Protein AF-A0A8T7FJ01-F1 (afdb_monomer)

Secondary structure (DSSP, 8-state):
---HHHHHHHHHHH-B-TTTSSBPPHHHHHHHHHHHHS----HHHHHHHHTTSS---TT-HHHHHHHHHHHHHTTS--SHHHHHHHHHTTTPPPPPHHHHHHHS-S--------PPP--------HHHHHHHHHH---HHHHHHHHHHHHTSSSP-HHHHHHHHHHHHHHH--HHHHHHHHHHHHHHHHHHHHHHHHHTGGGS-HHHHHHHHHHHHHHHHHHHHHHHHHH-GGGSHHHHHTT-TT-HHHHHHHHHHHHHHHHHHHHHHHHHHHHHHHTT----HHHHHHHHHHHHHHHHHHHHHHHHHHHHHHSS--GGGGGGGGHHHHHHHHHHHHHHHTHHHHHSHHHHHHHHHHHHHHHHHHHHHHHHHTSPPP-

Foldseek 3Di:
DQCLLVLLVQLQQQFADPVPRHGHALQNLQVQLCVQPVDGDGSVNNNCRNVVVDADPLLPVVSLLSSLLRSCVRPSDPALVSSQVNQVSRVHHRDDPVSRCVSPPDDDPPPPPPDDDDPPPPPPDPVVVVVCPPQVQDPVNLVVQVVVLVVDDPPSVVSSVVVSVCVVVVPCDPVNVVLVVLVVVLLVLLLVQQLVVLQLLPDDLVCLLVNLVSQLVNLLPNLLSLLVSLQQLPDPVCVVVVNSPPPLLSVQLSLLLLVQLVVQLLVSSLVSLVCVLVVHDDDPVNSSCSSCRSSVRSSVRSPVRSVVLCVVPVDGDCVSPVVSVVSSCVRNVVSVVCSVCSVQCNDSVSVNVVSVVVVVVVVVVVVVVVVVPDPDDD

Sequence (378 aa):
MNEFGKLLRFYREQCRDPSTGKRLTQERLGDLLFDEIGVHYSGAAVSDWERNESRINADDWLLLLSLVKILKQYGGIKSPEDADRLLESGNYRALNPLEKADLFPGPFEADDSPAPPPVSRESPSNLQFLFKDISGVSRAEFKEILNQARSGPQPAWPRVAVTVIRKFTDRISAFDVLRAILWVWIWIVAYWLVAPSLQWALIKEADAVQTAILYAIGSLILPPLIGAMTGTGKKGFWREKGLSSSLVLHLYVHQGAYVGFHVGYFFMFLFTSVQNLLGAQTAIWSEFIKAAFPIAVGYAGALLIPYNLWLAYGQLRLKDGGIFFVFVLLGPLWAWFFLEFYPVFASPVLGALVILAAMTILAASEARKNRKAKPAPD

Radius of gyration: 26.87 Å; Cα contacts (8 Å, |Δi|>4): 390; chains: 1; bounding box: 74×68×62 Å

pLDDT: mean 89.26, std 13.04, range [38.81, 98.62]

Mean predicted aligned error: 11.93 Å

Nearest PDB structures (foldseek):
  8t3s-assembly1_R  TM=2.862E-01  e=8.013E+00  Homo sapiens
  6rz7-assembly1_A  TM=2.811E-01  e=8.357E+00  Homo sapiens

Solvent-accessible surface area (backbone atoms only — not comparable to full-atom values): 20527 Å² total; per-residue (Å²): 131,74,50,25,15,56,47,51,46,51,28,37,61,55,14,45,36,86,92,76,72,40,62,45,47,50,46,57,51,17,52,52,43,20,76,73,74,73,51,84,41,53,30,65,58,49,47,28,33,37,68,60,76,43,76,82,58,80,86,46,50,66,60,55,51,51,50,52,48,52,34,34,76,33,58,26,39,87,49,69,65,54,47,27,52,40,30,45,35,63,76,37,75,61,73,50,75,68,54,42,50,69,74,53,77,67,93,69,81,76,73,84,67,80,72,75,80,80,81,81,74,80,76,75,58,75,63,60,60,55,57,59,66,72,69,68,66,47,74,69,56,49,52,49,46,54,57,61,25,65,80,51,74,82,76,37,64,65,54,41,51,51,52,52,49,48,57,50,54,75,65,54,43,75,65,51,52,51,50,51,53,50,51,53,49,52,42,54,51,35,38,70,22,38,43,64,56,44,41,48,55,77,55,52,78,90,50,45,64,59,32,28,50,34,28,22,50,34,50,60,50,48,22,51,53,41,22,68,69,62,54,63,48,76,40,65,71,36,47,76,68,74,40,34,82,38,69,59,52,54,51,34,16,27,39,13,2,33,52,18,24,52,55,26,42,52,53,39,35,51,52,39,39,53,37,56,57,69,67,53,81,83,53,72,70,57,56,53,48,53,31,43,41,15,54,52,34,8,44,50,21,24,55,48,45,43,50,51,46,27,68,75,66,77,48,84,55,70,83,84,51,55,76,50,61,57,45,64,53,44,35,47,53,48,25,50,50,50,60,78,44,34,77,44,40,43,34,45,66,53,30,42,50,54,52,51,50,52,50,50,53,50,52,52,52,50,55,52,51,58,58,70,70,51,74,78,86,128

Structure (mmCIF, N/CA/C/O backbone):
data_AF-A0A8T7FJ01-F1
#
_entry.id   AF-A0A8T7FJ01-F1
#
loop_
_atom_site.group_PDB
_atom_site.id
_atom_site.type_symbol
_atom_site.label_atom_id
_atom_site.label_alt_id
_atom_site.label_comp_id
_atom_site.label_asym_id
_atom_site.label_entity_id
_atom_site.label_seq_id
_atom_site.pdbx_PDB_ins_code
_atom_site.Cartn_x
_atom_site.Cartn_y
_atom_site.Cartn_z
_atom_site.occupancy
_atom_site.B_iso_or_equiv
_atom_site.auth_seq_id
_atom_site.auth_comp_id
_atom_site.auth_asym_id
_atom_site.auth_atom_id
_atom_site.pdbx_PDB_model_num
ATOM 1 N N . MET A 1 1 ? -30.628 -22.142 5.455 1.00 52.28 1 MET A N 1
ATOM 2 C CA . MET A 1 1 ? -30.709 -21.095 4.411 1.00 52.28 1 MET A CA 1
ATOM 3 C C . MET A 1 1 ? -30.524 -19.748 5.093 1.00 52.28 1 MET A C 1
ATOM 5 O O . MET A 1 1 ? -31.112 -19.568 6.149 1.00 52.28 1 MET A O 1
ATOM 9 N N . ASN A 1 2 ? -29.691 -18.850 4.554 1.00 73.19 2 ASN A N 1
ATOM 10 C CA . ASN A 1 2 ? -29.527 -17.504 5.121 1.00 73.19 2 ASN A CA 1
ATOM 11 C C . ASN A 1 2 ? -30.805 -16.691 4.864 1.00 73.19 2 ASN A C 1
ATOM 13 O O . ASN A 1 2 ? -31.180 -16.464 3.713 1.00 73.19 2 ASN A O 1
ATOM 17 N N . GLU A 1 3 ? -31.469 -16.255 5.932 1.00 95.25 3 GLU A N 1
ATOM 18 C CA . GLU A 1 3 ? -32.679 -15.424 5.859 1.00 95.25 3 GLU A CA 1
ATOM 19 C C . GLU A 1 3 ? -32.347 -13.925 5.713 1.00 95.25 3 GLU A C 1
ATOM 21 O O . GLU A 1 3 ? -33.255 -13.114 5.534 1.00 95.25 3 GLU A O 1
ATOM 26 N N . PHE A 1 4 ? -31.054 -13.566 5.701 1.00 97.50 4 PHE A N 1
ATOM 27 C CA . PHE A 1 4 ? -30.563 -12.191 5.561 1.00 97.50 4 PHE A CA 1
ATOM 28 C C . PHE A 1 4 ? -31.188 -11.432 4.397 1.00 97.50 4 PHE A C 1
ATOM 30 O O . PHE A 1 4 ? -31.806 -10.395 4.618 1.00 97.50 4 PHE A O 1
ATOM 37 N N . GLY A 1 5 ? -31.091 -11.954 3.169 1.00 97.81 5 GLY A N 1
ATOM 38 C CA . GLY A 1 5 ? -31.618 -11.255 1.998 1.00 97.81 5 GLY A CA 1
ATOM 39 C C . GLY A 1 5 ? -33.125 -10.980 2.079 1.00 97.81 5 GLY A C 1
ATOM 40 O O . GLY A 1 5 ? -33.592 -9.898 1.715 1.00 97.81 5 GLY A O 1
ATOM 41 N N . LYS A 1 6 ? -33.891 -11.915 2.657 1.00 97.94 6 LYS A N 1
ATOM 42 C CA . LYS A 1 6 ? -35.339 -11.762 2.863 1.00 97.94 6 LYS A CA 1
ATOM 43 C C . LYS A 1 6 ? -35.653 -10.712 3.927 1.00 97.94 6 LYS A C 1
ATOM 45 O O . LYS A 1 6 ? -36.547 -9.896 3.707 1.00 97.94 6 LYS A O 1
ATOM 50 N N . LEU A 1 7 ? -34.932 -10.712 5.051 1.00 98.19 7 LEU A N 1
ATOM 51 C CA . LEU A 1 7 ? -35.103 -9.713 6.111 1.00 98.19 7 LEU A CA 1
ATOM 52 C C . LEU A 1 7 ? -34.669 -8.319 5.652 1.00 98.19 7 LEU A C 1
ATOM 54 O O . LEU A 1 7 ? -35.383 -7.352 5.907 1.00 98.19 7 LEU A O 1
ATOM 58 N N . LEU A 1 8 ? -33.564 -8.214 4.912 1.00 98.38 8 LEU A N 1
ATOM 59 C CA . LEU A 1 8 ? -33.114 -6.961 4.311 1.00 98.38 8 LEU A CA 1
ATOM 60 C C . LEU A 1 8 ? -34.196 -6.379 3.395 1.00 98.38 8 LEU A C 1
ATOM 62 O O . LEU A 1 8 ? -34.599 -5.226 3.563 1.00 98.38 8 LEU A O 1
ATOM 66 N N . ARG A 1 9 ? -34.726 -7.200 2.481 1.00 98.44 9 ARG A N 1
ATOM 67 C CA . ARG A 1 9 ? -35.823 -6.800 1.596 1.00 98.44 9 ARG A CA 1
ATOM 68 C C . ARG A 1 9 ? -37.061 -6.379 2.381 1.00 98.44 9 ARG A C 1
ATOM 70 O O . ARG A 1 9 ? -37.658 -5.349 2.073 1.00 98.44 9 ARG A O 1
ATOM 77 N N . PHE A 1 10 ? -37.439 -7.161 3.391 1.00 98.31 10 PHE A N 1
ATOM 78 C CA . PHE A 1 10 ? -38.579 -6.866 4.251 1.00 98.31 10 PHE A CA 1
ATOM 79 C C . PHE A 1 10 ? -38.432 -5.489 4.909 1.00 98.31 10 PHE A C 1
ATOM 81 O O . PHE A 1 10 ? -39.305 -4.642 4.724 1.00 98.31 10 PHE A O 1
ATOM 88 N N . TYR A 1 11 ? -37.318 -5.222 5.598 1.00 98.62 11 TYR A N 1
ATOM 89 C CA . TYR A 1 11 ? -37.096 -3.934 6.258 1.00 98.62 11 TYR A CA 1
ATOM 90 C C . TYR A 1 11 ? -36.989 -2.774 5.258 1.00 98.62 11 TYR A C 1
ATOM 92 O O . TYR A 1 11 ? -37.555 -1.708 5.510 1.00 98.62 11 TYR A O 1
ATOM 100 N N . ARG A 1 12 ? -36.358 -2.969 4.089 1.00 98.56 12 ARG A N 1
ATOM 101 C CA . ARG A 1 12 ? -36.324 -1.945 3.030 1.00 98.56 12 ARG A CA 1
ATOM 102 C C . ARG A 1 12 ? -37.728 -1.596 2.535 1.00 98.56 12 ARG A C 1
ATOM 104 O O . ARG A 1 12 ? -38.042 -0.423 2.354 1.00 98.56 12 ARG A O 1
ATOM 111 N N . GLU A 1 13 ? -38.596 -2.580 2.315 1.00 98.25 13 GLU A N 1
ATOM 112 C CA . GLU A 1 13 ? -39.962 -2.330 1.833 1.00 98.25 13 GLU A CA 1
ATOM 113 C C . GLU A 1 13 ? -40.856 -1.626 2.872 1.00 98.25 13 GLU A C 1
ATOM 115 O O . GLU A 1 13 ? -41.835 -0.970 2.491 1.00 98.25 13 GLU A O 1
ATOM 120 N N . GLN A 1 14 ? -40.508 -1.714 4.161 1.00 98.12 14 GLN A N 1
ATOM 121 C CA . GLN A 1 14 ? -41.131 -0.928 5.233 1.00 98.12 14 GLN A CA 1
ATOM 122 C C . GLN A 1 14 ? -40.650 0.530 5.258 1.00 98.12 14 GLN A C 1
ATOM 124 O O . GLN A 1 14 ? -41.363 1.398 5.763 1.00 98.12 14 GLN A O 1
ATOM 129 N N . CYS A 1 15 ? -39.489 0.827 4.670 1.00 98.31 15 CYS A N 1
ATOM 130 C CA . CYS A 1 15 ? -38.950 2.179 4.640 1.00 98.31 15 CYS A CA 1
ATOM 131 C C . CYS A 1 15 ? -39.782 3.112 3.744 1.00 98.31 15 CYS A C 1
ATOM 133 O O . CYS A 1 15 ? -40.317 2.708 2.701 1.00 98.31 15 CYS A O 1
ATOM 135 N N . ARG A 1 16 ? -39.861 4.390 4.124 1.00 97.56 16 ARG A N 1
ATOM 136 C CA . ARG A 1 16 ? -40.477 5.463 3.326 1.00 97.56 16 ARG A CA 1
ATOM 137 C C . ARG A 1 16 ? -39.445 6.541 3.034 1.00 97.56 16 ARG A C 1
ATOM 139 O O . ARG A 1 16 ? -38.916 7.148 3.957 1.00 97.56 16 ARG A O 1
ATOM 146 N N . ASP A 1 17 ? -39.169 6.781 1.756 1.00 96.06 17 ASP A N 1
ATOM 147 C CA . ASP A 1 17 ? -38.275 7.862 1.345 1.00 96.06 17 ASP A CA 1
ATOM 148 C C . ASP A 1 17 ? -38.998 9.213 1.530 1.00 96.06 17 ASP A C 1
ATOM 150 O O . ASP A 1 17 ? -40.033 9.424 0.893 1.00 96.06 17 ASP A O 1
ATOM 154 N N . PRO A 1 18 ? -38.493 10.137 2.371 1.00 90.44 18 PRO A N 1
ATOM 155 C CA . PRO A 1 18 ? -39.136 11.420 2.623 1.00 90.44 18 PRO A CA 1
ATOM 156 C C . PRO A 1 18 ? -39.136 12.335 1.392 1.00 90.44 18 PRO A C 1
ATOM 158 O O . PRO A 1 18 ? -39.990 13.210 1.300 1.00 90.44 18 PRO A O 1
ATOM 161 N N . SER A 1 19 ? -38.220 12.137 0.436 1.00 92.44 19 SER A N 1
ATOM 162 C CA . SER A 1 19 ? -38.153 12.953 -0.782 1.00 92.44 19 SER A CA 1
ATOM 163 C C . SER A 1 19 ? -39.244 12.596 -1.794 1.00 92.44 19 SER A C 1
ATOM 165 O O . SER A 1 19 ? -39.747 13.471 -2.494 1.00 92.44 19 SER A O 1
ATOM 167 N N . THR A 1 20 ? -39.641 11.322 -1.859 1.00 95.12 20 THR A N 1
ATOM 168 C CA . THR A 1 20 ? -40.619 10.832 -2.847 1.00 95.12 20 THR A CA 1
ATOM 169 C C . THR A 1 20 ? -41.942 10.377 -2.231 1.00 95.12 20 THR A C 1
ATOM 171 O O . THR A 1 20 ? -42.911 10.168 -2.959 1.00 95.12 20 THR A O 1
ATOM 174 N N . GLY A 1 21 ? -41.989 10.155 -0.915 1.00 95.12 21 GLY A N 1
ATOM 175 C CA . GLY A 1 21 ? -43.108 9.532 -0.199 1.00 95.12 21 GLY A CA 1
ATOM 176 C C . GLY A 1 21 ? -43.316 8.042 -0.513 1.00 95.12 21 GLY A C 1
ATOM 177 O O . GLY A 1 21 ? -44.230 7.416 0.029 1.00 95.12 21 GLY A O 1
ATOM 178 N N . LYS A 1 22 ? -42.497 7.452 -1.392 1.00 97.38 22 LYS A N 1
ATOM 179 C CA . LYS A 1 22 ? -42.622 6.061 -1.851 1.00 97.38 22 LYS A CA 1
ATOM 180 C C . LYS A 1 22 ? -41.804 5.108 -0.975 1.00 97.38 22 LYS A C 1
ATOM 182 O O . LYS A 1 22 ? -41.036 5.520 -0.107 1.00 97.38 22 LYS A O 1
ATOM 187 N N . ARG A 1 23 ? -41.989 3.802 -1.197 1.00 98.00 23 ARG A N 1
ATOM 188 C CA . ARG A 1 23 ? -41.119 2.765 -0.617 1.00 98.00 23 ARG A CA 1
ATOM 189 C C . ARG A 1 23 ? -39.686 2.949 -1.110 1.00 98.00 23 ARG A C 1
ATOM 191 O O . ARG A 1 23 ? -39.489 3.275 -2.280 1.00 98.00 23 ARG A O 1
ATOM 198 N N . LEU A 1 24 ? -38.714 2.698 -0.236 1.00 98.06 24 LEU A N 1
ATOM 199 C CA . LEU A 1 24 ? -37.297 2.791 -0.585 1.00 98.06 24 LEU A CA 1
ATOM 200 C C . LEU A 1 24 ? -36.950 1.747 -1.659 1.00 98.06 24 LEU A C 1
ATOM 202 O O . LEU A 1 24 ? -37.177 0.556 -1.451 1.00 98.06 24 LEU A O 1
ATOM 206 N N . THR A 1 25 ? -36.435 2.170 -2.815 1.00 98.44 25 THR A N 1
ATOM 207 C CA . THR A 1 25 ? -35.994 1.254 -3.884 1.00 98.44 25 THR A CA 1
ATOM 208 C C . THR A 1 25 ? -34.591 0.711 -3.593 1.00 98.44 25 THR A C 1
ATOM 210 O O . THR A 1 25 ? -33.879 1.239 -2.741 1.00 98.44 25 THR A O 1
ATOM 213 N N . GLN A 1 26 ? -34.181 -0.357 -4.284 1.00 98.56 26 GLN A N 1
ATOM 214 C CA . GLN A 1 26 ? -32.824 -0.910 -4.161 1.00 98.56 26 GLN A CA 1
ATOM 215 C C . GLN A 1 26 ? -31.757 0.100 -4.611 1.00 98.56 26 GLN A C 1
ATOM 217 O O . GLN A 1 26 ? -30.761 0.287 -3.922 1.00 98.56 26 GLN A O 1
ATOM 222 N N . GLU A 1 27 ? -31.998 0.787 -5.733 1.00 98.06 27 GLU A N 1
ATOM 223 C CA . GLU A 1 27 ? -31.140 1.864 -6.247 1.00 98.06 27 GLU A CA 1
ATOM 224 C C . GLU A 1 27 ? -30.992 2.989 -5.220 1.00 98.06 27 GLU A C 1
ATOM 226 O O . GLU A 1 27 ? -29.880 3.348 -4.848 1.00 98.06 27 GLU A O 1
ATOM 231 N N . ARG A 1 28 ? -32.113 3.447 -4.652 1.00 98.06 28 ARG A N 1
ATOM 232 C CA . ARG A 1 28 ? -32.097 4.515 -3.656 1.00 98.06 28 ARG A CA 1
ATOM 233 C C . ARG A 1 28 ? -31.377 4.116 -2.368 1.00 98.06 28 ARG A C 1
ATOM 235 O O . ARG A 1 28 ? -30.714 4.952 -1.768 1.00 98.06 28 ARG A O 1
ATOM 242 N N . LEU A 1 29 ? -31.490 2.859 -1.935 1.00 98.31 29 LEU A N 1
ATOM 243 C CA . LEU A 1 29 ? -30.712 2.351 -0.801 1.00 98.31 29 LEU A CA 1
ATOM 244 C C . LEU A 1 29 ? -29.203 2.371 -1.103 1.00 98.31 29 LEU A C 1
ATOM 246 O O . LEU A 1 29 ? -28.420 2.746 -0.234 1.00 98.31 29 LEU A O 1
ATOM 250 N N . GLY A 1 30 ? -28.808 2.021 -2.330 1.00 97.88 30 GLY A N 1
ATOM 251 C CA . GLY A 1 30 ? -27.426 2.124 -2.804 1.00 97.88 30 GLY A CA 1
ATOM 252 C C . GLY A 1 30 ? -26.877 3.555 -2.767 1.00 97.88 30 GLY A C 1
ATOM 253 O O . GLY A 1 30 ? -25.769 3.775 -2.275 1.00 97.88 30 GLY A O 1
ATOM 254 N N . ASP A 1 31 ? -27.680 4.534 -3.190 1.00 96.75 31 ASP A N 1
ATOM 255 C CA . ASP A 1 31 ? -27.322 5.958 -3.115 1.00 96.75 31 ASP A CA 1
ATOM 256 C C . ASP A 1 31 ? -27.168 6.444 -1.668 1.00 96.75 31 ASP A C 1
ATOM 258 O O . ASP A 1 31 ? -26.207 7.133 -1.341 1.00 96.75 31 ASP A O 1
ATOM 262 N N . LEU A 1 32 ? -28.077 6.049 -0.769 1.00 97.50 32 LEU A N 1
ATOM 263 C CA . LEU A 1 32 ? -27.991 6.428 0.646 1.00 97.50 32 LEU A CA 1
ATOM 264 C C . LEU A 1 32 ? -26.758 5.830 1.333 1.00 97.50 32 LEU A C 1
ATOM 266 O O . LEU A 1 32 ? -26.165 6.467 2.202 1.00 97.50 32 LEU A O 1
ATOM 270 N N . LEU A 1 33 ? -26.350 4.622 0.937 1.00 97.38 33 LEU A N 1
ATOM 271 C CA . LEU A 1 33 ? -25.091 4.034 1.391 1.00 97.38 33 LEU A CA 1
ATOM 272 C C . LEU A 1 33 ? -23.889 4.836 0.880 1.00 97.38 33 LEU A C 1
ATOM 274 O O . LEU A 1 33 ? -22.955 5.079 1.644 1.00 97.38 33 LEU A O 1
ATOM 278 N N . PHE A 1 34 ? -23.919 5.301 -0.371 1.00 94.62 34 PHE A N 1
ATOM 279 C CA . PHE A 1 34 ? -22.874 6.181 -0.896 1.00 94.62 34 PHE A CA 1
ATOM 280 C C . PHE A 1 34 ? -22.768 7.484 -0.098 1.00 94.62 34 PHE A C 1
ATOM 282 O O . PHE A 1 34 ? -21.662 7.860 0.292 1.00 94.62 34 PHE A O 1
ATOM 289 N N . ASP A 1 35 ? -23.896 8.127 0.203 1.00 94.12 35 ASP A N 1
ATOM 290 C CA . ASP A 1 35 ? -23.927 9.365 0.989 1.00 94.12 35 ASP A CA 1
ATOM 291 C C . ASP A 1 35 ? -23.373 9.166 2.415 1.00 94.12 35 ASP A C 1
ATOM 293 O O . ASP A 1 35 ? -22.733 10.064 2.968 1.00 94.12 35 ASP A O 1
ATOM 297 N N . GLU A 1 36 ? -23.581 7.986 3.009 1.00 94.62 36 GLU A N 1
ATOM 298 C CA . GLU A 1 36 ? -23.160 7.679 4.381 1.00 94.62 36 GLU A CA 1
ATOM 299 C C . GLU A 1 36 ? -21.675 7.281 4.489 1.00 94.62 36 GLU A C 1
ATOM 301 O O . GLU A 1 36 ? -20.982 7.755 5.392 1.00 94.62 36 GLU A O 1
ATOM 306 N N . ILE A 1 37 ? -21.161 6.424 3.593 1.00 94.00 37 ILE A N 1
ATOM 307 C CA . ILE A 1 37 ? -19.800 5.849 3.712 1.00 94.00 37 ILE A CA 1
ATOM 308 C C . ILE A 1 37 ? -18.853 6.185 2.555 1.00 94.00 37 ILE A C 1
ATOM 310 O O . ILE A 1 37 ? -17.674 5.833 2.608 1.00 94.00 37 ILE A O 1
ATOM 314 N N . GLY A 1 38 ? -19.326 6.882 1.521 1.00 90.81 38 GLY A N 1
ATOM 315 C CA . GLY A 1 38 ? -18.523 7.289 0.363 1.00 90.81 38 GLY A CA 1
ATOM 316 C C . GLY A 1 38 ? -18.200 6.160 -0.621 1.00 90.81 38 GLY A C 1
ATOM 317 O O . GLY A 1 38 ? -17.327 6.329 -1.473 1.00 90.81 38 GLY A O 1
ATOM 318 N N . VAL A 1 39 ? -18.876 5.010 -0.512 1.00 86.38 39 VAL A N 1
ATOM 319 C CA . VAL A 1 39 ? -18.701 3.851 -1.403 1.00 86.38 39 VAL A CA 1
ATOM 320 C C . VAL A 1 39 ? -20.000 3.597 -2.155 1.00 86.38 39 VAL A C 1
ATOM 322 O O . VAL A 1 39 ? -21.051 3.429 -1.542 1.00 86.38 39 VAL A O 1
ATOM 325 N N . HIS A 1 40 ? -19.936 3.612 -3.488 1.00 91.25 40 HIS A N 1
ATOM 326 C CA . HIS A 1 40 ? -21.124 3.493 -4.326 1.00 91.25 40 HIS A CA 1
ATOM 327 C C . HIS A 1 40 ? -21.507 2.026 -4.510 1.00 91.25 40 HIS A C 1
ATOM 329 O O . HIS A 1 40 ? -20.705 1.228 -5.000 1.00 91.25 40 HIS A O 1
ATOM 335 N N . TYR A 1 41 ? -22.747 1.692 -4.156 1.00 94.62 41 TYR A N 1
ATOM 336 C CA . TYR A 1 41 ? -23.335 0.378 -4.382 1.00 94.62 41 TYR A CA 1
ATOM 337 C C . TYR A 1 41 ? -24.492 0.514 -5.359 1.00 94.62 41 TYR A C 1
ATOM 339 O O . TYR A 1 41 ? -25.419 1.285 -5.133 1.00 94.62 41 TYR A O 1
ATOM 347 N N . SER A 1 42 ? -24.444 -0.243 -6.453 1.00 96.50 42 SER A N 1
ATOM 348 C CA . SER A 1 42 ? -25.528 -0.238 -7.430 1.00 96.50 42 SER A CA 1
ATOM 349 C C . SER A 1 42 ? -26.776 -0.925 -6.868 1.00 96.50 42 SER A C 1
ATOM 351 O O . SER A 1 42 ? -26.689 -1.818 -6.020 1.00 96.50 42 SER A O 1
ATOM 353 N N . GLY A 1 43 ? -27.953 -0.589 -7.407 1.00 96.88 43 GLY A N 1
ATOM 354 C CA . GLY A 1 43 ? -29.189 -1.314 -7.086 1.00 96.88 43 GLY A CA 1
ATOM 355 C C . GLY A 1 43 ? -29.098 -2.820 -7.380 1.00 96.88 43 GLY A C 1
ATOM 356 O O . GLY A 1 43 ? -29.718 -3.617 -6.681 1.00 96.88 43 GLY A O 1
ATOM 357 N N . ALA A 1 44 ? -28.267 -3.224 -8.350 1.00 96.69 44 ALA A N 1
ATOM 358 C CA . ALA A 1 44 ? -27.980 -4.630 -8.631 1.00 96.69 44 ALA A CA 1
ATOM 359 C C . ALA A 1 44 ? -27.241 -5.315 -7.470 1.00 96.69 44 ALA A C 1
ATOM 361 O O . ALA A 1 44 ? -27.646 -6.398 -7.065 1.00 96.69 44 ALA A O 1
ATOM 362 N N . ALA A 1 45 ? -26.236 -4.665 -6.869 1.00 96.62 45 ALA A N 1
ATOM 363 C CA . ALA A 1 45 ? -25.540 -5.211 -5.702 1.00 96.62 45 ALA A CA 1
ATOM 364 C C . ALA A 1 45 ? -26.500 -5.418 -4.517 1.00 96.62 45 ALA A C 1
ATOM 366 O O . ALA A 1 45 ? -26.503 -6.481 -3.899 1.00 96.62 45 ALA A O 1
ATOM 367 N N . VAL A 1 46 ? -27.380 -4.443 -4.260 1.00 98.12 46 VAL A N 1
ATOM 368 C CA . VAL A 1 46 ? -28.434 -4.560 -3.238 1.00 98.12 46 VAL A CA 1
ATOM 369 C C . VAL A 1 46 ? -29.398 -5.705 -3.567 1.00 98.12 46 VAL A C 1
ATOM 371 O O . VAL A 1 46 ? -29.751 -6.488 -2.688 1.00 98.12 46 VAL A O 1
ATOM 374 N N . SER A 1 47 ? -29.798 -5.845 -4.833 1.00 97.75 47 SER A N 1
ATOM 375 C CA . SER A 1 47 ? -30.636 -6.958 -5.294 1.00 97.75 47 SER A CA 1
ATOM 376 C C . SER A 1 47 ? -29.964 -8.317 -5.089 1.00 97.75 47 SER A C 1
ATOM 378 O O . SER A 1 47 ? -30.623 -9.280 -4.700 1.00 97.75 47 SER A O 1
ATOM 380 N N . ASP A 1 48 ? -28.655 -8.417 -5.308 1.00 97.06 48 ASP A N 1
ATOM 381 C CA . ASP A 1 48 ? -27.900 -9.649 -5.079 1.00 97.06 48 ASP A CA 1
ATOM 382 C C . ASP A 1 48 ? -27.843 -10.001 -3.589 1.00 97.06 48 ASP A C 1
ATOM 384 O O . ASP A 1 48 ? -27.989 -11.173 -3.240 1.00 97.06 48 ASP A O 1
ATOM 388 N N . TRP A 1 49 ? -27.714 -9.007 -2.702 1.00 98.00 49 TRP A N 1
ATOM 389 C CA . TRP A 1 49 ? -27.820 -9.217 -1.254 1.00 98.00 49 TRP A CA 1
ATOM 390 C C . TRP A 1 49 ? -29.217 -9.705 -0.859 1.00 98.00 49 TRP A C 1
ATOM 392 O O . TRP A 1 49 ? -29.343 -10.683 -0.124 1.00 98.00 49 TRP A O 1
ATOM 402 N N . GLU A 1 50 ? -30.275 -9.081 -1.386 1.00 98.19 50 GLU A N 1
ATOM 403 C CA . GLU A 1 50 ? -31.668 -9.467 -1.112 1.00 98.19 50 GLU A CA 1
ATOM 404 C C . GLU A 1 50 ? -32.012 -10.878 -1.610 1.00 98.19 50 GLU A C 1
ATOM 406 O O . GLU A 1 50 ? -32.821 -11.581 -1.000 1.00 98.19 50 GLU A O 1
ATOM 411 N N . ARG A 1 51 ? -31.380 -11.317 -2.703 1.00 97.25 51 ARG A N 1
ATOM 412 C CA . ARG A 1 51 ? -31.531 -12.668 -3.269 1.00 97.25 51 ARG A CA 1
ATOM 413 C C . ARG A 1 51 ? -30.575 -13.695 -2.659 1.00 97.25 51 ARG A C 1
ATOM 415 O O . ARG A 1 51 ? -30.670 -14.873 -2.994 1.00 97.25 51 ARG A O 1
ATOM 422 N N . ASN A 1 52 ? -29.688 -13.276 -1.752 1.00 96.00 52 ASN A N 1
ATOM 423 C CA . ASN A 1 52 ? -28.568 -14.068 -1.235 1.00 96.00 52 ASN A CA 1
ATOM 424 C C . ASN A 1 52 ? -27.614 -14.598 -2.336 1.00 96.00 52 ASN A C 1
ATOM 426 O O . ASN A 1 52 ? -26.944 -15.610 -2.129 1.00 96.00 52 ASN A O 1
ATOM 430 N N . GLU A 1 53 ? -27.541 -13.933 -3.495 1.00 95.19 53 GLU A N 1
ATOM 431 C CA . GLU A 1 53 ? -26.586 -14.243 -4.574 1.00 95.19 53 GLU A CA 1
ATOM 432 C C . GLU A 1 53 ? -25.177 -13.730 -4.239 1.00 95.19 53 GLU A C 1
ATOM 434 O O . GLU A 1 53 ? -24.176 -14.332 -4.632 1.00 95.19 53 GLU A O 1
ATOM 439 N N . SER A 1 54 ? -25.089 -12.654 -3.453 1.00 94.69 54 SER A N 1
ATOM 440 C CA . SER A 1 54 ? -23.842 -12.169 -2.864 1.00 94.69 54 SER A CA 1
ATOM 441 C C . SER A 1 54 ? -24.016 -11.879 -1.370 1.00 94.69 54 SER A C 1
ATOM 443 O O . SER A 1 54 ? -25.130 -11.731 -0.866 1.00 94.69 54 SER A O 1
ATOM 445 N N . ARG A 1 55 ? -22.901 -11.854 -0.632 1.00 95.12 55 ARG A N 1
ATOM 446 C CA . ARG A 1 55 ? -22.874 -11.561 0.807 1.00 95.12 55 ARG A CA 1
ATOM 447 C C . ARG A 1 55 ? -22.011 -10.337 1.061 1.00 95.12 55 ARG A C 1
ATOM 449 O O . ARG A 1 55 ? -20.948 -10.202 0.456 1.00 95.12 55 ARG A O 1
ATOM 456 N N . ILE A 1 56 ? -22.443 -9.495 1.993 1.00 95.56 56 ILE A N 1
ATOM 457 C CA . ILE A 1 56 ? -21.591 -8.444 2.547 1.00 95.56 56 ILE A CA 1
ATOM 458 C C . ILE A 1 56 ? -20.461 -9.131 3.323 1.00 95.56 56 ILE A C 1
ATOM 460 O O . ILE A 1 56 ? -20.715 -10.087 4.065 1.00 95.56 56 ILE A O 1
ATOM 464 N N . ASN A 1 57 ? -19.217 -8.696 3.120 1.00 91.69 57 ASN A N 1
ATOM 465 C CA . ASN A 1 57 ? -18.080 -9.239 3.859 1.00 91.69 57 ASN A CA 1
ATOM 466 C C . ASN A 1 57 ? -18.269 -8.942 5.358 1.00 91.69 57 ASN A C 1
ATOM 468 O O . ASN A 1 57 ? -18.550 -7.804 5.718 1.00 91.69 57 ASN A O 1
ATOM 472 N N . ALA A 1 58 ? -18.111 -9.947 6.224 1.00 90.94 58 ALA A N 1
ATOM 473 C CA . ALA A 1 58 ? -18.253 -9.782 7.673 1.00 90.94 58 ALA A CA 1
ATOM 474 C C . ALA A 1 58 ? -17.250 -8.770 8.262 1.00 90.94 58 ALA A C 1
ATOM 476 O O . ALA A 1 58 ? -17.527 -8.173 9.300 1.00 90.94 58 ALA A O 1
ATOM 477 N N . ASP A 1 59 ? -16.122 -8.551 7.579 1.00 84.38 59 ASP A N 1
ATOM 478 C CA . ASP A 1 59 ? -15.125 -7.546 7.955 1.00 84.38 59 ASP A CA 1
ATOM 479 C C . ASP A 1 59 ? -15.542 -6.112 7.574 1.00 84.38 59 ASP A C 1
ATOM 481 O O . ASP A 1 59 ? -14.992 -5.150 8.112 1.00 84.38 59 ASP A O 1
ATOM 485 N N . ASP A 1 60 ? -16.527 -5.940 6.682 1.00 93.69 60 ASP A N 1
ATOM 486 C CA . ASP A 1 60 ? -17.078 -4.630 6.312 1.00 93.69 60 ASP A CA 1
ATOM 487 C C . ASP A 1 60 ? -18.189 -4.211 7.284 1.00 93.69 60 ASP A C 1
ATOM 489 O O . ASP A 1 60 ? -19.356 -3.998 6.944 1.00 93.69 60 ASP A O 1
ATOM 493 N N . TRP A 1 61 ? -17.810 -4.134 8.559 1.00 95.12 61 TRP A N 1
ATOM 494 C CA . TRP A 1 61 ? -18.724 -3.784 9.640 1.00 95.12 61 TRP A CA 1
ATOM 495 C C . TRP A 1 61 ? -19.297 -2.369 9.489 1.00 95.12 61 TRP A C 1
ATOM 497 O O . TRP A 1 61 ? -20.429 -2.110 9.895 1.00 95.12 61 TRP A O 1
ATOM 507 N N . LEU A 1 62 ? -18.540 -1.463 8.861 1.00 93.31 62 LEU A N 1
ATOM 508 C CA . LEU A 1 62 ? -18.998 -0.109 8.572 1.00 93.31 62 LEU A CA 1
ATOM 509 C C . LEU A 1 62 ? -20.198 -0.128 7.616 1.00 93.31 62 LEU A C 1
ATOM 511 O O . LEU A 1 62 ? -21.198 0.522 7.905 1.00 93.31 62 LEU A O 1
ATOM 515 N N . LEU A 1 63 ? -20.143 -0.919 6.537 1.00 96.94 63 LEU A N 1
ATOM 516 C CA . LEU A 1 63 ? -21.281 -1.106 5.635 1.00 96.94 63 LEU A CA 1
ATOM 517 C C . LEU A 1 63 ? -22.503 -1.685 6.366 1.00 96.94 63 LEU A C 1
ATOM 519 O O . LEU A 1 63 ? -23.615 -1.193 6.174 1.00 96.94 63 LEU A O 1
ATOM 523 N N . LEU A 1 64 ? -22.314 -2.688 7.230 1.00 98.06 64 LEU A N 1
ATOM 524 C CA . LEU A 1 64 ? -23.407 -3.299 8.000 1.00 98.06 64 LEU A CA 1
ATOM 525 C C . LEU A 1 64 ? -24.060 -2.306 8.978 1.00 98.06 64 LEU A C 1
ATOM 527 O O . LEU A 1 64 ? -25.288 -2.215 9.023 1.00 98.06 64 LEU A O 1
ATOM 531 N N . LEU A 1 65 ? -23.266 -1.520 9.712 1.00 97.69 65 LEU A N 1
ATOM 532 C CA . LEU A 1 65 ? -23.782 -0.473 10.602 1.00 97.69 65 LEU A CA 1
ATOM 533 C C . LEU A 1 65 ? -24.528 0.616 9.829 1.00 97.69 65 LEU A C 1
ATOM 535 O O . LEU A 1 65 ? -25.624 1.010 10.228 1.00 97.69 65 LEU A O 1
ATOM 539 N N . SER A 1 66 ? -23.970 1.085 8.711 1.00 97.81 66 SER A N 1
ATOM 540 C CA . SER A 1 66 ? -24.611 2.089 7.859 1.00 97.81 66 SER A CA 1
ATOM 541 C C . SER A 1 66 ? -25.919 1.581 7.261 1.00 97.81 66 SER A C 1
ATOM 543 O O . SER A 1 66 ? -26.899 2.323 7.213 1.00 97.81 66 SER A O 1
ATOM 545 N N . LEU A 1 67 ? -25.982 0.300 6.889 1.00 98.44 67 LEU A N 1
ATOM 546 C CA . LEU A 1 67 ? -27.209 -0.343 6.431 1.00 98.44 67 LEU A CA 1
ATOM 547 C C . LEU A 1 67 ? -28.290 -0.328 7.521 1.00 98.44 67 LEU A C 1
ATOM 549 O O . LEU A 1 67 ? -29.407 0.122 7.265 1.00 98.44 67 LEU A O 1
ATOM 553 N N . VAL A 1 68 ? -27.958 -0.752 8.746 1.00 98.44 68 VAL A N 1
ATOM 554 C CA . VAL A 1 68 ? -28.886 -0.715 9.891 1.00 98.44 68 VAL A CA 1
ATOM 555 C C . VAL A 1 68 ? -29.334 0.719 10.186 1.00 98.44 68 VAL A C 1
ATOM 557 O O . VAL A 1 68 ? -30.528 0.966 10.360 1.00 98.44 68 VAL A O 1
ATOM 560 N N . LYS A 1 69 ? -28.402 1.679 10.186 1.00 97.94 69 LYS A N 1
ATOM 561 C CA . LYS A 1 69 ? -28.680 3.102 10.415 1.00 97.94 69 LYS A CA 1
ATOM 562 C C . LYS A 1 69 ? -29.685 3.658 9.409 1.00 97.94 69 LYS A C 1
ATOM 564 O O . LYS A 1 69 ? -30.657 4.292 9.818 1.00 97.94 69 LYS A O 1
ATOM 569 N N . ILE A 1 70 ? -29.485 3.397 8.115 1.00 98.31 70 ILE A N 1
ATOM 570 C CA . ILE A 1 70 ? -30.390 3.845 7.049 1.00 98.31 70 ILE A CA 1
ATOM 571 C C . ILE A 1 70 ? -31.758 3.178 7.206 1.00 98.31 70 ILE A C 1
ATOM 573 O O . ILE A 1 70 ? -32.779 3.863 7.227 1.00 98.31 70 ILE A O 1
ATOM 577 N N . LEU A 1 71 ? -31.809 1.856 7.392 1.00 98.38 71 LEU A N 1
ATOM 578 C CA . LEU A 1 71 ? -33.080 1.152 7.577 1.00 98.38 71 LEU A CA 1
ATOM 579 C C . LEU A 1 71 ? -33.850 1.671 8.798 1.00 98.38 71 LEU A C 1
ATOM 581 O O . LEU A 1 71 ? -35.069 1.812 8.736 1.00 98.38 71 LEU A O 1
ATOM 585 N N . LYS A 1 72 ? -33.163 2.020 9.888 1.00 97.81 72 LYS A N 1
ATOM 586 C CA . LYS A 1 72 ? -33.777 2.643 11.065 1.00 97.81 72 LYS A CA 1
ATOM 587 C C . LYS A 1 72 ? -34.271 4.062 10.779 1.00 97.81 72 LYS A C 1
ATOM 589 O O . LYS A 1 72 ? -35.422 4.384 11.067 1.00 97.81 72 LYS A O 1
ATOM 594 N N . GLN A 1 73 ? -33.430 4.911 10.190 1.00 97.44 73 GLN A N 1
ATOM 595 C CA . GLN A 1 73 ? -33.757 6.310 9.889 1.00 97.44 73 GLN A CA 1
ATOM 596 C C . GLN A 1 73 ? -35.005 6.444 9.005 1.00 97.44 73 GLN A C 1
ATOM 598 O O . GLN A 1 73 ? -35.781 7.381 9.181 1.00 97.44 73 GLN A O 1
ATOM 603 N N . TYR A 1 74 ? -35.214 5.501 8.086 1.00 97.62 74 TYR A N 1
ATOM 604 C CA . TYR A 1 74 ? -36.341 5.514 7.154 1.00 97.62 74 TYR A CA 1
ATOM 605 C C . TYR A 1 74 ? -37.529 4.649 7.620 1.00 97.62 74 TYR A C 1
ATOM 607 O O . TYR A 1 74 ? -38.489 4.471 6.868 1.00 97.62 74 TYR A O 1
ATOM 615 N N . GLY A 1 75 ? -37.494 4.149 8.863 1.00 97.00 75 GLY A N 1
ATOM 616 C CA . GLY A 1 75 ? -38.616 3.485 9.537 1.00 97.00 75 GLY A CA 1
ATOM 617 C C . GLY A 1 75 ? -38.769 1.983 9.274 1.00 97.00 75 GLY A C 1
ATOM 618 O O . GLY A 1 75 ? -39.794 1.411 9.642 1.00 97.00 75 GLY A O 1
ATOM 619 N N . GLY A 1 76 ? -37.781 1.344 8.645 1.00 97.81 76 GLY A N 1
ATOM 620 C CA . GLY A 1 76 ? -37.752 -0.099 8.411 1.00 97.81 76 GLY A CA 1
ATOM 621 C C . GLY A 1 76 ? -37.453 -0.910 9.669 1.00 97.81 76 GLY A C 1
ATOM 622 O O . GLY A 1 76 ? -38.196 -1.835 9.980 1.00 97.81 76 GLY A O 1
ATOM 623 N N . ILE A 1 77 ? -36.403 -0.539 10.404 1.00 98.25 77 ILE A N 1
ATOM 624 C CA . ILE A 1 77 ? -36.001 -1.160 11.678 1.00 98.25 77 ILE A CA 1
ATOM 625 C C . ILE A 1 77 ? -36.463 -0.264 12.826 1.00 98.25 77 ILE A C 1
ATOM 627 O O . ILE A 1 77 ? -36.153 0.929 12.836 1.00 98.25 77 ILE A O 1
ATOM 631 N N . LYS A 1 78 ? -37.201 -0.818 13.795 1.00 97.25 78 LYS A N 1
ATOM 632 C CA . LYS A 1 78 ? -37.793 -0.023 14.886 1.00 97.25 78 LYS A CA 1
ATOM 633 C C . LYS A 1 78 ? -37.093 -0.215 16.220 1.00 97.25 78 LYS A C 1
ATOM 635 O O . LYS A 1 78 ? -37.108 0.708 17.031 1.00 97.25 78 LYS A O 1
ATOM 640 N N . SER A 1 79 ? -36.477 -1.373 16.433 1.00 97.12 79 SER A N 1
ATOM 641 C CA . SER A 1 79 ? -35.818 -1.708 17.691 1.00 97.12 79 SER A CA 1
ATOM 642 C C . SER A 1 79 ? -34.425 -2.322 17.479 1.00 97.12 79 SER A C 1
ATOM 644 O O . SER A 1 79 ? -34.096 -2.737 16.363 1.00 97.12 79 SER A O 1
ATOM 646 N N . PRO A 1 80 ? -33.581 -2.380 18.525 1.00 96.94 80 PRO A N 1
ATOM 647 C CA . PRO A 1 80 ? -32.295 -3.072 18.456 1.00 96.94 80 PRO A CA 1
ATOM 648 C C . PRO A 1 80 ? -32.431 -4.561 18.136 1.00 96.94 80 PRO A C 1
ATOM 650 O O . PRO A 1 80 ? -31.583 -5.112 17.446 1.00 96.94 80 PRO A O 1
ATOM 653 N N . GLU A 1 81 ? -33.503 -5.208 18.593 1.00 97.38 81 GLU A N 1
ATOM 654 C CA . GLU A 1 81 ? -33.751 -6.635 18.361 1.00 97.38 81 GLU A CA 1
ATOM 655 C C . GLU A 1 81 ? -34.020 -6.911 16.878 1.00 97.38 81 GLU A C 1
ATOM 657 O O . GLU A 1 81 ? -33.555 -7.915 16.341 1.00 97.38 81 GLU A O 1
ATOM 662 N N . ASP A 1 82 ? -34.713 -5.999 16.185 1.00 97.94 82 ASP A N 1
ATOM 663 C CA . ASP A 1 82 ? -34.902 -6.074 14.733 1.00 97.94 82 ASP A CA 1
ATOM 664 C C . ASP A 1 82 ? -33.556 -6.011 13.989 1.00 97.94 82 ASP A C 1
ATOM 666 O O . ASP A 1 82 ? -33.362 -6.725 12.997 1.00 97.94 82 ASP A O 1
ATOM 670 N N . ALA A 1 83 ? -32.633 -5.167 14.470 1.00 98.00 83 ALA A N 1
ATOM 671 C CA . ALA A 1 83 ? -31.292 -5.014 13.912 1.00 98.00 83 ALA A CA 1
ATOM 672 C C . ALA A 1 83 ? -30.412 -6.240 14.181 1.00 98.00 83 ALA A C 1
ATOM 674 O O . ALA A 1 83 ? -29.792 -6.753 13.249 1.00 98.00 83 ALA A O 1
ATOM 675 N N . ASP A 1 84 ? -30.401 -6.746 15.414 1.00 97.94 84 ASP A N 1
ATOM 676 C CA . ASP A 1 84 ? -29.669 -7.962 15.775 1.00 97.94 84 ASP A CA 1
ATOM 677 C C . ASP A 1 84 ? -30.189 -9.153 14.969 1.00 97.94 84 ASP A C 1
ATOM 679 O O . ASP A 1 84 ? -29.408 -9.854 14.329 1.00 97.94 84 ASP A O 1
ATOM 683 N N . ARG A 1 85 ? -31.514 -9.306 14.860 1.00 97.88 85 ARG A N 1
ATOM 684 C CA . ARG A 1 85 ? -32.144 -10.346 14.039 1.00 97.88 85 ARG A CA 1
ATOM 685 C C . ARG A 1 85 ? -31.737 -10.255 12.568 1.00 97.88 85 ARG A C 1
ATOM 687 O O . ARG A 1 85 ? -31.507 -11.288 11.935 1.00 97.88 85 ARG A O 1
ATOM 694 N N . LEU A 1 86 ? -31.664 -9.044 12.003 1.00 98.00 86 LEU A N 1
ATOM 695 C CA . LEU A 1 86 ? -31.170 -8.851 10.639 1.00 98.00 86 LEU A CA 1
ATOM 696 C C . LEU A 1 86 ? -29.727 -9.351 10.521 1.00 98.00 86 LEU A C 1
ATOM 698 O O . LEU A 1 86 ? -29.438 -10.167 9.650 1.00 98.00 86 LEU A O 1
ATOM 702 N N . LEU A 1 87 ? -28.834 -8.894 11.397 1.00 97.62 87 LEU A N 1
ATOM 703 C CA . LEU A 1 87 ? -27.406 -9.205 11.341 1.00 97.62 87 LEU A CA 1
ATOM 704 C C . LEU A 1 87 ? -27.129 -10.699 11.565 1.00 97.62 87 LEU A C 1
ATOM 706 O O . LEU A 1 87 ? -26.450 -11.340 10.758 1.00 97.62 87 LEU A O 1
ATOM 710 N N . GLU A 1 88 ? -27.722 -11.289 12.596 1.00 96.69 88 GLU A N 1
ATOM 711 C CA . GLU A 1 88 ? -27.544 -12.700 12.941 1.00 96.69 88 GLU A CA 1
ATOM 712 C C . GLU A 1 88 ? -28.046 -13.632 11.833 1.00 96.69 88 GLU A C 1
ATOM 714 O O . GLU A 1 88 ? -27.419 -14.651 11.548 1.00 96.69 88 GLU A O 1
ATOM 719 N N . SER A 1 89 ? -29.109 -13.255 11.110 1.00 96.56 89 SER A N 1
ATOM 720 C CA . SER A 1 89 ? -29.606 -14.037 9.966 1.00 96.56 89 SER A CA 1
ATOM 721 C C . SER A 1 89 ? -28.627 -14.126 8.782 1.00 96.56 89 SER A C 1
ATOM 723 O O . SER A 1 89 ? -28.796 -14.970 7.892 1.00 96.56 89 SER A O 1
ATOM 725 N N . GLY A 1 90 ? -27.615 -13.253 8.759 1.00 95.88 90 GLY A N 1
ATOM 726 C CA . GLY A 1 90 ? -26.492 -13.269 7.822 1.00 95.88 90 GLY A CA 1
ATOM 727 C C . GLY A 1 90 ? -25.234 -13.951 8.363 1.00 95.88 90 GLY A C 1
ATOM 728 O O . GLY A 1 90 ? -24.250 -14.046 7.630 1.00 95.88 90 GLY A O 1
ATOM 729 N N . ASN A 1 91 ? -25.273 -14.467 9.597 1.00 95.38 91 ASN A N 1
ATOM 730 C CA . ASN A 1 91 ? -24.114 -14.869 10.404 1.00 95.38 91 ASN A CA 1
ATOM 731 C C . ASN A 1 91 ? -23.156 -13.703 10.715 1.00 95.38 91 ASN A C 1
ATOM 733 O O . ASN A 1 91 ? -21.945 -13.901 10.824 1.00 95.38 91 ASN A O 1
ATOM 737 N N . TYR A 1 92 ? -23.687 -12.485 10.840 1.00 95.69 92 TYR A N 1
ATOM 738 C CA . TYR A 1 92 ? -22.945 -11.343 11.369 1.00 95.69 92 TYR A CA 1
ATOM 739 C C . TYR A 1 92 ? -23.102 -11.276 12.892 1.00 95.69 92 TYR A C 1
ATOM 741 O O . TYR A 1 92 ? -24.026 -11.861 13.457 1.00 95.69 92 TYR A O 1
ATOM 749 N N . ARG A 1 93 ? -22.193 -10.568 13.573 1.00 95.19 93 ARG A N 1
ATOM 750 C CA . ARG A 1 93 ? -22.333 -10.339 15.018 1.00 95.19 93 ARG A CA 1
ATOM 751 C C . ARG A 1 93 ? -23.504 -9.394 15.304 1.00 95.19 93 ARG A C 1
ATOM 753 O O . ARG A 1 93 ? -23.746 -8.479 14.520 1.00 95.19 93 ARG A O 1
ATOM 760 N N . ALA A 1 94 ? -24.160 -9.578 16.446 1.00 97.12 94 ALA A N 1
ATOM 761 C CA . ALA A 1 94 ? -25.110 -8.610 16.988 1.00 97.12 94 ALA A CA 1
ATOM 762 C C . ALA A 1 94 ? -24.435 -7.257 17.298 1.00 97.12 94 ALA A C 1
ATOM 764 O O . ALA A 1 94 ? -23.201 -7.160 17.430 1.00 97.12 94 ALA A O 1
ATOM 765 N N . LEU A 1 95 ? -25.251 -6.209 17.426 1.00 96.25 95 LEU A N 1
ATOM 766 C CA . LEU A 1 95 ? -24.798 -4.888 17.845 1.00 96.25 95 LEU A CA 1
ATOM 767 C C . LEU A 1 95 ? -24.303 -4.941 19.294 1.00 96.25 95 LEU A C 1
ATOM 769 O O . LEU A 1 95 ? -24.952 -5.502 20.179 1.00 96.25 95 LEU A O 1
ATOM 773 N N . ASN A 1 96 ? -23.157 -4.320 19.558 1.00 94.12 96 ASN A N 1
ATOM 774 C CA . ASN A 1 96 ? -22.675 -4.154 20.925 1.00 94.12 96 ASN A CA 1
ATOM 775 C C . ASN A 1 96 ? -23.443 -3.015 21.643 1.00 94.12 96 ASN A C 1
ATOM 777 O O . ASN A 1 96 ? -24.122 -2.219 20.989 1.00 94.12 96 ASN A O 1
ATOM 781 N N . PRO A 1 97 ? -23.343 -2.890 22.980 1.00 93.25 97 PRO A N 1
ATOM 782 C CA . PRO A 1 97 ? -24.092 -1.873 23.726 1.00 93.25 97 PRO A CA 1
ATOM 783 C C . PRO A 1 97 ? -23.829 -0.426 23.280 1.00 93.25 97 PRO A C 1
ATOM 785 O O . PRO A 1 97 ? -24.748 0.388 23.284 1.00 93.25 97 PRO A O 1
ATOM 788 N N . LEU A 1 98 ? -22.601 -0.103 22.857 1.00 89.75 98 LEU A N 1
ATOM 789 C CA . LEU A 1 98 ? -22.249 1.236 22.370 1.00 89.75 98 LEU A CA 1
ATOM 790 C C . LEU A 1 98 ? -22.907 1.529 21.016 1.00 89.75 98 LEU A C 1
ATOM 792 O O . LEU A 1 98 ? -23.443 2.613 20.814 1.00 89.75 98 LEU A O 1
ATOM 796 N N . GLU A 1 99 ? -22.914 0.551 20.112 1.00 95.12 99 GLU A N 1
ATOM 797 C CA . GLU A 1 99 ? -23.574 0.639 18.806 1.00 95.12 99 GLU A CA 1
ATOM 798 C C . GLU A 1 99 ? -25.093 0.743 18.959 1.00 95.12 99 GLU A C 1
ATOM 800 O O . GLU A 1 99 ? -25.725 1.535 18.264 1.00 95.12 99 GLU A O 1
ATOM 805 N N . LYS A 1 100 ? -25.683 -0.004 19.903 1.00 96.44 100 LYS A N 1
ATOM 806 C CA . LYS A 1 100 ? -27.107 0.117 20.246 1.00 96.44 100 LYS A CA 1
ATOM 807 C C . LYS A 1 100 ? -27.436 1.505 20.790 1.00 96.44 100 LYS A C 1
ATOM 809 O O . LYS A 1 100 ? -28.424 2.090 20.359 1.00 96.44 100 LYS A O 1
ATOM 814 N N . ALA A 1 101 ? -26.605 2.044 21.682 1.00 92.19 101 ALA A N 1
ATOM 815 C CA . ALA A 1 101 ? -26.799 3.378 22.245 1.00 92.19 101 ALA A CA 1
ATOM 816 C C . ALA A 1 101 ? -26.690 4.490 21.185 1.00 92.19 101 ALA A C 1
ATOM 818 O O . ALA A 1 101 ? -27.477 5.435 21.211 1.00 92.19 101 ALA A O 1
ATOM 819 N N . ASP A 1 102 ? -25.754 4.365 20.239 1.00 93.38 102 ASP A N 1
ATOM 820 C CA . ASP A 1 102 ? -25.580 5.323 19.139 1.00 93.38 102 ASP A CA 1
ATOM 821 C C . ASP A 1 102 ? -26.729 5.239 18.120 1.00 93.38 102 ASP A C 1
ATOM 823 O O . ASP A 1 102 ? -27.321 6.250 17.732 1.00 93.38 102 ASP A O 1
ATOM 827 N N . LEU A 1 103 ? -27.106 4.019 17.718 1.00 95.31 103 LEU A N 1
ATOM 828 C CA . LEU A 1 103 ? -28.146 3.809 16.715 1.00 95.31 103 LEU A CA 1
ATOM 829 C C . LEU A 1 103 ? -29.553 4.011 17.267 1.00 95.31 103 LEU A C 1
ATOM 831 O O . LEU A 1 103 ? -30.406 4.475 16.520 1.00 95.31 103 LEU A O 1
ATOM 835 N N . PHE A 1 104 ? -29.830 3.713 18.533 1.00 95.19 104 PHE A N 1
ATOM 836 C CA . PHE A 1 104 ? -31.170 3.766 19.125 1.00 95.19 104 PHE A CA 1
ATOM 837 C C . PHE A 1 104 ? -31.189 4.642 20.388 1.00 95.19 104 PHE A C 1
ATOM 839 O O . PHE A 1 104 ? -31.415 4.141 21.479 1.00 95.19 104 PHE A O 1
ATOM 846 N N . PRO A 1 105 ? -30.986 5.967 20.289 1.00 87.88 105 PRO A N 1
ATOM 847 C CA . PRO A 1 105 ? -31.001 6.826 21.469 1.00 87.88 105 PRO A CA 1
ATOM 848 C C . PRO A 1 105 ? -32.382 6.793 22.148 1.00 87.88 105 PRO A C 1
ATOM 850 O O . PRO A 1 105 ? -33.383 7.215 21.568 1.00 87.88 105 PRO A O 1
ATOM 853 N N . GLY A 1 106 ? -32.424 6.278 23.376 1.00 81.75 106 GLY A N 1
ATOM 854 C CA . GLY A 1 106 ? -33.617 6.130 24.207 1.00 81.75 106 GLY A CA 1
ATOM 855 C C . GLY A 1 106 ? -33.262 5.519 25.570 1.00 81.75 106 GLY A C 1
ATOM 856 O O . GLY A 1 106 ? -32.161 4.984 25.717 1.00 81.75 106 GLY A O 1
ATOM 857 N N . PRO A 1 107 ? -34.141 5.625 26.585 1.00 62.62 107 PRO A N 1
ATOM 858 C CA . PRO A 1 107 ? -33.916 5.025 27.895 1.00 62.62 107 PRO A CA 1
ATOM 859 C C . PRO A 1 107 ? -34.028 3.502 27.775 1.00 62.62 107 PRO A C 1
ATOM 861 O O . PRO A 1 107 ? -35.097 2.927 27.949 1.00 62.62 107 PRO A O 1
ATOM 864 N N . PHE A 1 108 ? -32.922 2.849 27.432 1.00 60.56 108 PHE A N 1
ATOM 865 C CA . PHE A 1 108 ? -32.776 1.427 27.684 1.00 60.56 108 PHE A CA 1
ATOM 866 C C . PHE A 1 108 ? -32.538 1.265 29.179 1.00 60.56 108 PHE A C 1
ATOM 868 O O . PHE A 1 108 ? -31.525 1.735 29.700 1.00 60.56 108 PHE A O 1
ATOM 875 N N . GLU A 1 109 ? -33.476 0.628 29.873 1.00 54.56 109 GLU A N 1
ATOM 876 C CA . GLU A 1 109 ? -33.163 0.011 31.156 1.00 54.56 109 GLU A CA 1
ATOM 877 C C . GLU A 1 109 ? -32.067 -1.015 30.867 1.00 54.56 109 GLU A C 1
ATOM 879 O O . GLU A 1 109 ? -32.283 -1.987 30.142 1.00 54.56 109 GLU A O 1
ATOM 884 N N . ALA A 1 110 ? -30.848 -0.707 31.306 1.00 54.88 110 ALA A N 1
ATOM 885 C CA . ALA A 1 110 ? -29.711 -1.587 31.136 1.00 54.88 110 ALA A CA 1
ATOM 886 C C . ALA A 1 110 ? -30.020 -2.883 31.890 1.00 54.88 110 ALA A C 1
ATOM 888 O O . ALA A 1 110 ? -30.074 -2.896 33.115 1.00 54.88 110 ALA A O 1
ATOM 889 N N . ASP A 1 111 ? -30.279 -3.952 31.145 1.00 55.53 111 ASP A N 1
ATOM 890 C CA . ASP A 1 111 ? -30.337 -5.293 31.700 1.00 55.53 111 ASP A CA 1
ATOM 891 C C . ASP A 1 111 ? -28.928 -5.620 32.222 1.00 55.53 111 ASP A C 1
ATOM 893 O O . ASP A 1 111 ? -27.984 -5.745 31.438 1.00 55.53 111 ASP A O 1
ATOM 897 N N . ASP A 1 112 ? -28.777 -5.694 33.549 1.00 55.66 112 ASP A N 1
ATOM 898 C CA . ASP A 1 112 ? -27.528 -5.911 34.305 1.00 55.66 112 ASP A CA 1
ATOM 899 C C . ASP A 1 112 ? -26.889 -7.299 34.062 1.00 55.66 112 ASP A C 1
ATOM 901 O O . ASP A 1 112 ? -26.039 -7.772 34.824 1.00 55.66 112 ASP A O 1
ATOM 905 N N . SER A 1 113 ? -27.271 -7.978 32.982 1.00 57.81 113 SER A N 1
ATOM 906 C CA . SER A 1 113 ? -26.645 -9.217 32.552 1.00 57.81 113 SER A CA 1
ATOM 907 C C . SER A 1 113 ? -25.163 -8.965 32.232 1.00 57.81 113 SER A C 1
ATOM 909 O O . SER A 1 113 ? -24.843 -8.144 31.366 1.00 57.81 113 SER A O 1
ATOM 911 N N . PRO A 1 114 ? -24.224 -9.659 32.907 1.00 50.16 114 PRO A N 1
ATOM 912 C CA . PRO A 1 114 ? -22.799 -9.441 32.717 1.00 50.16 114 PRO A CA 1
ATOM 913 C C . PRO A 1 114 ? -22.418 -9.772 31.275 1.00 50.16 114 PRO A C 1
ATOM 915 O O . PRO A 1 114 ? -22.425 -10.931 30.854 1.00 50.16 114 PRO A O 1
ATOM 918 N N . ALA A 1 115 ? -22.105 -8.725 30.511 1.00 51.09 115 ALA A N 1
ATOM 919 C CA . ALA A 1 115 ? -21.717 -8.844 29.119 1.00 51.09 115 ALA A CA 1
ATOM 920 C C . ALA A 1 115 ? -20.491 -9.770 28.988 1.00 51.09 115 ALA A C 1
ATOM 922 O O . ALA A 1 115 ? -19.530 -9.626 29.754 1.00 51.09 115 ALA A O 1
ATOM 923 N N . PRO A 1 116 ? -20.477 -10.705 28.020 1.00 55.62 116 PRO A N 1
ATOM 924 C CA . PRO A 1 116 ? -19.269 -11.451 27.707 1.00 55.62 116 PRO A CA 1
ATOM 925 C C . PRO A 1 116 ? -18.142 -10.462 27.368 1.00 55.62 116 PRO A C 1
ATOM 927 O O . PRO A 1 116 ? -18.399 -9.434 26.731 1.00 55.62 116 PRO A O 1
ATOM 930 N N . PRO A 1 117 ? -16.897 -10.733 27.800 1.00 44.75 117 PRO A N 1
ATOM 931 C CA . PRO A 1 117 ? -15.791 -9.807 27.616 1.00 44.75 117 PRO A CA 1
ATOM 932 C C . PRO A 1 117 ? -15.652 -9.458 26.127 1.00 44.75 117 PRO A C 1
ATOM 934 O O . PRO A 1 117 ? -15.624 -10.367 25.290 1.00 44.75 117 PRO A O 1
ATOM 937 N N . PRO A 1 118 ? -15.587 -8.162 25.775 1.00 42.16 118 PRO A N 1
ATOM 938 C CA . PRO A 1 118 ? -15.560 -7.731 24.390 1.00 42.16 118 PRO A CA 1
ATOM 939 C C . PRO A 1 118 ? -14.313 -8.296 23.714 1.00 42.16 118 PRO A C 1
ATOM 941 O O . PRO A 1 118 ? -13.184 -7.916 24.025 1.00 42.16 118 PRO A O 1
ATOM 944 N N . VAL A 1 119 ? -14.512 -9.203 22.757 1.00 45.00 119 VAL A N 1
ATOM 945 C CA . VAL A 1 119 ? -13.467 -9.582 21.807 1.00 45.00 119 VAL A CA 1
ATOM 946 C C . VAL A 1 119 ? -13.337 -8.412 20.836 1.00 45.00 119 VAL A C 1
ATOM 948 O O . VAL A 1 119 ? -13.976 -8.369 19.787 1.00 45.00 119 VAL A O 1
ATOM 951 N N . SER A 1 120 ? -12.556 -7.410 21.232 1.00 39.53 120 SER A N 1
ATOM 952 C CA . SER A 1 120 ? -12.251 -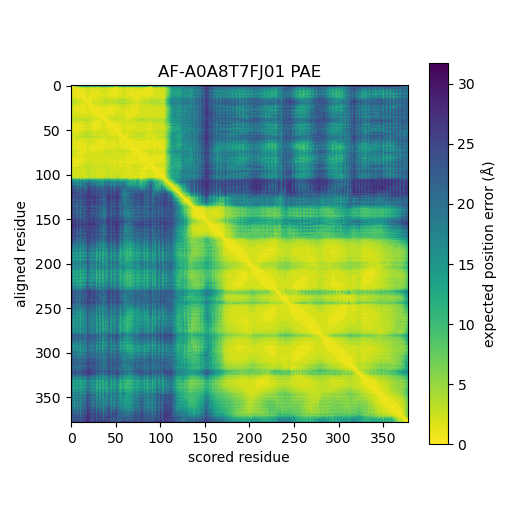6.215 20.452 1.00 39.53 120 SER A CA 1
ATOM 953 C C . SER A 1 120 ? -11.435 -6.584 19.209 1.00 39.53 120 SER A C 1
ATOM 955 O O . SER A 1 120 ? -10.208 -6.537 19.181 1.00 39.53 120 SER A O 1
ATOM 957 N N . ARG A 1 121 ? -12.138 -6.968 18.142 1.00 42.41 121 ARG A N 1
ATOM 958 C CA . ARG A 1 121 ? -11.629 -6.940 16.768 1.00 42.41 121 ARG A CA 1
ATOM 959 C C . ARG A 1 121 ? -12.138 -5.672 16.097 1.00 42.41 121 ARG A C 1
ATOM 961 O O . ARG A 1 121 ? -12.931 -5.720 15.164 1.00 42.41 121 ARG A O 1
ATOM 968 N N . GLU A 1 122 ? -11.696 -4.523 16.598 1.00 38.81 122 GLU A N 1
ATOM 969 C CA . GLU A 1 122 ? -11.686 -3.323 15.768 1.00 38.81 122 GLU A CA 1
ATOM 970 C C . GLU A 1 122 ? -10.669 -3.588 14.659 1.00 38.81 122 GLU A C 1
ATOM 972 O O . GLU A 1 122 ? -9.467 -3.654 14.914 1.00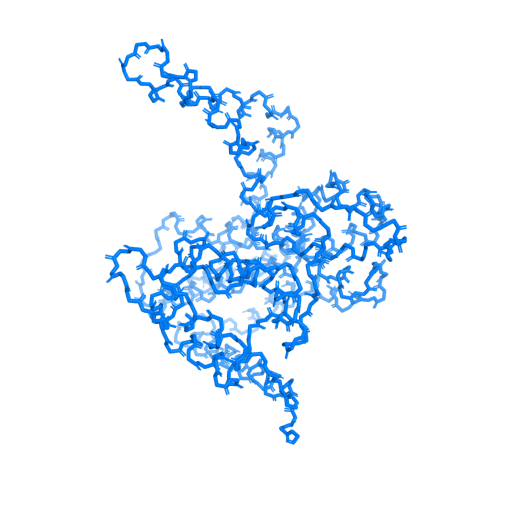 38.81 122 GLU A O 1
ATOM 977 N N . SER A 1 123 ? -11.154 -3.842 13.446 1.00 39.25 123 SER A N 1
ATOM 978 C CA . SER A 1 123 ? -10.316 -3.870 12.255 1.00 39.25 123 SER A CA 1
ATOM 979 C C . SER A 1 123 ? -10.265 -2.435 11.729 1.00 39.25 123 SER A C 1
ATOM 981 O O . SER A 1 123 ? -11.229 -1.984 11.103 1.00 39.25 123 SER A O 1
ATOM 983 N N . PRO A 1 124 ? -9.223 -1.643 12.047 1.00 43.03 124 PRO A N 1
ATOM 984 C CA . PRO A 1 124 ? -9.110 -0.307 11.496 1.00 43.03 124 PRO A CA 1
ATOM 985 C C . PRO A 1 124 ? -8.971 -0.443 9.982 1.00 43.03 124 PRO A C 1
ATOM 987 O O . PRO A 1 124 ? -8.090 -1.149 9.494 1.00 43.03 124 PRO A O 1
ATOM 990 N N . SER A 1 125 ? -9.825 0.242 9.221 1.00 43.88 125 SER A N 1
ATOM 991 C CA . SER A 1 125 ? -9.617 0.344 7.777 1.00 43.88 125 SER A CA 1
ATOM 992 C C . SER A 1 125 ? -8.186 0.847 7.520 1.00 43.88 125 SER A C 1
ATOM 994 O O . SER A 1 125 ? -7.780 1.903 8.014 1.00 43.88 125 SER A O 1
ATOM 996 N N . ASN A 1 126 ? -7.396 0.070 6.774 1.00 46.12 126 ASN A N 1
ATOM 997 C CA . ASN A 1 126 ? -5.958 0.306 6.580 1.00 46.12 126 ASN A CA 1
ATOM 998 C C . ASN A 1 126 ? -5.635 1.717 6.039 1.00 46.12 126 ASN A C 1
ATOM 1000 O O . ASN A 1 126 ? -4.538 2.234 6.245 1.00 46.12 126 ASN A O 1
ATOM 1004 N N . LEU A 1 127 ? -6.603 2.370 5.386 1.00 43.59 127 LEU A N 1
ATOM 1005 C CA . LEU A 1 127 ? -6.482 3.736 4.874 1.00 43.59 127 LEU A CA 1
ATOM 1006 C C . LEU A 1 127 ? -6.700 4.819 5.942 1.00 43.59 127 LEU A C 1
ATOM 1008 O O . LEU A 1 127 ? -6.018 5.842 5.902 1.00 43.59 127 LEU A O 1
ATOM 1012 N N . GLN A 1 128 ? -7.584 4.615 6.926 1.00 51.66 128 GLN A N 1
ATOM 1013 C CA . GLN A 1 128 ? -7.770 5.593 8.009 1.00 51.66 128 GLN A CA 1
ATOM 1014 C C . GLN A 1 128 ? -6.529 5.701 8.900 1.00 51.66 128 GLN A C 1
ATOM 1016 O O . GLN A 1 128 ? -6.220 6.793 9.379 1.00 51.66 128 GLN A O 1
ATOM 1021 N N . PHE A 1 129 ? -5.788 4.602 9.068 1.00 51.41 129 PHE A N 1
ATOM 1022 C CA . PHE A 1 129 ? -4.498 4.609 9.757 1.00 51.41 129 PHE A CA 1
ATOM 1023 C C . PHE A 1 129 ? -3.490 5.541 9.062 1.00 51.41 129 PHE A C 1
ATOM 1025 O O . PHE A 1 129 ? -2.845 6.353 9.718 1.00 51.41 129 PHE A O 1
ATOM 1032 N N . LEU A 1 130 ? -3.411 5.490 7.726 1.00 45.31 130 LEU A N 1
ATOM 1033 C CA . LEU A 1 130 ? -2.481 6.316 6.951 1.00 45.31 130 LEU A CA 1
ATOM 1034 C C . LEU A 1 130 ? -2.842 7.809 6.998 1.00 45.31 130 LEU A C 1
ATOM 1036 O O . LEU A 1 130 ? -1.961 8.640 7.190 1.00 45.31 130 LEU A O 1
ATOM 1040 N N . PHE A 1 131 ? -4.123 8.174 6.879 1.00 45.22 131 PHE A N 1
ATOM 1041 C CA . PHE A 1 131 ? -4.522 9.589 6.864 1.00 45.22 131 PHE A CA 1
ATOM 1042 C C . PHE A 1 131 ? -4.499 10.265 8.241 1.00 45.22 131 PHE A C 1
ATOM 1044 O O . PHE A 1 131 ? -4.210 11.460 8.316 1.00 45.22 131 PHE A O 1
ATOM 1051 N N . LYS A 1 132 ? -4.768 9.532 9.330 1.00 54.50 132 LYS A N 1
ATOM 1052 C CA . LYS A 1 132 ? -4.720 10.092 10.692 1.00 54.50 132 LYS A CA 1
ATOM 1053 C C . LYS A 1 132 ? -3.290 10.465 11.109 1.00 54.50 132 LYS A C 1
ATOM 1055 O O . LYS A 1 132 ? -3.110 11.446 11.828 1.00 54.50 132 LYS A O 1
ATOM 1060 N N . ASP A 1 133 ? -2.295 9.736 10.603 1.00 54.97 133 ASP A N 1
ATOM 1061 C CA . ASP A 1 133 ? -0.879 9.977 10.895 1.00 54.97 133 ASP A CA 1
ATOM 1062 C C . ASP A 1 133 ? -0.265 11.112 10.049 1.00 54.97 133 ASP A C 1
ATOM 1064 O O . ASP A 1 133 ? 0.638 11.795 10.528 1.00 54.97 133 ASP A O 1
ATOM 1068 N N . ILE A 1 134 ? -0.744 11.363 8.820 1.00 51.78 134 ILE A N 1
ATOM 1069 C CA . ILE A 1 134 ? -0.094 12.318 7.896 1.00 51.78 134 ILE A CA 1
ATOM 1070 C C . ILE A 1 134 ? -0.374 13.785 8.253 1.00 51.78 134 ILE A C 1
ATOM 1072 O O . ILE A 1 134 ? 0.543 14.604 8.214 1.00 51.78 134 ILE A O 1
ATOM 1076 N N . SER A 1 135 ? -1.614 14.154 8.593 1.00 57.69 135 SER A N 1
ATOM 1077 C CA . SER A 1 135 ? -1.935 15.559 8.897 1.00 57.69 135 SER A CA 1
ATOM 1078 C C . SER A 1 135 ? -1.762 15.910 10.371 1.00 57.69 135 SER A C 1
ATOM 1080 O O . SER A 1 135 ? -1.677 17.092 10.699 1.00 57.69 135 SER A O 1
ATOM 1082 N N . GLY A 1 136 ? -1.778 14.924 11.275 1.00 66.31 136 GLY A N 1
ATOM 1083 C CA . GLY A 1 136 ? -1.748 15.105 12.731 1.00 66.31 136 GLY A CA 1
ATOM 1084 C C . GLY A 1 136 ? -2.951 15.864 13.322 1.00 66.31 136 GLY A C 1
ATOM 1085 O O . GLY A 1 136 ? -3.250 15.724 14.506 1.00 66.31 136 GLY A O 1
ATOM 1086 N N . VAL A 1 137 ? -3.665 16.664 12.534 1.00 74.25 137 VAL A N 1
ATOM 1087 C CA . VAL A 1 137 ? -4.819 17.456 12.956 1.00 74.25 137 VAL A CA 1
ATOM 1088 C C . VAL A 1 137 ? -6.068 16.581 12.905 1.00 74.25 137 VAL A C 1
ATOM 1090 O O . VAL A 1 137 ? -6.461 16.099 11.840 1.00 74.25 137 VAL A O 1
ATOM 1093 N N . SER A 1 138 ? -6.707 16.379 14.059 1.00 82.56 138 SER A N 1
ATOM 1094 C CA . SER A 1 138 ? -7.986 15.661 14.119 1.00 82.56 138 SER A CA 1
ATOM 1095 C C . SER A 1 138 ? -9.102 16.461 13.435 1.00 82.56 138 SER A C 1
ATOM 1097 O O . SER A 1 138 ? -9.045 17.688 13.361 1.00 82.56 138 SER A O 1
ATOM 1099 N N . ARG A 1 139 ? -10.173 15.797 12.974 1.00 77.50 139 ARG A N 1
ATOM 1100 C CA . ARG A 1 139 ? -11.336 16.501 12.391 1.00 77.50 139 ARG A CA 1
ATOM 1101 C C . ARG A 1 139 ? -11.931 17.541 13.347 1.00 77.50 139 ARG A C 1
ATOM 1103 O O . ARG A 1 139 ? -12.339 18.609 12.898 1.00 77.50 139 ARG A O 1
ATOM 1110 N N . ALA A 1 140 ? -11.977 17.236 14.645 1.00 84.38 140 ALA A N 1
ATOM 1111 C CA . ALA A 1 140 ? -12.462 18.159 15.669 1.00 84.38 140 ALA A CA 1
ATOM 1112 C C . ALA A 1 140 ? -11.548 19.389 15.792 1.00 84.38 140 ALA A C 1
ATOM 1114 O O . ALA A 1 140 ? -12.021 20.520 15.774 1.00 84.38 140 ALA A O 1
ATOM 1115 N N . GLU A 1 141 ? -10.234 19.169 15.815 1.00 85.12 141 GLU A N 1
ATOM 1116 C CA . GLU A 1 141 ? -9.235 20.237 15.883 1.00 85.12 141 GLU A CA 1
ATOM 1117 C C . GLU A 1 141 ? -9.242 21.116 14.623 1.00 85.12 141 GLU A C 1
ATOM 1119 O O . GLU A 1 141 ? -9.122 22.333 14.721 1.00 85.12 141 GLU A O 1
ATOM 1124 N N . PHE A 1 142 ? -9.449 20.533 13.438 1.00 86.00 142 PHE A N 1
ATOM 1125 C CA . PHE A 1 142 ? -9.579 21.298 12.197 1.00 86.00 142 PHE A CA 1
ATOM 1126 C C . PHE A 1 142 ? -10.848 22.160 12.176 1.00 86.00 142 PHE A C 1
ATOM 1128 O O . PHE A 1 142 ? -10.796 23.320 11.767 1.00 86.00 142 PHE A O 1
ATOM 1135 N N . LYS A 1 143 ? -11.981 21.625 12.661 1.00 88.06 143 LYS A N 1
ATOM 1136 C CA . LYS A 1 143 ? -13.217 22.407 12.838 1.00 88.06 143 LYS A CA 1
ATOM 1137 C C . LYS A 1 143 ? -13.001 23.585 13.788 1.00 88.06 143 LYS A C 1
ATOM 1139 O O . LYS A 1 143 ? -13.459 24.683 13.491 1.00 88.06 143 LYS A O 1
ATOM 1144 N N . GLU A 1 144 ? -12.260 23.380 14.872 1.00 94.06 144 GLU A N 1
ATOM 1145 C CA . GLU A 1 144 ? -11.926 24.449 15.814 1.00 94.06 144 GLU A CA 1
ATOM 1146 C C . GLU A 1 144 ? -11.052 25.538 15.170 1.00 94.06 144 GLU A C 1
ATOM 1148 O O . GLU A 1 144 ? -11.353 26.725 15.287 1.00 94.06 144 GLU A O 1
ATOM 1153 N N . ILE A 1 145 ? -10.034 25.153 14.389 1.00 90.00 145 ILE A N 1
ATOM 1154 C CA . ILE A 1 145 ? -9.199 26.103 13.630 1.00 90.00 145 ILE A CA 1
ATOM 1155 C C . ILE A 1 145 ? -10.049 26.913 12.638 1.00 90.00 145 ILE A C 1
ATOM 1157 O O . 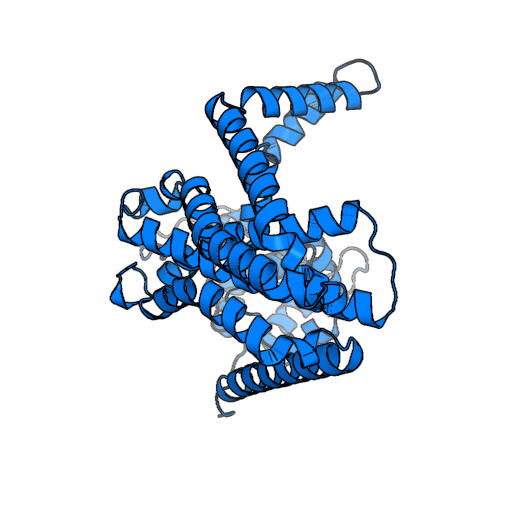ILE A 1 145 ? -9.861 28.123 12.506 1.00 90.00 145 ILE A O 1
ATOM 1161 N N . LEU A 1 146 ? -11.002 26.272 11.953 1.00 90.69 146 LEU A N 1
ATOM 1162 C CA . LEU A 1 146 ? -11.924 26.956 11.043 1.00 90.69 146 LEU A CA 1
ATOM 1163 C C . LEU A 1 146 ? -12.833 27.947 11.778 1.00 90.69 146 LEU A C 1
ATOM 1165 O O . LEU A 1 146 ? -13.039 29.057 11.284 1.00 90.69 146 LEU A O 1
ATOM 1169 N N . ASN A 1 147 ? -13.351 27.575 12.949 1.00 93.75 147 ASN A N 1
ATOM 1170 C CA . ASN A 1 147 ? -14.197 28.447 13.764 1.00 93.75 147 ASN A CA 1
ATOM 1171 C C . ASN A 1 147 ? -13.422 29.673 14.262 1.00 93.75 147 ASN A C 1
ATOM 1173 O O . ASN A 1 147 ? -13.892 30.799 14.099 1.00 93.75 147 ASN A O 1
ATOM 1177 N N . GLN A 1 148 ? -12.199 29.480 14.764 1.00 93.56 148 GLN A N 1
ATOM 1178 C CA . GLN A 1 148 ? -11.317 30.578 15.173 1.00 93.56 148 GLN A CA 1
ATOM 1179 C C . GLN A 1 148 ? -10.918 31.476 13.997 1.00 93.56 148 GLN A C 1
ATOM 1181 O O . GLN A 1 148 ? -10.798 32.688 14.142 1.00 93.56 148 GLN A O 1
ATOM 1186 N N . ALA A 1 149 ? -10.739 30.920 12.797 1.00 90.88 149 ALA A N 1
ATOM 1187 C CA . ALA A 1 149 ? -10.395 31.724 11.631 1.00 90.88 149 ALA A CA 1
ATOM 1188 C C . ALA A 1 149 ? -11.561 32.598 11.133 1.00 90.88 149 ALA A C 1
ATOM 1190 O O . ALA A 1 149 ? -11.302 33.632 10.509 1.00 90.88 149 ALA A O 1
ATOM 1191 N N . ARG A 1 150 ? -12.819 32.219 11.409 1.00 90.75 150 ARG A N 1
ATOM 1192 C CA . ARG A 1 150 ? -14.025 32.974 11.017 1.00 90.75 150 ARG A CA 1
ATOM 1193 C C . ARG A 1 150 ? -14.252 34.248 11.830 1.00 90.75 150 ARG A C 1
ATOM 1195 O O . ARG A 1 150 ? -14.927 35.137 11.325 1.00 90.75 150 ARG A O 1
ATOM 1202 N N . SER A 1 151 ? -13.691 34.364 13.034 1.00 91.31 151 SER A N 1
ATOM 1203 C CA . SER A 1 151 ? -13.844 35.562 13.874 1.00 91.31 151 SER A CA 1
ATOM 1204 C C . SER A 1 151 ? -12.912 36.723 13.493 1.00 91.31 151 SER A C 1
ATOM 1206 O O . SER A 1 151 ? -13.059 37.817 14.028 1.00 91.31 151 SER A O 1
ATOM 1208 N N . GLY A 1 152 ? -11.966 36.518 12.567 1.00 89.56 152 GLY A N 1
ATOM 1209 C CA . GLY A 1 152 ? -11.040 37.560 12.105 1.00 89.56 152 GLY A CA 1
ATOM 1210 C C . GLY A 1 152 ? -11.392 38.179 10.737 1.00 89.56 152 GLY A C 1
ATOM 1211 O O . GLY A 1 152 ? -12.292 37.702 10.045 1.00 89.56 152 GLY A O 1
ATOM 1212 N N . PRO A 1 153 ? -10.627 39.189 10.275 1.00 89.12 153 PRO A N 1
ATOM 1213 C CA . PRO A 1 153 ? -10.847 39.863 8.989 1.00 89.12 153 PRO A CA 1
ATOM 1214 C C . PRO A 1 153 ? -10.752 38.906 7.793 1.00 89.12 153 PRO A C 1
ATOM 1216 O O . PRO A 1 153 ? -9.908 38.011 7.781 1.00 89.12 153 PRO A O 1
ATOM 1219 N N . GLN A 1 154 ? -11.609 39.066 6.788 1.00 89.81 154 GLN A N 1
ATOM 1220 C CA . GLN A 1 154 ? -11.558 38.241 5.576 1.00 89.81 154 GLN A CA 1
ATOM 1221 C C . GLN A 1 154 ? -10.353 38.630 4.695 1.00 89.81 154 GLN A C 1
ATOM 1223 O O . GLN A 1 154 ? -10.017 39.813 4.640 1.00 89.81 154 GLN A O 1
ATOM 1228 N N . PRO A 1 155 ? -9.713 37.672 3.992 1.00 89.69 155 PRO A N 1
ATOM 1229 C CA . PRO A 1 155 ? -10.063 36.252 3.901 1.00 89.69 155 PRO A CA 1
ATOM 1230 C C . PRO A 1 155 ? -9.550 35.407 5.085 1.00 89.69 155 PRO A C 1
ATOM 1232 O O . PRO A 1 155 ? -8.456 35.624 5.595 1.00 89.69 155 PRO A O 1
ATOM 1235 N N . ALA A 1 156 ? -10.319 34.396 5.505 1.00 84.75 156 ALA A N 1
ATOM 1236 C CA . ALA A 1 156 ? -9.954 33.518 6.628 1.00 84.75 156 ALA A CA 1
ATOM 1237 C C . ALA A 1 156 ? -8.854 32.479 6.307 1.00 84.75 156 ALA A C 1
ATOM 1239 O O . ALA A 1 156 ? -8.168 32.004 7.216 1.00 84.75 156 ALA A O 1
ATOM 1240 N N . TRP A 1 157 ? -8.662 32.126 5.031 1.00 84.06 157 TRP A N 1
ATOM 1241 C CA . TRP A 1 157 ? -7.772 31.031 4.621 1.00 84.06 157 TRP A CA 1
ATOM 1242 C C . TRP A 1 157 ? -6.283 31.219 4.986 1.00 84.06 157 TRP A C 1
ATOM 1244 O O . TRP A 1 157 ? -5.678 30.218 5.375 1.00 84.06 157 TRP A O 1
ATOM 1254 N N . PRO A 1 158 ? -5.672 32.428 4.971 1.00 91.38 158 PRO A N 1
ATOM 1255 C CA . PRO A 1 158 ? -4.267 32.582 5.350 1.00 91.38 158 PRO A CA 1
ATOM 1256 C C . PRO A 1 158 ? -4.037 32.248 6.825 1.00 91.38 158 PRO A C 1
ATOM 1258 O O . PRO A 1 158 ? -3.042 31.619 7.167 1.00 91.38 158 PRO A O 1
ATOM 1261 N N . ARG A 1 159 ? -4.986 32.599 7.707 1.00 90.56 159 ARG A N 1
ATOM 1262 C CA . ARG A 1 159 ? -4.914 32.252 9.134 1.00 90.56 159 ARG A CA 1
ATOM 1263 C C . ARG A 1 159 ? -5.039 30.752 9.356 1.00 90.56 159 ARG A C 1
ATOM 1265 O O . ARG A 1 159 ? -4.290 30.203 10.152 1.00 90.56 159 ARG A O 1
ATOM 1272 N N . VAL A 1 160 ? -5.950 30.088 8.639 1.00 84.94 160 VAL A N 1
ATOM 1273 C CA . VAL A 1 160 ? -6.065 28.622 8.689 1.00 84.94 160 VAL A CA 1
ATOM 1274 C C . VAL A 1 160 ? -4.745 27.988 8.257 1.00 84.94 160 VAL A C 1
ATOM 1276 O O . VAL A 1 160 ? -4.221 27.147 8.979 1.00 84.94 160 VAL A O 1
ATOM 1279 N N . ALA A 1 161 ? -4.172 28.436 7.135 1.00 80.12 161 ALA A N 1
ATOM 1280 C CA . ALA A 1 161 ? -2.905 27.921 6.629 1.00 80.12 161 ALA A CA 1
ATOM 1281 C C . ALA A 1 161 ? -1.762 28.126 7.632 1.00 80.12 161 ALA A C 1
ATOM 1283 O O . ALA A 1 161 ? -1.076 27.168 7.968 1.00 80.12 161 ALA A O 1
ATOM 1284 N N . VAL A 1 162 ? -1.595 29.336 8.177 1.00 89.69 162 VAL A N 1
ATOM 1285 C CA . VAL A 1 162 ? -0.545 29.633 9.164 1.00 89.69 162 VAL A CA 1
ATOM 1286 C C . VAL A 1 162 ? -0.739 28.838 10.453 1.00 89.69 162 VAL A C 1
ATOM 1288 O O . VAL A 1 162 ? 0.236 28.304 10.966 1.00 89.69 162 VAL A O 1
ATOM 1291 N N . THR A 1 163 ? -1.962 28.705 10.972 1.00 89.50 163 THR A N 1
ATOM 1292 C CA . THR A 1 163 ? -2.224 27.919 12.190 1.00 89.50 163 THR A CA 1
ATOM 1293 C C . THR A 1 163 ? -1.980 26.430 11.965 1.00 89.50 163 THR A C 1
ATOM 1295 O O . THR A 1 163 ? -1.412 25.774 12.835 1.00 89.50 163 THR A O 1
ATOM 1298 N N . VAL A 1 164 ? -2.365 25.893 10.803 1.00 82.12 164 VAL A N 1
ATOM 1299 C CA . VAL A 1 164 ? -2.090 24.497 10.431 1.00 82.12 164 VAL A CA 1
ATOM 1300 C C . VAL A 1 164 ? -0.590 24.273 10.264 1.00 82.12 164 VAL A C 1
ATOM 1302 O O . VAL A 1 164 ? -0.069 23.333 10.855 1.00 82.12 164 VAL A O 1
ATOM 1305 N N . ILE A 1 165 ? 0.114 25.153 9.540 1.00 83.44 165 ILE A N 1
ATOM 1306 C CA . ILE A 1 165 ? 1.572 25.082 9.373 1.00 83.44 165 ILE A CA 1
ATOM 1307 C C . ILE A 1 165 ? 2.247 25.186 10.734 1.00 83.44 165 ILE A C 1
ATOM 1309 O O . ILE A 1 165 ? 3.028 24.315 11.068 1.00 83.44 165 ILE A O 1
ATOM 1313 N N . ARG A 1 166 ? 1.910 26.181 11.557 1.00 87.94 166 ARG A N 1
ATOM 1314 C CA . ARG A 1 166 ? 2.495 26.353 12.889 1.00 87.94 166 ARG A CA 1
ATOM 1315 C C . ARG A 1 166 ? 2.263 25.130 13.766 1.00 87.94 166 ARG A C 1
ATOM 1317 O O . ARG A 1 166 ? 3.218 24.628 14.330 1.00 87.94 166 ARG A O 1
ATOM 1324 N N . LYS A 1 167 ? 1.038 24.600 13.837 1.00 85.69 167 LYS A N 1
ATOM 1325 C CA . LYS A 1 167 ? 0.763 23.370 14.598 1.00 85.69 167 LYS A CA 1
ATOM 1326 C C . LYS A 1 167 ? 1.514 22.163 14.056 1.00 85.69 167 LYS A C 1
ATOM 1328 O O . LYS A 1 167 ? 1.905 21.302 14.836 1.00 85.69 167 LYS A O 1
ATOM 1333 N N . PHE A 1 168 ? 1.682 22.081 12.742 1.00 81.31 168 PHE A N 1
ATOM 1334 C CA . PHE A 1 168 ? 2.492 21.046 12.125 1.00 81.31 168 PHE A CA 1
ATOM 1335 C C . PHE A 1 168 ? 3.960 21.213 12.539 1.00 81.31 168 PHE A C 1
ATOM 1337 O O . PHE A 1 168 ? 4.518 20.286 13.110 1.00 81.31 168 PHE A O 1
ATOM 1344 N N . THR A 1 169 ? 4.546 22.402 12.374 1.00 84.50 169 THR A N 1
ATOM 1345 C CA . THR A 1 169 ? 5.942 22.711 12.718 1.00 84.50 169 THR A CA 1
ATOM 1346 C C . THR A 1 169 ? 6.232 22.583 14.213 1.00 84.50 169 THR A C 1
ATOM 1348 O O . THR A 1 169 ? 7.264 22.033 14.573 1.00 84.50 169 THR A O 1
ATOM 1351 N N . ASP A 1 170 ? 5.311 23.001 15.085 1.00 86.44 170 ASP A N 1
ATOM 1352 C CA . ASP A 1 170 ? 5.425 22.879 16.547 1.00 86.44 170 ASP A CA 1
ATOM 1353 C C . ASP A 1 170 ? 5.456 21.404 16.996 1.00 86.44 170 ASP A C 1
ATOM 1355 O O . ASP A 1 170 ? 5.964 21.086 18.070 1.00 86.44 170 ASP A O 1
ATOM 1359 N N . ARG A 1 171 ? 4.925 20.486 16.174 1.00 83.81 171 ARG A N 1
ATOM 1360 C CA . ARG A 1 171 ? 4.997 19.035 16.404 1.00 83.81 171 ARG A CA 1
ATOM 1361 C C . ARG A 1 171 ? 6.248 18.392 15.812 1.00 83.81 171 ARG A C 1
ATOM 1363 O O . ARG A 1 171 ? 6.546 17.257 16.174 1.00 83.81 171 ARG A O 1
ATOM 1370 N N . ILE A 1 172 ? 6.967 19.078 14.922 1.00 86.56 172 ILE A N 1
ATOM 1371 C CA . ILE A 1 172 ? 8.215 18.566 14.356 1.00 86.56 172 ILE A CA 1
ATOM 1372 C C . ILE A 1 172 ? 9.299 18.710 15.421 1.00 86.56 172 ILE A C 1
ATOM 1374 O O . ILE A 1 172 ? 9.812 19.797 15.681 1.00 86.56 172 ILE A O 1
ATOM 1378 N N . SER A 1 173 ? 9.682 17.595 16.035 1.00 89.38 173 SER A N 1
ATOM 1379 C CA . SER A 1 173 ? 10.832 17.586 16.932 1.00 89.38 173 SER A CA 1
ATOM 1380 C C . SER A 1 173 ? 12.142 17.693 16.139 1.00 89.38 173 SER A C 1
ATOM 1382 O O . SER A 1 173 ? 12.213 17.320 14.966 1.00 89.38 173 SER A O 1
ATOM 1384 N N . ALA A 1 174 ? 13.234 18.122 16.784 1.00 88.94 174 ALA A N 1
ATOM 1385 C CA . ALA A 1 174 ? 14.569 18.084 16.170 1.00 88.94 174 ALA A CA 1
ATOM 1386 C C . ALA A 1 174 ? 14.945 16.668 15.682 1.00 88.94 174 ALA A C 1
ATOM 1388 O O . ALA A 1 174 ? 15.632 16.506 14.674 1.00 88.94 174 ALA A O 1
ATOM 1389 N N . PHE A 1 175 ? 14.440 15.638 16.369 1.00 88.19 175 PHE A N 1
ATOM 1390 C CA . PHE A 1 175 ? 14.594 14.248 15.958 1.00 88.19 175 PHE A CA 1
ATOM 1391 C C . PHE A 1 175 ? 13.848 13.944 14.650 1.00 88.19 175 PHE A C 1
ATOM 1393 O O . PHE A 1 175 ? 14.373 13.209 13.818 1.00 88.19 175 PHE A O 1
ATOM 1400 N N . ASP A 1 176 ? 12.665 14.523 14.429 1.00 87.12 176 ASP A N 1
ATOM 1401 C CA . ASP A 1 176 ? 11.910 14.353 13.182 1.00 87.12 176 ASP A CA 1
ATOM 1402 C C . ASP A 1 176 ? 12.590 15.060 12.005 1.00 87.12 176 ASP A C 1
ATOM 1404 O O . ASP A 1 176 ? 12.651 14.491 10.915 1.00 87.12 176 ASP A O 1
ATOM 1408 N N . VAL A 1 177 ? 13.184 16.240 12.227 1.00 90.81 177 VAL A N 1
ATOM 1409 C CA . VAL A 1 177 ? 14.012 16.921 11.211 1.00 90.81 177 VAL A CA 1
ATOM 1410 C C . VAL A 1 177 ? 15.222 16.068 10.842 1.00 90.81 177 VAL A C 1
ATOM 1412 O O . VAL A 1 177 ? 15.460 15.814 9.662 1.00 90.81 177 VAL A O 1
ATOM 1415 N N . LEU A 1 178 ? 15.965 15.574 11.839 1.00 93.62 178 LEU A N 1
ATOM 1416 C CA . LEU A 1 178 ? 17.102 14.684 11.602 1.00 93.62 178 LEU A CA 1
ATOM 1417 C C . LEU A 1 178 ? 16.663 13.429 10.838 1.00 93.62 178 LEU A C 1
ATOM 1419 O O . LEU A 1 178 ? 17.322 13.015 9.886 1.00 93.62 178 LEU A O 1
ATOM 1423 N N . ARG A 1 179 ? 15.516 12.852 11.209 1.00 91.69 179 ARG A N 1
ATOM 1424 C CA . ARG A 1 179 ? 14.940 11.694 10.526 1.00 91.69 179 ARG A CA 1
ATOM 1425 C C . ARG A 1 179 ? 14.590 12.008 9.069 1.00 91.69 179 ARG A C 1
ATOM 1427 O O . ARG A 1 179 ? 14.856 11.182 8.202 1.00 91.69 179 ARG A O 1
ATOM 1434 N N . ALA A 1 180 ? 14.027 13.181 8.784 1.00 91.75 180 ALA A N 1
ATOM 1435 C CA . ALA A 1 180 ? 13.735 13.625 7.423 1.00 91.75 180 ALA A CA 1
ATOM 1436 C C . ALA A 1 180 ? 15.017 13.802 6.593 1.00 91.75 180 ALA A C 1
ATOM 1438 O O . ALA A 1 180 ? 15.084 13.325 5.462 1.00 91.75 180 ALA A O 1
ATOM 1439 N N . ILE A 1 181 ? 16.064 14.399 7.171 1.00 95.56 181 ILE A N 1
ATOM 1440 C CA . ILE A 1 181 ? 17.382 14.527 6.528 1.00 95.56 181 ILE A CA 1
ATOM 1441 C C . ILE A 1 181 ? 17.961 13.144 6.203 1.00 95.56 181 ILE A C 1
ATOM 1443 O O . ILE A 1 181 ? 18.449 12.918 5.097 1.00 95.56 181 ILE A O 1
ATOM 1447 N N . LEU A 1 182 ? 17.870 12.191 7.132 1.00 96.38 182 LEU A N 1
ATOM 1448 C CA . LEU A 1 182 ? 18.311 10.815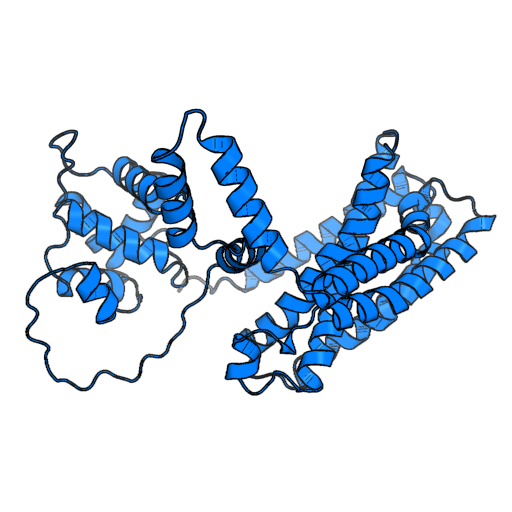 6.899 1.00 96.38 182 LEU A CA 1
ATOM 1449 C C . LEU A 1 182 ? 17.518 10.133 5.773 1.00 96.38 182 LEU A C 1
ATOM 1451 O O . LEU A 1 182 ? 18.110 9.412 4.976 1.00 96.38 182 LEU A O 1
ATOM 1455 N N . TRP A 1 183 ? 16.212 10.387 5.648 1.00 96.19 183 TRP A N 1
ATOM 1456 C CA . TRP A 1 183 ? 15.425 9.893 4.512 1.00 96.19 183 TRP A CA 1
ATOM 1457 C C . TRP A 1 183 ? 15.886 10.476 3.174 1.00 96.19 183 TRP A C 1
ATOM 1459 O O . TRP A 1 183 ? 15.973 9.735 2.195 1.00 96.19 183 TRP A O 1
ATOM 1469 N N . VAL A 1 184 ? 16.235 11.765 3.134 1.00 96.00 184 VAL A N 1
ATOM 1470 C CA . VAL A 1 184 ? 16.828 12.388 1.940 1.00 96.00 184 VAL A CA 1
ATOM 1471 C C . VAL A 1 184 ? 18.150 11.706 1.583 1.00 96.00 184 VAL A C 1
ATOM 1473 O O . VAL A 1 184 ? 18.366 11.374 0.421 1.00 96.00 184 VAL A O 1
ATOM 1476 N N . TRP A 1 185 ? 19.002 11.408 2.566 1.00 97.81 185 TRP A N 1
ATOM 1477 C CA . TRP A 1 185 ? 20.244 10.666 2.330 1.00 97.81 185 TRP A CA 1
ATOM 1478 C C . TRP A 1 185 ? 20.010 9.243 1.823 1.00 97.81 185 TRP A C 1
ATOM 1480 O O . TRP A 1 185 ? 20.660 8.836 0.863 1.00 97.81 185 TRP A O 1
ATOM 1490 N N . ILE A 1 186 ? 19.065 8.501 2.409 1.00 97.38 186 ILE A N 1
ATOM 1491 C CA . ILE A 1 186 ? 18.683 7.164 1.924 1.00 97.38 186 ILE A CA 1
ATOM 1492 C C . ILE A 1 186 ? 18.234 7.242 0.464 1.00 97.38 186 ILE A C 1
ATOM 1494 O O . ILE A 1 186 ? 18.612 6.392 -0.338 1.00 97.38 186 ILE A O 1
ATOM 1498 N N . TRP A 1 187 ? 17.476 8.276 0.102 1.00 97.06 187 TRP A N 1
ATOM 1499 C CA . TRP A 1 187 ? 17.048 8.494 -1.273 1.00 97.06 187 TRP A CA 1
ATOM 1500 C C . TRP A 1 187 ? 18.204 8.829 -2.223 1.00 97.06 187 TRP A C 1
ATOM 1502 O O . TRP A 1 187 ? 18.280 8.228 -3.291 1.00 97.06 187 TRP A O 1
ATOM 1512 N N . ILE A 1 188 ? 19.141 9.702 -1.835 1.00 97.06 188 ILE A N 1
ATOM 1513 C CA . ILE A 1 188 ? 20.345 10.001 -2.636 1.00 97.06 188 ILE A CA 1
ATOM 1514 C C . ILE A 1 188 ? 21.163 8.723 -2.869 1.00 97.06 188 ILE A C 1
ATOM 1516 O O . ILE A 1 188 ? 21.571 8.436 -3.994 1.00 97.06 188 ILE A O 1
ATOM 1520 N N . VAL A 1 189 ? 21.367 7.927 -1.816 1.00 97.56 189 VAL A N 1
ATOM 1521 C CA . VAL A 1 189 ? 22.091 6.652 -1.896 1.00 97.56 189 VAL A CA 1
ATOM 1522 C C . VAL A 1 189 ? 21.350 5.659 -2.792 1.00 97.56 189 VAL A C 1
ATOM 1524 O O . VAL A 1 189 ? 21.976 4.998 -3.615 1.00 97.56 189 VAL A O 1
ATOM 1527 N N . ALA A 1 190 ? 20.022 5.577 -2.691 1.00 96.94 190 ALA A N 1
ATOM 1528 C CA . ALA A 1 190 ? 19.214 4.725 -3.557 1.00 96.94 190 ALA A CA 1
ATOM 1529 C C . ALA A 1 190 ? 19.283 5.153 -5.021 1.00 96.94 190 ALA A C 1
ATOM 1531 O O . ALA A 1 190 ? 19.452 4.307 -5.894 1.00 96.94 190 ALA A O 1
ATOM 1532 N N . TYR A 1 191 ? 19.202 6.454 -5.293 1.00 96.62 191 TYR A N 1
ATOM 1533 C CA . TYR A 1 191 ? 19.361 6.987 -6.638 1.00 96.62 191 TYR A CA 1
ATOM 1534 C C . TYR A 1 191 ? 20.718 6.580 -7.225 1.00 96.62 191 TYR A C 1
ATOM 1536 O O . TYR A 1 191 ? 20.773 6.053 -8.330 1.00 96.62 191 TYR A O 1
ATOM 1544 N N . TRP A 1 192 ? 21.803 6.725 -6.461 1.00 97.44 192 TRP A N 1
ATOM 1545 C CA . TRP A 1 192 ? 23.143 6.366 -6.927 1.00 97.44 192 TRP A CA 1
ATOM 1546 C C . TRP A 1 192 ? 23.351 4.852 -7.112 1.00 97.44 192 TRP A C 1
ATOM 1548 O O . TRP A 1 192 ? 23.925 4.432 -8.114 1.00 97.44 192 TRP A O 1
ATOM 1558 N N . LEU A 1 193 ? 22.872 4.023 -6.177 1.00 97.38 193 LEU A N 1
ATOM 1559 C CA . LEU A 1 193 ? 23.104 2.572 -6.195 1.00 97.38 193 LEU A CA 1
ATOM 1560 C C . LEU A 1 193 ? 22.140 1.800 -7.105 1.00 97.38 193 LEU A C 1
ATOM 1562 O O . LEU A 1 193 ? 22.506 0.763 -7.650 1.00 97.38 193 LEU A O 1
ATOM 1566 N N . VAL A 1 194 ? 20.896 2.263 -7.243 1.00 96.56 194 VAL A N 1
ATOM 1567 C CA . VAL A 1 194 ? 19.803 1.473 -7.833 1.00 96.56 194 VAL A CA 1
ATOM 1568 C C . VAL A 1 194 ? 19.381 2.007 -9.194 1.00 96.56 194 VAL A C 1
ATOM 1570 O O . VAL A 1 194 ? 19.114 1.201 -10.086 1.00 96.56 194 VAL A O 1
ATOM 1573 N N . ALA A 1 195 ? 19.332 3.331 -9.386 1.00 95.25 195 ALA A N 1
ATOM 1574 C CA . ALA A 1 195 ? 18.806 3.919 -10.621 1.00 95.25 195 ALA A CA 1
ATOM 1575 C C . ALA A 1 195 ? 19.535 3.453 -11.896 1.00 95.25 195 ALA A C 1
ATOM 1577 O O . ALA A 1 195 ? 18.830 3.148 -12.860 1.00 95.25 195 ALA A O 1
ATOM 1578 N N . PRO A 1 196 ? 20.878 3.280 -11.920 1.00 95.56 196 PRO A N 1
ATOM 15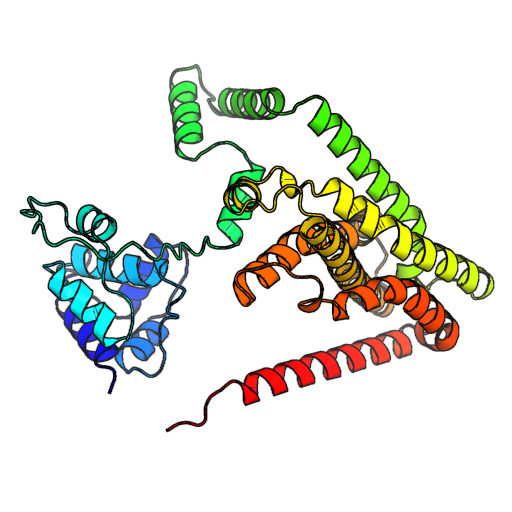79 C CA . PRO A 1 196 ? 21.557 2.738 -13.098 1.00 95.56 196 PRO A CA 1
ATOM 1580 C C . PRO A 1 196 ? 20.966 1.394 -13.537 1.00 95.56 196 PRO A C 1
ATOM 1582 O O . PRO A 1 196 ? 20.635 1.208 -14.702 1.00 95.56 196 PRO A O 1
ATOM 1585 N N . SER A 1 197 ? 20.694 0.495 -12.586 1.00 95.50 197 SER A N 1
ATOM 1586 C CA . SER A 1 197 ? 20.117 -0.824 -12.872 1.00 95.50 197 SER A CA 1
ATOM 1587 C C . SER A 1 197 ? 18.661 -0.791 -13.342 1.00 95.50 197 SER A C 1
ATOM 1589 O O . SER A 1 197 ? 18.144 -1.801 -13.795 1.00 95.50 197 SER A O 1
ATOM 1591 N N . LEU A 1 198 ? 17.958 0.340 -13.255 1.00 94.69 198 LEU A N 1
ATOM 1592 C CA . LEU A 1 198 ? 16.626 0.456 -13.855 1.00 94.69 198 LEU A CA 1
ATOM 1593 C C . LEU A 1 198 ? 16.708 0.720 -15.364 1.00 94.69 198 LEU A C 1
ATOM 1595 O O . LEU A 1 198 ? 15.729 0.503 -16.071 1.00 94.69 198 LEU A O 1
ATOM 1599 N N . GLN A 1 199 ? 17.875 1.128 -15.868 1.00 93.00 199 GLN A N 1
ATOM 1600 C CA . GLN A 1 199 ? 18.104 1.516 -17.258 1.00 93.00 199 GLN A CA 1
ATOM 1601 C C . GLN A 1 199 ? 18.889 0.455 -18.050 1.00 93.00 199 GLN A C 1
ATOM 1603 O O . GLN A 1 199 ? 19.645 0.797 -18.953 1.00 93.00 199 GLN A O 1
ATOM 1608 N N . TRP A 1 200 ? 18.700 -0.838 -17.750 1.00 88.81 200 TRP A N 1
ATOM 1609 C CA . TRP A 1 200 ? 19.457 -1.948 -18.362 1.00 88.81 200 TRP A CA 1
ATOM 1610 C C . TRP A 1 200 ? 19.540 -1.909 -19.896 1.00 88.81 200 TRP A C 1
ATOM 1612 O O . TRP A 1 200 ? 20.608 -2.157 -20.444 1.00 88.81 200 TRP A O 1
ATOM 1622 N N . ALA A 1 201 ? 18.460 -1.527 -20.584 1.00 90.25 201 ALA A N 1
ATOM 1623 C CA . ALA A 1 201 ? 18.436 -1.412 -22.047 1.00 90.25 201 ALA A CA 1
ATOM 1624 C C . ALA A 1 201 ? 19.324 -0.284 -22.620 1.00 90.25 201 ALA A C 1
ATOM 1626 O O . ALA A 1 201 ? 19.581 -0.261 -23.819 1.00 90.25 201 ALA A O 1
ATOM 1627 N N . LEU A 1 202 ? 19.775 0.660 -21.787 1.00 91.88 202 LEU A N 1
ATOM 1628 C CA . LEU A 1 202 ? 20.632 1.786 -22.177 1.00 91.88 202 LEU A CA 1
ATOM 1629 C C . LEU A 1 202 ? 22.077 1.633 -21.678 1.00 91.88 202 LEU A C 1
ATOM 1631 O O . LEU A 1 202 ? 22.954 2.404 -22.070 1.00 91.88 202 LEU A O 1
ATOM 1635 N N . ILE A 1 203 ? 22.330 0.656 -20.805 1.00 94.12 203 ILE A N 1
ATOM 1636 C CA . ILE A 1 203 ? 23.650 0.396 -20.236 1.00 94.12 203 ILE A CA 1
ATOM 1637 C C . ILE A 1 203 ? 24.527 -0.270 -21.287 1.00 94.12 203 ILE A C 1
ATOM 1639 O O . ILE A 1 203 ? 24.087 -1.196 -21.962 1.00 94.12 203 ILE A O 1
ATOM 1643 N N . LYS A 1 204 ? 25.780 0.175 -21.406 1.00 95.88 204 LYS A N 1
ATOM 1644 C CA . LYS A 1 204 ? 26.789 -0.491 -22.235 1.00 95.88 204 LYS A CA 1
ATOM 1645 C C . LYS A 1 204 ? 27.279 -1.754 -21.536 1.00 95.88 204 LYS A C 1
ATOM 1647 O O . LYS A 1 204 ? 27.407 -1.772 -20.317 1.00 95.88 204 LYS A O 1
ATOM 1652 N N . GLU A 1 205 ? 27.647 -2.769 -22.308 1.00 94.38 205 GLU A N 1
ATOM 1653 C CA . GLU A 1 205 ? 28.130 -4.050 -21.775 1.00 94.38 205 GLU A CA 1
ATOM 1654 C C . GLU A 1 205 ? 29.308 -3.881 -20.798 1.00 94.38 205 GLU A C 1
ATOM 1656 O O . GLU A 1 205 ? 29.340 -4.515 -19.746 1.00 94.38 205 GLU A O 1
ATOM 1661 N N . ALA A 1 206 ? 30.218 -2.942 -21.081 1.00 96.12 206 ALA A N 1
ATOM 1662 C CA . ALA A 1 206 ? 31.347 -2.618 -20.206 1.00 96.12 206 ALA A CA 1
ATOM 1663 C C . A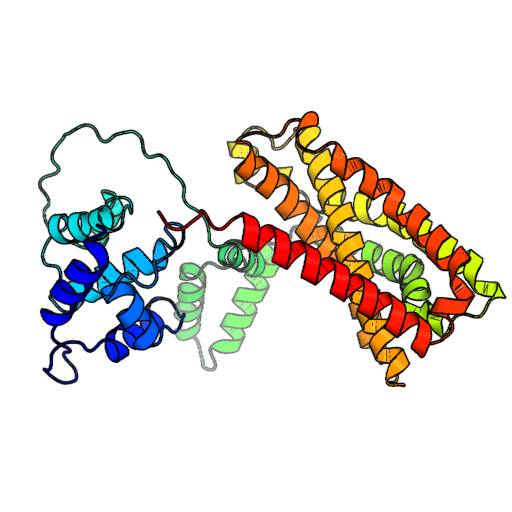LA A 1 206 ? 30.927 -2.131 -18.801 1.00 96.12 206 ALA A C 1
ATOM 1665 O O . ALA A 1 206 ? 31.649 -2.359 -17.832 1.00 96.12 206 ALA A O 1
ATOM 1666 N N . ASP A 1 207 ? 29.752 -1.508 -18.682 1.00 97.06 207 ASP A N 1
ATOM 1667 C CA . ASP A 1 207 ? 29.233 -0.929 -17.438 1.00 97.06 207 ASP A CA 1
ATOM 1668 C C . ASP A 1 207 ? 28.236 -1.869 -16.725 1.00 97.06 207 ASP A C 1
ATOM 1670 O O . ASP A 1 207 ? 27.791 -1.589 -15.605 1.00 97.06 207 ASP A O 1
ATOM 1674 N N . ALA A 1 208 ? 27.882 -3.003 -17.348 1.00 96.31 208 ALA A N 1
ATOM 1675 C CA . ALA A 1 208 ? 26.900 -3.956 -16.831 1.00 96.31 208 ALA A CA 1
ATOM 1676 C C . ALA A 1 208 ? 27.330 -4.534 -15.475 1.00 96.31 208 ALA A C 1
ATOM 1678 O O . ALA A 1 208 ? 26.559 -4.514 -14.513 1.00 96.31 208 ALA A O 1
ATOM 1679 N N . VAL A 1 209 ? 28.585 -4.986 -15.371 1.00 97.44 209 VAL A N 1
ATOM 1680 C CA . VAL A 1 209 ? 29.150 -5.564 -14.139 1.00 97.44 209 VAL A CA 1
ATOM 1681 C C . VAL A 1 209 ? 29.127 -4.552 -12.997 1.00 97.44 209 VAL A C 1
ATOM 1683 O O . VAL A 1 209 ? 28.649 -4.865 -11.906 1.00 97.44 209 VAL A O 1
ATOM 1686 N N . GLN A 1 210 ? 29.579 -3.321 -13.247 1.00 97.56 210 GLN A N 1
ATOM 1687 C CA . GLN A 1 210 ? 29.558 -2.261 -12.240 1.00 97.56 210 GLN A CA 1
ATOM 1688 C C . GLN A 1 210 ? 28.126 -1.953 -11.792 1.00 97.56 210 GLN A C 1
ATOM 1690 O O . GLN A 1 210 ? 27.867 -1.862 -10.593 1.00 97.56 210 GLN A O 1
ATOM 1695 N N . THR A 1 211 ? 27.188 -1.843 -12.733 1.00 96.94 211 THR A N 1
ATOM 1696 C CA . THR A 1 211 ? 25.770 -1.611 -12.432 1.00 96.94 211 THR A CA 1
ATOM 1697 C C . THR A 1 211 ? 25.193 -2.715 -11.549 1.00 96.94 211 THR A C 1
ATOM 1699 O O . THR A 1 211 ? 24.521 -2.426 -10.558 1.00 96.94 211 THR A O 1
ATOM 1702 N N . ALA A 1 212 ? 25.461 -3.980 -11.875 1.00 97.50 212 ALA A N 1
ATOM 1703 C CA . ALA A 1 212 ? 24.991 -5.111 -11.086 1.00 97.50 212 ALA A CA 1
ATOM 1704 C C . ALA A 1 212 ? 25.588 -5.114 -9.672 1.00 97.50 212 ALA A C 1
ATOM 1706 O O . ALA A 1 212 ? 24.867 -5.356 -8.705 1.00 97.50 212 ALA A O 1
ATOM 1707 N N . ILE A 1 213 ? 26.876 -4.781 -9.531 1.00 97.94 213 ILE A N 1
ATOM 1708 C CA . ILE A 1 213 ? 27.531 -4.637 -8.224 1.00 97.94 213 ILE A CA 1
ATOM 1709 C C . ILE A 1 213 ? 26.874 -3.515 -7.410 1.00 97.94 213 ILE A C 1
ATOM 1711 O O . ILE A 1 213 ? 26.535 -3.732 -6.247 1.00 97.94 213 ILE A O 1
ATOM 1715 N N . LEU A 1 214 ? 26.650 -2.338 -8.006 1.00 97.88 214 LEU A N 1
ATOM 1716 C CA . LEU A 1 214 ? 25.988 -1.214 -7.332 1.00 97.88 214 LEU A CA 1
ATOM 1717 C C . LEU A 1 214 ? 24.576 -1.591 -6.873 1.00 97.88 214 LEU A C 1
ATOM 1719 O O . LEU A 1 214 ? 24.219 -1.328 -5.723 1.00 97.88 214 LEU A O 1
ATOM 1723 N N . TYR A 1 215 ? 23.811 -2.281 -7.721 1.00 97.88 215 TYR A N 1
ATOM 1724 C CA . TYR A 1 215 ? 22.489 -2.781 -7.360 1.00 97.88 215 TYR A CA 1
ATOM 1725 C C . TYR A 1 215 ? 22.547 -3.791 -6.209 1.00 97.88 215 TYR A C 1
ATOM 1727 O O . TYR A 1 215 ? 21.794 -3.656 -5.242 1.00 97.88 215 TYR A O 1
ATOM 1735 N N . ALA A 1 216 ? 23.460 -4.766 -6.263 1.00 98.12 216 ALA A N 1
ATOM 1736 C CA . ALA A 1 216 ? 23.643 -5.742 -5.193 1.00 98.12 216 ALA A CA 1
ATOM 1737 C C . ALA A 1 216 ? 23.969 -5.043 -3.862 1.00 98.12 216 ALA A C 1
ATOM 1739 O O . ALA A 1 216 ? 23.314 -5.304 -2.853 1.00 98.12 216 ALA A O 1
ATOM 1740 N N . ILE A 1 217 ? 24.895 -4.082 -3.868 1.00 98.25 217 ILE A N 1
ATOM 1741 C CA . ILE A 1 217 ? 25.236 -3.275 -2.689 1.00 98.25 217 ILE A CA 1
ATOM 1742 C C . ILE A 1 217 ? 24.012 -2.489 -2.193 1.00 98.25 217 ILE A C 1
ATOM 1744 O O . ILE A 1 217 ? 23.677 -2.549 -1.009 1.00 98.25 217 ILE A O 1
ATOM 1748 N N . GLY A 1 218 ? 23.300 -1.796 -3.085 1.00 97.69 218 GLY A N 1
ATOM 1749 C CA . GLY A 1 218 ? 22.097 -1.035 -2.743 1.00 97.69 218 GLY A CA 1
ATOM 1750 C C . GLY A 1 218 ? 21.012 -1.900 -2.115 1.00 97.69 218 GLY A C 1
ATOM 1751 O O . GLY A 1 218 ? 20.446 -1.533 -1.088 1.00 97.69 218 GLY A O 1
ATOM 1752 N N . SER A 1 219 ? 20.776 -3.084 -2.673 1.00 97.50 219 SER A N 1
ATOM 1753 C CA . SER A 1 219 ? 19.788 -4.035 -2.165 1.00 97.50 219 SER A CA 1
ATOM 1754 C C . SER A 1 219 ? 20.132 -4.616 -0.790 1.00 97.50 219 SER A C 1
ATOM 1756 O O . SER A 1 219 ? 19.224 -4.979 -0.051 1.00 97.50 219 SER A O 1
ATOM 1758 N N . LEU A 1 220 ? 21.416 -4.661 -0.419 1.00 97.38 220 LEU A N 1
ATOM 1759 C CA . LEU A 1 220 ? 21.870 -5.117 0.897 1.00 97.38 220 LEU A CA 1
ATOM 1760 C C . LEU A 1 220 ? 21.884 -3.990 1.938 1.00 97.38 220 LEU A C 1
ATOM 1762 O O . LEU A 1 220 ? 21.708 -4.252 3.124 1.00 97.38 220 LEU A O 1
ATOM 1766 N N . ILE A 1 221 ? 22.093 -2.738 1.519 1.00 97.69 221 ILE A N 1
ATOM 1767 C CA . ILE A 1 221 ? 22.237 -1.590 2.429 1.00 97.69 221 ILE A CA 1
ATOM 1768 C C . ILE A 1 221 ? 20.908 -0.860 2.659 1.00 97.69 221 ILE A C 1
ATOM 1770 O O . ILE A 1 221 ? 20.582 -0.512 3.796 1.00 97.69 221 ILE A O 1
ATOM 1774 N N . LEU A 1 222 ? 20.122 -0.615 1.608 1.00 98.12 222 LEU A N 1
ATOM 1775 C CA . LEU A 1 222 ? 18.933 0.238 1.691 1.00 98.12 222 LEU A CA 1
ATOM 1776 C C . LEU A 1 222 ? 17.821 -0.363 2.560 1.00 98.12 222 LEU A C 1
ATOM 1778 O O . LEU A 1 222 ? 17.309 0.365 3.413 1.00 98.12 222 LEU A O 1
ATOM 1782 N N . PRO A 1 223 ? 17.440 -1.651 2.439 1.00 98.00 223 PRO A N 1
ATOM 1783 C CA . PRO A 1 223 ? 16.367 -2.197 3.265 1.00 98.00 223 PRO A CA 1
ATOM 1784 C C . PRO A 1 223 ? 16.671 -2.193 4.772 1.00 98.00 223 PRO A C 1
ATOM 1786 O O . PRO A 1 223 ? 15.784 -1.821 5.547 1.00 98.00 223 PRO A O 1
ATOM 1789 N N . PRO A 1 224 ? 17.899 -2.504 5.240 1.00 97.44 224 PRO A N 1
ATOM 1790 C CA . PRO A 1 224 ? 18.268 -2.291 6.635 1.00 97.44 224 PRO A CA 1
ATOM 1791 C C . PRO A 1 224 ? 18.104 -0.844 7.099 1.00 97.44 224 PRO A C 1
ATOM 1793 O O . PRO A 1 224 ? 17.518 -0.623 8.160 1.00 97.44 224 PRO A O 1
ATOM 1796 N N . LEU A 1 225 ? 18.546 0.135 6.300 1.00 97.56 225 LEU A N 1
ATOM 1797 C CA . LEU A 1 225 ? 18.381 1.556 6.623 1.00 97.56 225 LEU A CA 1
ATOM 1798 C C . LEU A 1 225 ? 16.899 1.947 6.704 1.00 97.56 225 LEU A C 1
ATOM 1800 O O . LEU A 1 225 ? 16.485 2.575 7.676 1.00 97.56 225 LEU A O 1
ATOM 1804 N N . ILE A 1 226 ? 16.081 1.512 5.742 1.00 97.88 226 ILE A N 1
ATOM 1805 C CA . ILE A 1 226 ? 14.623 1.710 5.737 1.00 97.88 226 ILE A CA 1
ATOM 1806 C C . ILE A 1 226 ? 13.996 1.117 7.006 1.00 97.88 226 ILE A C 1
ATOM 1808 O O . ILE A 1 226 ? 13.224 1.789 7.695 1.00 97.88 226 ILE A O 1
ATOM 1812 N N . GLY A 1 227 ? 14.343 -0.126 7.352 1.00 96.62 227 GLY A N 1
ATOM 1813 C CA . GLY A 1 227 ? 13.826 -0.809 8.538 1.00 96.62 227 GLY A CA 1
ATOM 1814 C C . GLY A 1 227 ? 14.200 -0.089 9.837 1.00 96.62 227 GLY A C 1
ATOM 1815 O O . GLY A 1 227 ? 13.321 0.193 10.655 1.00 96.62 227 GLY A O 1
ATOM 1816 N N . ALA A 1 228 ? 15.467 0.314 9.983 1.00 95.94 228 ALA A N 1
ATOM 1817 C CA . ALA A 1 228 ? 15.942 1.090 11.131 1.00 95.94 228 ALA A CA 1
ATOM 1818 C C . ALA A 1 228 ? 15.198 2.431 11.253 1.00 95.94 228 ALA A C 1
ATOM 1820 O O . ALA A 1 228 ? 14.795 2.844 12.342 1.00 95.94 228 ALA A O 1
ATOM 1821 N N . MET A 1 229 ? 14.934 3.074 10.116 1.00 95.94 229 MET A N 1
ATOM 1822 C CA . MET A 1 229 ? 14.230 4.349 10.044 1.00 95.94 229 MET A CA 1
ATOM 1823 C C . MET A 1 229 ? 12.721 4.242 10.232 1.00 95.94 229 MET A C 1
ATOM 1825 O O . MET A 1 229 ? 12.075 5.275 10.406 1.00 95.94 229 MET A O 1
ATOM 1829 N N . THR A 1 230 ? 12.126 3.046 10.222 1.00 93.19 230 THR A N 1
ATOM 1830 C CA . THR A 1 230 ? 10.666 2.870 10.300 1.00 93.19 230 THR A CA 1
ATOM 1831 C C . THR A 1 230 ? 10.121 3.092 11.720 1.00 93.19 230 THR A C 1
ATOM 1833 O O . THR A 1 230 ? 9.011 3.605 11.882 1.00 93.19 230 THR A O 1
ATOM 1836 N N . GLY A 1 231 ? 10.925 2.847 12.762 1.00 87.56 231 GLY A N 1
ATOM 1837 C CA . GLY A 1 231 ? 10.617 3.254 14.142 1.00 87.56 231 GLY A CA 1
ATOM 1838 C C . GLY A 1 231 ? 9.365 2.603 14.749 1.00 87.56 231 GLY A C 1
ATOM 1839 O O . GLY A 1 231 ? 8.658 3.238 15.534 1.00 87.56 231 GLY A O 1
ATOM 1840 N N . THR A 1 232 ? 9.065 1.352 14.392 1.00 84.56 232 THR A N 1
ATOM 1841 C CA . THR A 1 232 ? 7.838 0.643 14.804 1.00 84.56 232 THR A CA 1
ATOM 1842 C C . THR A 1 232 ? 7.668 0.511 16.316 1.00 84.56 232 THR A C 1
ATOM 1844 O O . THR A 1 232 ? 6.537 0.578 16.792 1.00 84.56 232 THR A O 1
ATOM 1847 N N . GLY A 1 233 ? 8.754 0.433 17.091 1.00 82.38 233 GLY A N 1
ATOM 1848 C CA . GLY A 1 233 ? 8.697 0.353 18.556 1.00 82.38 233 GLY A CA 1
ATOM 1849 C C . GLY A 1 233 ? 8.035 1.558 19.245 1.00 82.38 233 GLY A C 1
ATOM 1850 O O . GLY A 1 233 ? 7.591 1.449 20.388 1.00 82.38 233 GLY A O 1
ATOM 1851 N N . LYS A 1 234 ? 7.915 2.709 18.565 1.00 80.38 234 LYS A N 1
ATOM 1852 C CA . LYS A 1 234 ? 7.233 3.896 19.109 1.00 80.38 234 LYS A CA 1
ATOM 1853 C C . LYS A 1 234 ? 5.709 3.864 18.933 1.00 80.38 234 LYS A C 1
ATOM 1855 O O . LYS A 1 234 ? 5.032 4.688 19.541 1.00 80.38 234 LYS A O 1
ATOM 1860 N N . LYS A 1 235 ? 5.158 2.941 18.134 1.00 85.31 235 LYS A N 1
ATOM 1861 C CA . LYS A 1 235 ? 3.709 2.867 17.887 1.00 85.31 235 LYS A CA 1
ATOM 1862 C C . LYS A 1 235 ? 2.979 2.254 19.088 1.00 85.31 235 LYS A C 1
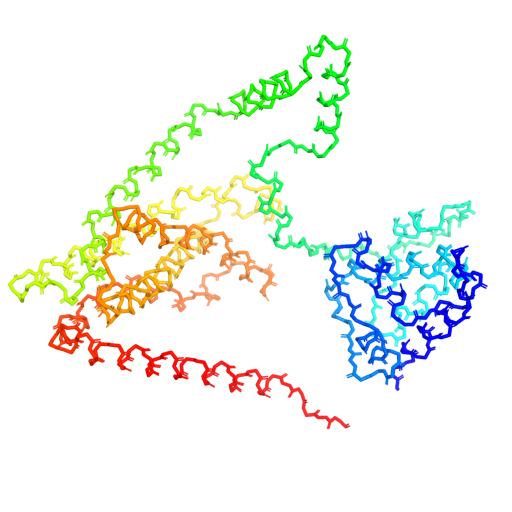ATOM 1864 O O . LYS A 1 235 ? 3.416 1.228 19.611 1.00 85.31 235 LYS A O 1
ATOM 1869 N N . GLY A 1 236 ? 1.854 2.862 19.484 1.00 87.00 236 GLY A N 1
ATOM 1870 C CA . GLY A 1 236 ? 1.045 2.442 20.641 1.00 87.00 236 GLY A CA 1
ATOM 1871 C C . GLY A 1 236 ? 0.668 0.962 20.595 1.00 87.00 236 GLY A C 1
ATOM 1872 O O . GLY A 1 236 ? 0.927 0.240 21.551 1.00 87.00 236 GLY A O 1
ATOM 1873 N N . PHE A 1 237 ? 0.241 0.487 19.422 1.00 88.81 237 PHE A N 1
ATOM 1874 C CA . PHE A 1 237 ? -0.101 -0.915 19.180 1.00 88.81 237 PHE A CA 1
ATOM 1875 C C . PHE A 1 237 ? 0.978 -1.911 19.650 1.00 88.81 237 PHE A C 1
ATOM 1877 O O . PHE A 1 237 ? 0.697 -2.823 20.423 1.00 88.81 237 PHE A O 1
ATOM 1884 N N . TRP A 1 238 ? 2.241 -1.740 19.236 1.00 93.12 238 TRP A N 1
ATOM 1885 C CA . TRP A 1 238 ? 3.314 -2.675 19.610 1.00 93.12 238 TRP A CA 1
ATOM 1886 C C . TRP A 1 238 ? 3.704 -2.568 21.085 1.00 93.12 238 TRP A C 1
ATOM 1888 O O . TRP A 1 238 ? 4.151 -3.552 21.675 1.00 93.12 238 TRP A O 1
ATOM 1898 N N . ARG A 1 239 ? 3.525 -1.387 21.687 1.00 93.06 239 ARG A N 1
ATOM 1899 C CA . ARG A 1 239 ? 3.750 -1.162 23.118 1.00 93.06 239 ARG A CA 1
ATOM 1900 C C . ARG A 1 239 ? 2.685 -1.860 23.961 1.00 93.06 239 ARG A C 1
ATOM 1902 O O . ARG A 1 239 ? 3.040 -2.548 24.909 1.00 93.06 239 ARG A O 1
ATOM 1909 N N . GLU A 1 240 ? 1.417 -1.752 23.575 1.00 92.31 240 GLU A N 1
ATOM 1910 C CA . GLU A 1 240 ? 0.291 -2.442 24.223 1.00 92.31 240 GLU A CA 1
ATOM 1911 C C . GLU A 1 240 ? 0.448 -3.964 24.183 1.00 92.31 240 GLU A C 1
ATOM 1913 O O . GLU A 1 240 ? 0.093 -4.655 25.133 1.00 92.31 240 GLU A O 1
ATOM 1918 N N . LYS A 1 241 ? 1.034 -4.501 23.107 1.00 92.38 241 LYS A N 1
ATOM 1919 C CA . LYS A 1 241 ? 1.337 -5.935 22.990 1.00 92.38 241 LYS A CA 1
ATOM 1920 C C . LYS A 1 241 ? 2.638 -6.362 23.679 1.00 92.38 241 LYS A C 1
ATOM 1922 O O . LYS A 1 241 ? 2.996 -7.530 23.585 1.00 92.38 241 LYS A O 1
ATOM 1927 N N . GLY A 1 242 ? 3.365 -5.452 24.335 1.00 94.88 242 GLY A N 1
ATOM 1928 C CA . GLY A 1 242 ? 4.648 -5.759 24.981 1.00 94.88 242 GLY A CA 1
ATOM 1929 C C . GLY A 1 242 ? 5.759 -6.162 24.002 1.00 94.88 242 GLY A C 1
ATOM 1930 O O . GLY A 1 242 ? 6.726 -6.809 24.390 1.00 94.88 242 GLY A O 1
ATOM 1931 N N . LEU A 1 243 ? 5.627 -5.801 22.720 1.00 93.19 243 LEU A N 1
ATOM 1932 C CA . LEU A 1 243 ? 6.542 -6.194 21.642 1.00 93.19 243 LEU A CA 1
ATOM 1933 C C . LEU A 1 243 ? 7.438 -5.047 21.158 1.00 93.19 243 LEU A C 1
ATOM 1935 O O . LEU A 1 243 ? 8.290 -5.268 20.300 1.00 93.19 243 LEU A O 1
ATOM 1939 N N . SER A 1 244 ? 7.291 -3.837 21.705 1.00 89.75 244 SER A N 1
ATOM 1940 C CA . SER A 1 244 ? 7.978 -2.629 21.226 1.00 89.75 244 SER A CA 1
ATOM 1941 C C . SER A 1 244 ? 9.509 -2.713 21.211 1.00 89.75 244 SER A C 1
ATOM 1943 O O . SER A 1 244 ? 10.137 -2.030 20.409 1.00 89.75 244 SER A O 1
ATOM 1945 N N . SER A 1 245 ? 10.113 -3.532 22.077 1.00 87.69 245 SER A N 1
ATOM 1946 C CA . SER A 1 245 ? 11.567 -3.747 22.165 1.00 87.69 245 SER A CA 1
ATOM 1947 C C . SER A 1 245 ? 12.002 -5.150 21.730 1.00 87.69 245 SER A C 1
ATOM 1949 O O . SER A 1 245 ? 13.170 -5.506 21.872 1.00 87.69 245 SER A O 1
ATOM 1951 N N . SER A 1 246 ? 11.090 -5.963 21.192 1.00 93.38 246 SER A N 1
ATOM 1952 C CA . SER A 1 246 ? 11.417 -7.334 20.809 1.00 93.38 246 SER A CA 1
ATOM 1953 C C . SER A 1 246 ? 12.374 -7.354 19.616 1.00 93.38 246 SER A C 1
ATOM 1955 O O . SER A 1 246 ? 12.115 -6.724 18.587 1.00 93.38 246 SER A O 1
ATOM 1957 N N . LEU A 1 247 ? 13.463 -8.124 19.717 1.00 95.00 247 LEU A N 1
ATOM 1958 C CA . LEU A 1 247 ? 14.364 -8.398 18.590 1.00 95.00 247 LEU A CA 1
ATOM 1959 C C . LEU A 1 247 ? 13.590 -8.975 17.394 1.00 95.00 247 LEU A C 1
ATOM 1961 O O . LEU A 1 247 ? 13.870 -8.638 16.248 1.00 95.00 247 LEU A O 1
ATOM 1965 N N . VAL A 1 248 ? 12.573 -9.796 17.669 1.00 94.56 248 VAL A N 1
ATOM 1966 C CA . VAL A 1 248 ? 11.742 -10.435 16.643 1.00 94.56 248 VAL A CA 1
ATOM 1967 C C . VAL A 1 248 ? 10.963 -9.392 15.839 1.00 94.56 248 VAL A C 1
ATOM 1969 O O . VAL A 1 248 ? 10.915 -9.485 14.615 1.00 94.56 248 VAL A O 1
ATOM 1972 N N . LEU A 1 249 ? 10.410 -8.365 16.496 1.00 95.25 249 LEU A N 1
ATOM 1973 C CA . LEU A 1 249 ? 9.726 -7.274 15.798 1.00 95.25 249 LEU A CA 1
ATOM 1974 C C . LEU A 1 249 ? 10.698 -6.529 14.876 1.00 95.25 249 LEU A C 1
ATOM 1976 O O . LEU A 1 249 ? 10.381 -6.319 13.710 1.00 95.25 249 LEU A O 1
ATOM 1980 N N . HIS A 1 250 ? 11.889 -6.177 15.366 1.00 94.94 250 HIS A N 1
ATOM 1981 C CA . HIS A 1 250 ? 12.899 -5.486 14.559 1.00 94.94 250 HIS A CA 1
ATOM 1982 C C . HIS A 1 250 ? 13.329 -6.315 13.343 1.00 94.94 250 HIS A C 1
ATOM 1984 O O . HIS A 1 250 ? 13.385 -5.788 12.233 1.00 94.94 250 HIS A O 1
ATOM 1990 N N . LEU A 1 251 ? 13.556 -7.619 13.520 1.00 94.75 251 LEU A N 1
ATOM 1991 C CA . LEU A 1 251 ? 13.869 -8.524 12.413 1.00 94.75 251 LEU A CA 1
ATOM 1992 C C . LEU A 1 251 ? 12.755 -8.533 11.359 1.00 94.75 251 LEU A C 1
ATOM 1994 O O . LEU A 1 251 ? 13.051 -8.385 10.175 1.00 94.75 251 LEU A O 1
ATOM 1998 N N . TYR A 1 252 ? 11.486 -8.620 11.767 1.00 95.38 252 TYR A N 1
ATOM 1999 C CA . TYR A 1 252 ? 10.362 -8.580 10.825 1.00 95.38 252 TYR A CA 1
ATOM 2000 C C . TYR A 1 252 ? 10.178 -7.231 10.136 1.00 95.38 252 TYR A C 1
ATOM 2002 O O . TYR A 1 252 ? 9.750 -7.190 8.987 1.00 95.38 252 TYR A O 1
ATOM 2010 N N . VAL A 1 253 ? 10.526 -6.130 10.796 1.00 95.94 253 VAL A N 1
ATOM 2011 C CA . VAL A 1 253 ? 10.528 -4.794 10.183 1.00 95.94 253 VAL A CA 1
ATOM 2012 C C . VAL A 1 253 ? 11.589 -4.719 9.087 1.00 95.94 253 VAL A C 1
ATOM 2014 O O . VAL A 1 253 ? 11.298 -4.260 7.985 1.00 95.94 253 VAL A O 1
ATOM 2017 N N . HIS A 1 254 ? 12.798 -5.226 9.343 1.00 96.12 254 HIS A N 1
ATOM 2018 C CA . HIS A 1 254 ? 13.848 -5.294 8.325 1.00 96.12 254 HIS A CA 1
ATOM 2019 C C . HIS A 1 254 ? 13.469 -6.228 7.176 1.00 96.12 254 HIS A C 1
ATOM 2021 O O . HIS A 1 254 ? 13.589 -5.843 6.018 1.00 96.12 254 HIS A O 1
ATOM 2027 N N . GLN A 1 255 ? 12.953 -7.422 7.467 1.00 94.75 255 GLN A N 1
ATOM 2028 C CA . GLN A 1 255 ? 12.448 -8.335 6.438 1.00 94.75 255 GLN A CA 1
ATOM 2029 C C . GLN A 1 255 ? 11.329 -7.697 5.617 1.00 94.75 255 GLN A C 1
ATOM 2031 O O . GLN A 1 255 ? 11.319 -7.804 4.392 1.00 94.75 255 GLN A O 1
ATOM 2036 N N . GLY A 1 256 ? 10.423 -6.984 6.284 1.00 95.88 256 GLY A N 1
ATOM 2037 C CA . GLY A 1 256 ? 9.366 -6.240 5.628 1.00 95.88 256 GLY A CA 1
ATOM 2038 C C . GLY A 1 256 ? 9.912 -5.187 4.669 1.00 95.88 256 GLY A C 1
ATOM 2039 O O . GLY A 1 256 ? 9.431 -5.073 3.540 1.00 95.88 256 GLY A O 1
ATOM 2040 N N . ALA A 1 257 ? 10.971 -4.485 5.082 1.00 97.19 257 ALA A N 1
ATOM 2041 C CA . ALA A 1 257 ? 11.693 -3.551 4.231 1.00 97.19 257 ALA A CA 1
ATOM 2042 C C . ALA A 1 257 ? 12.327 -4.235 3.014 1.00 97.19 257 ALA A C 1
ATOM 2044 O O . ALA A 1 257 ? 12.197 -3.713 1.912 1.00 97.19 257 ALA A O 1
ATOM 2045 N N . TYR A 1 258 ? 12.960 -5.403 3.183 1.00 97.31 258 TYR A N 1
ATOM 2046 C CA . TYR A 1 258 ? 13.545 -6.171 2.073 1.00 97.31 258 TYR A CA 1
ATOM 2047 C C . TYR A 1 258 ? 12.485 -6.584 1.051 1.00 97.31 258 TYR A C 1
ATOM 2049 O O . TYR A 1 258 ? 12.630 -6.306 -0.139 1.00 97.31 258 TYR A O 1
ATOM 2057 N N . VAL A 1 259 ? 11.397 -7.206 1.513 1.00 95.81 259 VAL A N 1
ATOM 2058 C CA . VAL A 1 259 ? 10.297 -7.642 0.641 1.00 95.81 259 VAL A CA 1
ATOM 2059 C C . VAL A 1 259 ? 9.715 -6.448 -0.111 1.00 95.81 259 VAL A C 1
ATOM 2061 O O . VAL A 1 259 ? 9.620 -6.481 -1.337 1.00 95.81 259 VAL A O 1
ATOM 2064 N N . GLY A 1 260 ? 9.373 -5.373 0.606 1.00 96.12 260 GLY A N 1
ATOM 2065 C CA . GLY A 1 260 ? 8.802 -4.175 -0.001 1.00 96.12 260 GLY A CA 1
ATOM 2066 C C . GLY A 1 260 ? 9.752 -3.504 -0.997 1.00 96.12 260 GLY A C 1
ATOM 2067 O O . GLY A 1 260 ? 9.332 -3.134 -2.091 1.00 96.12 260 GLY A O 1
ATOM 2068 N N . PHE A 1 261 ? 11.041 -3.406 -0.667 1.00 97.75 261 PHE A N 1
ATOM 2069 C CA . PHE A 1 261 ? 12.045 -2.810 -1.545 1.00 97.75 261 PHE A CA 1
ATOM 2070 C C . PHE A 1 261 ? 12.180 -3.583 -2.857 1.00 97.75 261 PHE A C 1
ATOM 2072 O O . PHE A 1 261 ? 12.123 -2.979 -3.926 1.00 97.75 261 PHE A O 1
ATOM 2079 N N . HIS A 1 262 ? 12.292 -4.914 -2.800 1.00 96.38 262 HIS A N 1
ATOM 2080 C CA . HIS A 1 262 ? 12.384 -5.731 -4.008 1.00 96.38 262 HIS A CA 1
ATOM 2081 C C . HIS A 1 262 ? 11.110 -5.655 -4.849 1.00 96.38 262 HIS A C 1
ATOM 2083 O O . HIS A 1 262 ? 11.203 -5.461 -6.058 1.00 96.38 262 HIS A O 1
ATOM 2089 N N . VAL A 1 263 ? 9.927 -5.732 -4.233 1.00 94.69 263 VAL A N 1
ATOM 2090 C CA . VAL A 1 263 ? 8.649 -5.571 -4.950 1.00 94.69 263 VAL A CA 1
ATOM 2091 C C . VAL A 1 263 ? 8.584 -4.212 -5.650 1.00 94.69 263 VAL A C 1
ATOM 2093 O O . VAL A 1 263 ? 8.263 -4.144 -6.837 1.00 94.69 263 VAL A O 1
ATOM 2096 N N . GLY A 1 264 ? 8.935 -3.133 -4.946 1.00 96.12 264 GLY A N 1
ATOM 2097 C CA . GLY A 1 264 ? 8.959 -1.794 -5.526 1.00 96.12 264 GLY A CA 1
ATOM 2098 C C . GLY A 1 264 ? 9.991 -1.650 -6.649 1.00 96.12 264 GLY A C 1
ATOM 2099 O O . GLY A 1 264 ? 9.688 -1.051 -7.680 1.00 96.12 264 GLY A O 1
ATOM 2100 N N . TYR A 1 265 ? 11.176 -2.249 -6.495 1.00 96.62 265 TYR A N 1
ATOM 2101 C CA . TYR A 1 265 ? 12.200 -2.296 -7.539 1.00 96.62 265 TYR A CA 1
ATOM 2102 C C . TYR A 1 265 ? 11.698 -3.005 -8.798 1.00 96.62 265 TYR A C 1
ATOM 2104 O O . TYR A 1 265 ? 11.786 -2.434 -9.880 1.00 96.62 265 TYR A O 1
ATOM 2112 N N . PHE A 1 266 ? 11.111 -4.199 -8.674 1.00 93.44 266 PHE A N 1
ATOM 2113 C CA . PHE A 1 266 ? 10.584 -4.939 -9.827 1.00 93.44 266 PHE A CA 1
ATOM 2114 C C . PHE A 1 266 ? 9.498 -4.179 -10.566 1.00 93.44 266 PHE A C 1
ATOM 2116 O O . PHE A 1 266 ? 9.478 -4.167 -11.797 1.00 93.44 266 PHE A O 1
ATOM 2123 N N . PHE A 1 267 ? 8.618 -3.515 -9.823 1.00 93.88 267 PHE A N 1
ATOM 2124 C CA . PHE A 1 267 ? 7.578 -2.694 -10.417 1.00 93.88 267 PHE A CA 1
ATOM 2125 C C . PHE A 1 267 ? 8.173 -1.529 -11.231 1.00 93.88 267 PHE A C 1
ATOM 2127 O O . PHE A 1 267 ? 7.754 -1.292 -12.364 1.00 93.88 267 PHE A O 1
ATOM 2134 N N . MET A 1 268 ? 9.205 -0.851 -10.715 1.00 95.88 268 MET A N 1
ATOM 2135 C CA . MET A 1 268 ? 9.903 0.221 -11.444 1.00 95.88 268 MET A CA 1
ATOM 2136 C C . MET A 1 268 ? 10.774 -0.278 -12.599 1.00 95.88 268 MET A C 1
ATOM 2138 O O . MET A 1 268 ? 10.885 0.404 -13.620 1.00 95.88 268 MET A O 1
ATOM 2142 N N . PHE A 1 269 ? 11.362 -1.465 -12.475 1.00 93.75 269 PHE A N 1
ATOM 2143 C CA . PHE A 1 269 ? 12.105 -2.110 -13.551 1.00 93.75 269 PHE A CA 1
ATOM 2144 C C . PHE A 1 269 ? 11.181 -2.448 -14.730 1.00 93.75 269 PHE A C 1
ATOM 2146 O O . PHE A 1 269 ? 11.478 -2.095 -15.873 1.00 93.75 269 PHE A O 1
ATOM 2153 N N . LEU A 1 270 ? 10.009 -3.033 -14.456 1.00 91.06 270 LEU A N 1
ATOM 2154 C CA . LEU A 1 270 ? 8.956 -3.250 -15.452 1.00 91.06 270 LEU A CA 1
ATOM 2155 C C . LEU A 1 270 ? 8.512 -1.932 -16.091 1.00 91.06 270 LEU A C 1
ATOM 2157 O O . LEU A 1 270 ? 8.477 -1.829 -17.316 1.00 91.06 270 LEU A O 1
ATOM 2161 N N . PHE A 1 271 ? 8.192 -0.926 -15.273 1.00 92.88 271 PHE A N 1
ATOM 2162 C CA . PHE A 1 271 ? 7.765 0.381 -15.768 1.00 92.88 271 PHE A CA 1
ATOM 2163 C C . PHE A 1 271 ? 8.807 0.984 -16.721 1.00 92.88 271 PHE A C 1
ATOM 2165 O O . PHE A 1 271 ? 8.462 1.431 -17.814 1.00 92.88 271 PHE A O 1
ATOM 2172 N N . THR A 1 272 ? 10.089 0.924 -16.354 1.00 93.44 272 THR A N 1
ATOM 2173 C CA . THR A 1 272 ? 11.182 1.447 -17.185 1.00 93.44 272 THR A CA 1
ATOM 2174 C C . THR A 1 272 ? 11.389 0.619 -18.453 1.00 93.44 272 THR A C 1
ATOM 2176 O O . THR A 1 272 ? 11.643 1.177 -19.515 1.00 93.44 272 THR A O 1
ATOM 2179 N N . SER A 1 273 ? 11.202 -0.699 -18.388 1.00 90.62 273 SER A N 1
ATOM 2180 C CA . SER A 1 273 ? 11.272 -1.576 -19.563 1.00 90.62 273 SER A CA 1
ATOM 2181 C C . SER A 1 273 ? 10.174 -1.253 -20.580 1.00 90.62 273 SER A C 1
ATOM 2183 O O . SER A 1 273 ? 10.450 -1.147 -21.772 1.00 90.62 273 SER A O 1
ATOM 2185 N N . VAL A 1 274 ? 8.942 -1.021 -20.112 1.00 90.50 274 VAL A N 1
ATOM 2186 C CA . VAL A 1 274 ? 7.824 -0.573 -20.962 1.00 90.50 274 VAL A CA 1
ATOM 2187 C C . VAL A 1 274 ? 8.098 0.818 -21.533 1.00 90.50 274 VAL A C 1
ATOM 2189 O O . VAL A 1 274 ? 7.888 1.045 -22.721 1.00 90.50 274 VAL A O 1
ATOM 2192 N N . GLN A 1 275 ? 8.606 1.742 -20.717 1.00 92.62 275 GLN A N 1
ATOM 2193 C CA . GLN A 1 275 ? 8.979 3.081 -21.171 1.00 92.62 275 GLN A CA 1
ATOM 2194 C C . GLN A 1 275 ? 10.021 3.033 -22.301 1.00 92.62 275 GLN A C 1
ATOM 2196 O O . GLN A 1 275 ? 9.857 3.715 -23.314 1.00 92.62 275 GLN A O 1
ATOM 2201 N N . ASN A 1 276 ? 11.045 2.187 -22.154 1.00 90.88 276 ASN A N 1
ATOM 2202 C CA . ASN A 1 276 ? 12.089 1.983 -23.158 1.00 90.88 276 ASN A CA 1
ATOM 2203 C C . ASN A 1 276 ? 11.535 1.339 -24.434 1.00 90.88 276 ASN A C 1
ATOM 2205 O O . ASN A 1 276 ? 11.885 1.769 -25.530 1.00 90.88 276 ASN A O 1
ATOM 2209 N N . LEU A 1 277 ? 10.634 0.357 -24.309 1.00 90.75 277 LEU A N 1
ATOM 2210 C CA . LEU A 1 277 ? 9.965 -0.267 -25.455 1.00 90.75 277 LEU A CA 1
ATOM 2211 C C . LEU A 1 277 ? 9.172 0.756 -26.281 1.00 90.75 277 LEU A C 1
ATOM 2213 O O . LEU A 1 277 ? 9.155 0.681 -27.506 1.00 90.75 277 LEU A O 1
ATOM 2217 N N . LEU A 1 278 ? 8.535 1.720 -25.615 1.00 93.06 278 LEU A N 1
ATOM 2218 C CA . LEU A 1 278 ? 7.777 2.790 -26.264 1.00 93.06 278 LEU A CA 1
ATOM 2219 C C . LEU A 1 278 ? 8.665 3.920 -26.813 1.00 93.06 278 LEU A C 1
ATOM 2221 O O . LEU A 1 278 ? 8.139 4.864 -27.400 1.00 93.06 278 LEU A O 1
ATOM 2225 N N . GLY A 1 279 ? 9.987 3.867 -26.604 1.00 92.75 279 GLY A N 1
ATOM 2226 C CA . GLY A 1 279 ? 10.908 4.945 -26.976 1.00 92.75 279 GLY A CA 1
ATOM 2227 C C . GLY A 1 279 ? 10.615 6.268 -26.259 1.00 92.75 279 GLY A C 1
ATOM 2228 O O . GLY A 1 279 ? 10.963 7.338 -26.758 1.00 92.75 279 GLY A O 1
ATOM 2229 N N . ALA A 1 280 ? 9.933 6.220 -25.112 1.00 93.19 280 ALA A N 1
ATOM 2230 C CA . ALA A 1 280 ? 9.509 7.414 -24.400 1.00 93.19 280 ALA A CA 1
ATOM 2231 C C . ALA A 1 280 ? 10.695 8.033 -23.649 1.00 93.19 280 ALA A C 1
ATOM 2233 O O . ALA A 1 280 ? 11.318 7.387 -22.806 1.00 93.19 280 ALA A O 1
ATOM 2234 N N . GLN A 1 281 ? 10.983 9.308 -23.922 1.00 92.19 281 GLN A N 1
ATOM 2235 C CA . GLN A 1 281 ? 12.055 10.027 -23.235 1.00 92.19 281 GLN A CA 1
ATOM 2236 C C . GLN A 1 281 ? 11.802 10.075 -21.722 1.00 92.19 281 GLN A C 1
ATOM 2238 O O . GLN A 1 281 ? 10.696 10.359 -21.254 1.00 92.19 281 GLN A O 1
ATOM 2243 N N . THR A 1 282 ? 12.843 9.801 -20.941 1.00 89.88 282 THR A N 1
ATOM 2244 C CA . THR A 1 282 ? 12.806 9.865 -19.480 1.00 89.88 282 THR A CA 1
ATOM 2245 C C . THR A 1 282 ? 12.935 11.307 -19.017 1.00 89.88 282 THR A C 1
ATOM 2247 O O . THR A 1 282 ? 14.008 11.906 -19.085 1.00 89.88 282 THR A O 1
ATOM 2250 N N . ALA A 1 283 ? 11.845 11.877 -18.507 1.00 93.69 283 ALA A N 1
ATOM 2251 C CA . ALA A 1 283 ? 11.916 13.148 -17.802 1.00 93.69 283 ALA A CA 1
ATOM 2252 C C . ALA A 1 283 ? 12.681 12.973 -16.477 1.00 93.69 283 ALA A C 1
ATOM 2254 O O . ALA A 1 283 ? 12.490 11.974 -15.783 1.00 93.69 283 ALA A O 1
ATOM 2255 N N . ILE A 1 284 ? 13.486 13.962 -16.078 1.00 91.62 284 ILE A N 1
ATOM 2256 C CA . ILE A 1 284 ? 14.316 13.900 -14.855 1.00 91.62 284 ILE A CA 1
ATOM 2257 C C . ILE A 1 284 ? 13.474 13.565 -13.610 1.00 91.62 284 ILE A C 1
ATOM 2259 O O . ILE A 1 284 ? 13.863 12.737 -12.790 1.00 91.62 284 ILE A O 1
ATOM 2263 N N . TRP A 1 285 ? 12.275 14.145 -13.491 1.00 92.69 285 TRP A N 1
ATOM 2264 C CA . TRP A 1 285 ? 11.378 13.870 -12.363 1.00 92.69 285 TRP A CA 1
ATOM 2265 C C . TRP A 1 285 ? 10.910 12.408 -12.305 1.00 92.69 285 TRP A C 1
ATOM 2267 O O . TRP A 1 285 ? 10.664 11.890 -11.216 1.00 92.69 285 TRP A O 1
ATOM 2277 N N . SER A 1 286 ? 10.818 11.723 -13.450 1.00 93.00 286 SER A N 1
ATOM 2278 C CA . SER A 1 286 ? 10.431 10.310 -13.491 1.00 93.00 286 SER A CA 1
ATOM 2279 C C . SER A 1 286 ? 11.525 9.409 -12.911 1.00 93.00 286 SER A C 1
ATOM 2281 O O . SER A 1 286 ? 11.206 8.464 -12.196 1.00 93.00 286 SER A O 1
ATOM 2283 N N . GLU A 1 287 ? 12.804 9.750 -13.103 1.00 92.06 287 GLU A N 1
ATOM 2284 C CA . GLU A 1 287 ? 13.933 9.032 -12.492 1.00 92.06 287 GLU A CA 1
ATOM 2285 C C . GLU A 1 287 ? 13.944 9.184 -10.966 1.00 92.06 287 GLU A C 1
ATOM 2287 O O . GLU A 1 287 ? 14.193 8.223 -10.235 1.00 92.06 287 GLU A O 1
ATOM 2292 N N . PHE A 1 288 ? 13.572 10.363 -10.458 1.00 93.19 288 PHE A N 1
ATOM 2293 C CA . PHE A 1 288 ? 13.417 10.571 -9.018 1.00 93.19 288 PHE A CA 1
ATOM 2294 C C . PHE A 1 288 ? 12.313 9.701 -8.415 1.00 93.19 288 PHE A C 1
ATOM 2296 O O . PHE A 1 288 ? 12.513 9.119 -7.346 1.00 93.19 288 PHE A O 1
ATOM 2303 N N . ILE A 1 289 ? 11.176 9.567 -9.106 1.00 94.12 289 ILE A N 1
ATOM 2304 C CA . ILE A 1 289 ? 10.088 8.682 -8.674 1.00 94.12 289 ILE A CA 1
ATOM 2305 C C . ILE A 1 289 ? 10.536 7.224 -8.714 1.00 94.12 289 ILE A C 1
ATOM 2307 O O . ILE A 1 289 ? 10.303 6.499 -7.749 1.00 94.12 289 ILE A O 1
ATOM 2311 N N . LYS A 1 290 ? 11.225 6.804 -9.780 1.00 94.75 290 LYS A N 1
ATOM 2312 C CA . LYS A 1 290 ? 11.756 5.443 -9.913 1.00 94.75 290 LYS A CA 1
ATOM 2313 C C . LYS A 1 290 ? 12.693 5.060 -8.771 1.00 94.75 290 LYS A C 1
ATOM 2315 O O . LYS A 1 290 ? 12.596 3.949 -8.262 1.00 94.75 290 LYS A O 1
ATOM 2320 N N . ALA A 1 291 ? 13.553 5.976 -8.328 1.00 94.31 291 ALA A N 1
ATOM 2321 C CA . ALA A 1 291 ? 14.427 5.750 -7.178 1.00 94.31 291 ALA A CA 1
ATOM 2322 C C . ALA A 1 291 ? 13.678 5.802 -5.832 1.00 94.31 291 ALA A C 1
ATOM 2324 O O . ALA A 1 291 ? 13.992 5.042 -4.916 1.00 94.31 291 ALA A O 1
ATOM 2325 N N . ALA A 1 292 ? 12.671 6.672 -5.696 1.00 95.94 292 ALA A N 1
ATOM 2326 C CA . ALA A 1 292 ? 11.892 6.812 -4.465 1.00 95.94 292 ALA A CA 1
ATOM 2327 C C . ALA A 1 292 ? 10.903 5.659 -4.236 1.00 95.94 292 ALA A C 1
ATOM 2329 O O . ALA A 1 292 ? 10.634 5.288 -3.093 1.00 95.94 292 ALA A O 1
ATOM 2330 N N . PHE A 1 293 ? 10.358 5.076 -5.303 1.00 97.00 293 PHE A N 1
ATOM 2331 C CA . PHE A 1 293 ? 9.289 4.086 -5.211 1.00 97.00 293 PHE A CA 1
ATOM 2332 C C . PHE A 1 293 ? 9.702 2.803 -4.458 1.00 97.00 293 PHE A C 1
ATOM 2334 O O . PHE A 1 293 ? 8.984 2.427 -3.530 1.00 97.00 293 PHE A O 1
ATOM 2341 N N . PRO A 1 294 ? 10.865 2.165 -4.719 1.00 97.81 294 PRO A N 1
ATOM 2342 C CA . PRO A 1 294 ? 11.341 1.030 -3.923 1.00 97.81 294 PRO A CA 1
ATOM 2343 C C . PRO A 1 294 ? 11.497 1.361 -2.436 1.00 97.81 294 PRO A C 1
ATOM 2345 O O . PRO A 1 294 ? 11.192 0.533 -1.582 1.00 97.81 294 PRO A O 1
ATOM 2348 N N . ILE A 1 295 ? 11.914 2.587 -2.107 1.00 97.88 295 ILE A N 1
ATOM 2349 C CA . ILE A 1 295 ? 12.051 3.047 -0.719 1.00 97.88 295 ILE A CA 1
ATOM 2350 C C . ILE A 1 295 ? 10.675 3.150 -0.057 1.00 97.88 295 ILE A C 1
ATOM 2352 O O . ILE A 1 295 ? 10.491 2.659 1.055 1.00 97.88 295 ILE A O 1
ATOM 2356 N N . ALA A 1 296 ? 9.701 3.748 -0.749 1.00 96.31 296 ALA A N 1
ATOM 2357 C CA . ALA A 1 296 ? 8.339 3.907 -0.251 1.00 96.31 296 ALA A CA 1
ATOM 2358 C C . ALA A 1 296 ? 7.648 2.551 -0.028 1.00 96.31 296 ALA A C 1
ATOM 2360 O O . ALA A 1 296 ? 7.061 2.324 1.032 1.00 96.31 296 ALA A O 1
ATOM 2361 N N . VAL A 1 297 ? 7.764 1.623 -0.986 1.00 96.75 297 VAL A N 1
ATOM 2362 C CA . VAL A 1 297 ? 7.215 0.265 -0.846 1.00 96.75 297 VAL A CA 1
ATOM 2363 C C . VAL A 1 297 ? 7.973 -0.521 0.228 1.00 96.75 297 VAL A C 1
ATOM 2365 O O . VAL A 1 297 ? 7.347 -1.233 1.009 1.00 96.75 297 VAL A O 1
ATOM 2368 N N . GLY A 1 298 ? 9.293 -0.342 0.347 1.00 97.00 298 GLY A N 1
ATOM 2369 C CA . GLY A 1 298 ? 10.094 -0.877 1.451 1.00 97.00 298 GLY A CA 1
ATOM 2370 C C . GLY A 1 298 ? 9.599 -0.397 2.815 1.00 97.00 298 GLY A C 1
ATOM 2371 O O . GLY A 1 298 ? 9.344 -1.205 3.702 1.00 97.00 298 GLY A O 1
ATOM 2372 N N . TYR A 1 299 ? 9.377 0.906 2.978 1.00 96.69 299 TYR A N 1
ATOM 2373 C CA . TYR A 1 299 ? 8.826 1.476 4.208 1.00 96.69 299 TYR A CA 1
ATOM 2374 C C . TYR A 1 299 ? 7.429 0.919 4.527 1.00 96.69 299 TYR A C 1
ATOM 2376 O O . TYR A 1 299 ? 7.160 0.521 5.662 1.00 96.69 299 TYR A O 1
ATOM 2384 N N . ALA A 1 300 ? 6.550 0.821 3.525 1.00 93.75 300 ALA A N 1
ATOM 2385 C CA . ALA A 1 300 ? 5.232 0.214 3.693 1.00 93.75 300 ALA A CA 1
ATOM 2386 C C . ALA A 1 300 ? 5.334 -1.266 4.105 1.00 93.75 300 ALA A C 1
ATOM 2388 O O . ALA A 1 300 ? 4.659 -1.693 5.041 1.00 93.75 300 ALA A O 1
ATOM 2389 N N . GLY A 1 301 ? 6.222 -2.036 3.471 1.00 95.19 301 GLY A N 1
ATOM 2390 C CA . GLY A 1 301 ? 6.490 -3.430 3.821 1.00 95.19 301 GLY A CA 1
ATOM 2391 C C . GLY A 1 301 ? 7.000 -3.586 5.255 1.00 95.19 301 GLY A C 1
ATOM 2392 O O . GLY A 1 301 ? 6.517 -4.450 5.987 1.00 95.19 301 GLY A O 1
ATOM 2393 N N . ALA A 1 302 ? 7.899 -2.700 5.693 1.00 96.19 302 ALA A N 1
ATOM 2394 C CA . ALA A 1 302 ? 8.437 -2.662 7.053 1.00 96.19 302 ALA A CA 1
ATOM 2395 C C . ALA A 1 302 ? 7.356 -2.435 8.127 1.00 96.19 302 ALA A C 1
ATOM 2397 O O . ALA A 1 302 ? 7.508 -2.872 9.269 1.00 96.19 302 ALA A O 1
ATOM 2398 N N . LEU A 1 303 ? 6.254 -1.769 7.768 1.00 93.06 303 LEU A N 1
ATOM 2399 C CA . LEU A 1 303 ? 5.090 -1.577 8.633 1.00 93.06 303 LEU A CA 1
ATOM 2400 C C . LEU A 1 303 ? 4.098 -2.742 8.558 1.00 93.06 303 LEU A C 1
ATOM 2402 O O . LEU A 1 303 ? 3.640 -3.223 9.595 1.00 93.06 303 LEU A O 1
ATOM 2406 N N . LEU A 1 304 ? 3.747 -3.165 7.344 1.00 90.88 304 LEU A N 1
ATOM 2407 C CA . LEU A 1 304 ? 2.635 -4.082 7.096 1.00 90.88 304 LEU A CA 1
ATOM 2408 C C . LEU A 1 304 ? 2.987 -5.539 7.382 1.00 90.88 304 LEU A C 1
ATOM 2410 O O . LEU A 1 304 ? 2.156 -6.263 7.915 1.00 90.88 304 LEU A O 1
ATOM 2414 N N . ILE A 1 305 ? 4.200 -5.989 7.063 1.00 93.69 305 ILE A N 1
ATOM 2415 C CA . ILE A 1 305 ? 4.576 -7.402 7.213 1.00 93.69 305 ILE A CA 1
ATOM 2416 C C . ILE A 1 305 ? 4.571 -7.868 8.677 1.00 93.69 305 ILE A C 1
ATOM 2418 O O . ILE A 1 305 ? 3.881 -8.852 8.955 1.00 93.69 305 ILE A O 1
ATOM 2422 N N . PRO A 1 306 ? 5.233 -7.191 9.641 1.00 94.25 306 PRO A N 1
ATOM 2423 C CA . PRO A 1 306 ? 5.122 -7.588 11.045 1.00 94.25 306 PRO A CA 1
ATOM 2424 C C . PRO A 1 306 ? 3.674 -7.533 11.547 1.00 94.25 306 PRO A C 1
ATOM 2426 O O . PRO A 1 306 ? 3.253 -8.411 12.294 1.00 94.25 306 PRO A O 1
ATOM 2429 N N . TYR A 1 307 ? 2.896 -6.534 11.120 1.00 91.31 307 TYR A N 1
ATOM 2430 C CA . TYR A 1 307 ? 1.491 -6.403 11.507 1.00 91.31 307 TYR A CA 1
ATOM 2431 C C . TYR A 1 307 ? 0.638 -7.569 10.988 1.00 91.31 307 TYR A C 1
ATOM 2433 O O . TYR A 1 307 ? -0.066 -8.205 11.767 1.00 91.31 307 TYR A O 1
ATOM 2441 N N . ASN A 1 308 ? 0.767 -7.914 9.707 1.00 88.38 308 ASN A N 1
ATOM 2442 C CA . ASN A 1 308 ? 0.031 -9.008 9.079 1.00 88.38 308 ASN A CA 1
ATOM 2443 C C . ASN A 1 308 ? 0.421 -10.374 9.657 1.00 88.38 308 ASN A C 1
ATOM 2445 O O . ASN A 1 308 ? -0.450 -11.212 9.867 1.00 88.38 308 ASN A O 1
ATOM 2449 N N . LEU A 1 309 ? 1.705 -10.596 9.960 1.00 91.00 309 LEU A N 1
ATOM 2450 C CA . LEU A 1 309 ? 2.150 -11.818 10.638 1.00 91.00 309 LEU A CA 1
ATOM 2451 C C . LEU A 1 309 ? 1.557 -11.921 12.044 1.00 91.00 309 LEU A C 1
ATOM 2453 O O . LEU A 1 309 ? 1.067 -12.980 12.431 1.00 91.00 309 LEU A O 1
ATOM 2457 N N . TRP A 1 310 ? 1.540 -10.816 12.791 1.00 93.44 310 TRP A N 1
ATOM 2458 C CA . TRP A 1 310 ? 0.900 -10.794 14.100 1.00 93.44 310 TRP A CA 1
ATOM 2459 C C . TRP A 1 310 ? -0.608 -11.052 14.002 1.00 93.44 310 TRP A C 1
ATOM 2461 O O . TRP A 1 310 ? -1.129 -11.835 14.788 1.00 93.44 310 TRP A O 1
ATOM 2471 N N . LEU A 1 311 ? -1.306 -10.455 13.028 1.00 84.94 311 LEU A N 1
ATOM 2472 C CA . LEU A 1 311 ? -2.734 -10.705 12.801 1.00 84.94 311 LEU A CA 1
ATOM 2473 C C . LEU A 1 311 ? -3.015 -12.171 12.457 1.00 84.94 311 LEU A C 1
ATOM 2475 O O . LEU A 1 311 ? -3.973 -12.743 12.970 1.00 84.94 311 LEU A O 1
ATOM 2479 N N . ALA A 1 312 ? -2.179 -12.780 11.614 1.00 84.81 312 ALA A N 1
ATOM 2480 C CA . ALA A 1 312 ? -2.359 -14.157 11.171 1.00 84.81 312 ALA A CA 1
ATOM 2481 C C . ALA A 1 312 ? -2.122 -15.181 12.293 1.00 84.81 312 ALA A C 1
ATOM 2483 O O . ALA A 1 312 ? -2.848 -16.169 12.386 1.00 84.81 312 ALA A O 1
ATOM 2484 N N . TYR A 1 313 ? -1.116 -14.957 13.146 1.00 91.06 313 TYR A N 1
ATOM 2485 C CA . TYR A 1 313 ? -0.672 -15.949 14.135 1.00 91.06 313 TYR A CA 1
ATOM 2486 C C . TYR A 1 313 ? -0.988 -15.579 15.592 1.00 91.06 313 TYR A C 1
ATOM 2488 O O . TYR A 1 313 ? -0.753 -16.385 16.493 1.00 91.06 313 TYR A O 1
ATOM 2496 N N . GLY A 1 314 ? -1.473 -14.363 15.855 1.00 91.94 314 GLY A N 1
ATOM 2497 C CA . GLY A 1 314 ? -1.686 -13.808 17.199 1.00 91.94 314 GLY A CA 1
ATOM 2498 C C . GLY A 1 314 ? -0.397 -13.514 17.981 1.00 91.94 314 GLY A C 1
ATOM 2499 O O . GLY A 1 314 ? -0.448 -13.056 19.121 1.00 91.94 314 GLY A O 1
ATOM 2500 N N . GLN A 1 315 ? 0.769 -13.787 17.394 1.00 94.06 315 GLN A N 1
ATOM 2501 C CA . GLN A 1 315 ? 2.087 -13.648 18.008 1.00 94.06 315 GLN A CA 1
ATOM 2502 C C . GLN A 1 315 ? 3.161 -13.479 16.929 1.00 94.06 315 GLN A C 1
ATOM 2504 O O . GLN A 1 315 ? 2.939 -13.800 15.766 1.00 94.06 315 GLN A O 1
ATOM 2509 N N . LEU A 1 316 ? 4.345 -13.008 17.326 1.00 93.62 316 LEU A N 1
ATOM 2510 C CA . LEU A 1 316 ? 5.524 -12.963 16.463 1.00 93.62 316 LEU A CA 1
ATOM 2511 C C . LEU A 1 316 ? 6.580 -13.928 17.005 1.00 93.62 316 LEU A C 1
ATOM 2513 O O . LEU A 1 316 ? 7.208 -13.647 18.027 1.00 93.62 316 LEU A O 1
ATOM 2517 N N . ARG A 1 317 ? 6.794 -15.060 16.326 1.00 94.81 317 ARG A N 1
ATOM 2518 C CA . ARG A 1 317 ? 7.920 -15.970 16.591 1.00 94.81 317 ARG A CA 1
ATOM 2519 C C . ARG A 1 317 ? 8.761 -16.107 15.335 1.00 94.81 317 ARG A C 1
ATOM 2521 O O . ARG A 1 317 ? 8.213 -16.235 14.254 1.00 94.81 317 ARG A O 1
ATOM 2528 N N . LEU A 1 318 ? 10.083 -16.201 15.488 1.00 92.69 318 LEU A N 1
ATOM 2529 C CA . LEU A 1 318 ? 11.034 -16.296 14.369 1.00 92.69 318 LEU A CA 1
ATOM 2530 C C . LEU A 1 318 ? 10.677 -17.394 13.341 1.00 92.69 318 LEU A C 1
ATOM 2532 O O . LEU A 1 318 ? 10.847 -17.211 12.137 1.00 92.69 318 LEU A O 1
ATOM 2536 N N . LYS A 1 319 ? 10.157 -18.532 13.818 1.00 91.75 319 LYS A N 1
ATOM 2537 C CA . LYS A 1 319 ? 9.775 -19.677 12.978 1.00 91.75 319 LYS A CA 1
ATOM 2538 C C . LYS A 1 319 ? 8.630 -19.370 12.003 1.00 91.75 319 LYS A C 1
ATOM 2540 O O . LYS A 1 319 ? 8.562 -20.000 10.955 1.00 91.75 319 LYS A O 1
ATOM 2545 N N . ASP A 1 320 ? 7.780 -18.391 12.315 1.00 85.75 320 ASP A N 1
ATOM 2546 C CA . ASP A 1 320 ? 6.575 -18.076 11.538 1.00 85.75 320 ASP A CA 1
ATOM 2547 C C . ASP A 1 320 ? 6.902 -17.238 10.283 1.00 85.75 320 ASP A C 1
ATOM 2549 O O . ASP A 1 320 ? 6.039 -16.984 9.450 1.00 85.75 320 ASP A O 1
ATOM 2553 N N . GLY A 1 321 ? 8.165 -16.828 10.105 1.00 82.25 321 GLY A N 1
ATOM 2554 C CA . GLY A 1 321 ? 8.594 -16.062 8.932 1.00 82.25 321 GLY A CA 1
ATOM 2555 C C . GLY A 1 321 ? 10.042 -16.298 8.515 1.00 82.25 321 GLY A C 1
ATOM 2556 O O . GLY A 1 321 ? 10.665 -15.423 7.919 1.00 82.25 321 GLY A O 1
ATOM 2557 N N . GLY A 1 322 ? 10.576 -17.492 8.786 1.00 83.94 322 GLY A N 1
ATOM 2558 C CA . GLY A 1 322 ? 11.920 -17.882 8.351 1.00 83.94 322 GLY A CA 1
ATOM 2559 C C . GLY A 1 322 ? 12.134 -17.740 6.836 1.00 83.94 322 GLY A C 1
ATOM 2560 O O . GLY A 1 322 ? 13.217 -17.361 6.398 1.00 83.94 322 GLY A O 1
ATOM 2561 N N . ILE A 1 323 ? 11.081 -17.948 6.034 1.00 83.25 323 ILE A N 1
ATOM 2562 C CA . ILE A 1 323 ? 11.132 -17.814 4.570 1.00 83.25 323 ILE A CA 1
ATOM 2563 C C . ILE A 1 323 ? 11.530 -16.406 4.110 1.00 83.25 323 ILE A C 1
ATOM 2565 O O . ILE A 1 323 ? 12.149 -16.249 3.059 1.00 83.25 323 ILE A O 1
ATOM 2569 N N . PHE A 1 324 ? 11.246 -15.377 4.913 1.00 80.00 324 PHE A N 1
ATOM 2570 C CA . PHE A 1 324 ? 11.558 -14.003 4.542 1.00 80.00 324 PHE A CA 1
ATOM 2571 C C . PHE A 1 324 ? 13.059 -13.683 4.614 1.00 80.00 324 PHE A C 1
ATOM 2573 O O . PHE A 1 324 ? 13.493 -12.715 3.997 1.00 80.00 324 PHE A O 1
ATOM 2580 N N . PHE A 1 325 ? 13.885 -14.505 5.277 1.00 83.75 325 PHE A N 1
ATOM 2581 C CA . PHE A 1 325 ? 15.344 -14.316 5.276 1.00 83.75 325 PHE A CA 1
ATOM 2582 C C . PHE A 1 325 ? 15.978 -14.536 3.900 1.00 83.75 325 PHE A C 1
ATOM 2584 O O . PHE A 1 325 ? 17.008 -13.934 3.602 1.00 83.75 325 PHE A O 1
ATOM 2591 N N . VAL A 1 326 ? 15.338 -15.323 3.030 1.00 90.31 326 VAL A N 1
ATOM 2592 C CA . VAL A 1 326 ? 15.804 -15.528 1.650 1.00 90.31 326 VAL A CA 1
ATOM 2593 C C . VAL A 1 326 ? 15.803 -14.212 0.862 1.00 90.31 326 VAL A C 1
ATOM 2595 O O . VAL A 1 326 ? 16.628 -14.033 -0.030 1.00 90.31 326 VAL A O 1
ATOM 2598 N N . PHE A 1 327 ? 14.953 -13.244 1.231 1.00 90.19 327 PHE A N 1
ATOM 2599 C CA . PHE A 1 327 ? 14.884 -11.951 0.545 1.00 90.19 327 PHE A CA 1
ATOM 2600 C C . PHE A 1 327 ? 16.146 -11.098 0.705 1.00 90.19 327 PHE A C 1
ATOM 2602 O O . PHE A 1 327 ? 16.384 -10.244 -0.138 1.00 90.19 327 PHE A O 1
ATOM 2609 N N . VAL A 1 328 ? 16.991 -11.350 1.710 1.00 93.31 328 VAL A N 1
ATOM 2610 C CA . VAL A 1 328 ? 18.288 -10.659 1.835 1.00 93.31 328 VAL A CA 1
ATOM 2611 C C . VAL A 1 328 ? 19.225 -11.037 0.685 1.00 93.31 328 VAL A C 1
ATOM 2613 O O . VAL A 1 328 ? 19.963 -10.202 0.171 1.00 93.31 328 VAL A O 1
ATOM 2616 N N . LEU A 1 329 ? 19.171 -12.295 0.245 1.00 95.06 329 LEU A N 1
ATOM 2617 C CA . LEU A 1 329 ? 19.997 -12.805 -0.851 1.00 95.06 329 LEU A CA 1
ATOM 2618 C C . LEU A 1 329 ? 19.415 -12.473 -2.225 1.00 95.06 329 LEU A C 1
ATOM 2620 O O . LEU A 1 329 ? 20.101 -12.601 -3.238 1.00 95.06 329 LEU A O 1
ATOM 2624 N N . LEU A 1 330 ? 18.154 -12.047 -2.266 1.00 93.75 330 LEU A N 1
ATOM 2625 C CA . LEU A 1 330 ? 17.420 -11.851 -3.502 1.00 93.75 330 LEU A CA 1
ATOM 2626 C C . LEU A 1 330 ? 18.065 -10.765 -4.373 1.00 93.75 330 LEU A C 1
ATOM 2628 O O . LEU A 1 330 ? 18.168 -10.940 -5.578 1.00 93.75 330 LEU A O 1
ATOM 2632 N N . GLY A 1 331 ? 18.572 -9.689 -3.774 1.00 94.94 331 GLY A N 1
ATOM 2633 C CA . GLY A 1 331 ? 19.280 -8.631 -4.493 1.00 94.94 331 GLY A CA 1
ATOM 2634 C C . GLY A 1 331 ? 20.536 -9.095 -5.239 1.00 94.94 331 GLY A C 1
ATOM 2635 O O . GLY A 1 331 ? 20.578 -8.959 -6.461 1.00 94.94 331 GLY A O 1
ATOM 2636 N N . PRO A 1 332 ? 21.533 -9.696 -4.564 1.00 97.69 332 PRO A N 1
ATOM 2637 C CA . PRO A 1 332 ? 22.688 -10.298 -5.233 1.00 97.69 332 PRO A CA 1
ATOM 2638 C C . PRO A 1 332 ? 22.321 -11.365 -6.275 1.00 97.69 332 PRO A C 1
ATOM 2640 O O . PRO A 1 332 ? 22.919 -11.399 -7.349 1.00 97.69 332 PRO A O 1
ATOM 2643 N N . LEU A 1 333 ? 21.316 -12.204 -5.998 1.00 96.50 333 LEU A N 1
ATOM 2644 C CA . LEU A 1 333 ? 20.839 -13.203 -6.960 1.00 96.50 333 LEU A CA 1
ATOM 2645 C C . LEU A 1 333 ? 20.247 -12.549 -8.215 1.00 96.50 333 LEU A C 1
ATOM 2647 O O . LEU A 1 333 ? 20.516 -13.006 -9.322 1.00 96.50 333 LEU A O 1
ATOM 2651 N N . TRP A 1 334 ? 19.497 -11.457 -8.064 1.00 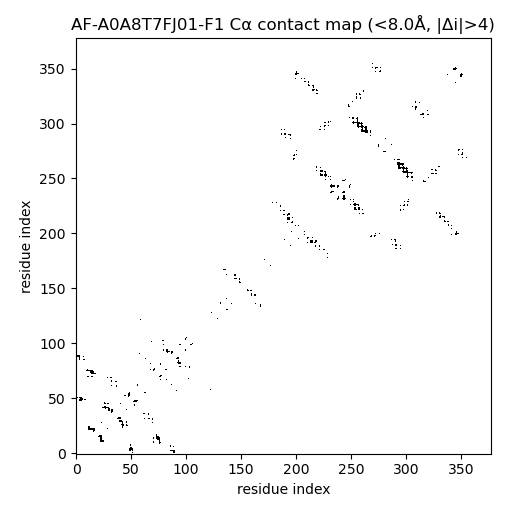95.12 334 TRP A N 1
ATOM 2652 C CA . TRP A 1 334 ? 18.993 -10.685 -9.198 1.00 95.12 334 TRP A CA 1
ATOM 2653 C C . TRP A 1 334 ? 20.093 -9.952 -9.948 1.00 95.12 334 TRP A C 1
ATOM 2655 O O . TRP A 1 334 ? 20.057 -9.925 -11.171 1.00 95.12 334 TRP A O 1
ATOM 2665 N N . ALA A 1 335 ? 21.082 -9.396 -9.248 1.00 96.81 335 ALA A N 1
ATOM 2666 C CA . ALA A 1 335 ? 22.247 -8.788 -9.880 1.00 96.81 335 ALA A CA 1
ATOM 2667 C C . ALA A 1 335 ? 22.955 -9.795 -10.796 1.00 96.81 335 ALA A C 1
ATOM 2669 O O . ALA A 1 335 ? 23.219 -9.498 -11.958 1.00 96.81 335 ALA A O 1
ATOM 2670 N N . TRP A 1 336 ? 23.198 -11.005 -10.285 1.00 97.69 336 TRP A N 1
ATOM 2671 C CA . TRP A 1 336 ? 23.777 -12.094 -11.064 1.00 97.69 336 TRP A CA 1
ATOM 2672 C C . TRP A 1 336 ? 22.880 -12.506 -12.238 1.00 97.69 336 TRP A C 1
ATOM 2674 O O . TRP A 1 336 ? 23.361 -12.6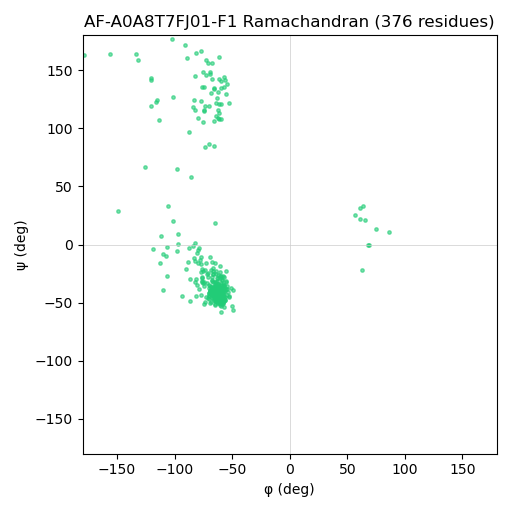10 -13.362 1.00 97.69 336 TRP A O 1
ATOM 2684 N N . PHE A 1 337 ? 21.572 -12.653 -12.010 1.00 95.19 337 PHE A N 1
ATOM 2685 C CA . PHE A 1 337 ? 20.607 -12.952 -13.069 1.00 95.19 337 PHE A CA 1
ATOM 2686 C C . PHE A 1 337 ? 20.611 -11.892 -14.182 1.00 95.19 337 PHE A C 1
ATOM 2688 O O . PHE A 1 337 ? 20.645 -12.238 -15.359 1.00 95.19 337 PHE A O 1
ATOM 2695 N N . PHE A 1 338 ? 20.618 -10.599 -13.849 1.00 94.50 338 PHE A N 1
ATOM 2696 C CA . PHE A 1 338 ? 20.661 -9.543 -14.860 1.00 94.50 338 PHE A CA 1
ATOM 2697 C C . PHE A 1 338 ? 21.960 -9.543 -15.663 1.00 94.50 338 PHE A C 1
ATOM 2699 O O . PHE A 1 338 ? 21.916 -9.213 -16.843 1.00 94.50 338 PHE A O 1
ATOM 2706 N N . LEU A 1 339 ? 23.087 -9.932 -15.060 1.00 96.06 339 LEU A N 1
ATOM 2707 C CA . LEU A 1 339 ? 24.350 -10.092 -15.782 1.00 96.06 339 LEU A CA 1
ATOM 2708 C C . LEU A 1 339 ? 24.311 -11.275 -16.744 1.00 96.06 339 LEU A C 1
ATOM 2710 O O . LEU A 1 339 ? 24.624 -11.107 -17.919 1.00 96.06 339 LEU A O 1
ATOM 2714 N N . GLU A 1 340 ? 23.893 -12.444 -16.262 1.00 96.88 340 GLU A N 1
ATOM 2715 C CA . GLU A 1 340 ? 23.825 -13.667 -17.069 1.00 96.88 340 GLU A CA 1
ATOM 2716 C C . GLU A 1 340 ? 22.900 -13.485 -18.281 1.00 96.88 340 GLU A C 1
ATOM 2718 O O . GLU A 1 340 ? 23.205 -13.900 -19.397 1.00 96.88 340 GLU A O 1
ATOM 2723 N N . PHE A 1 341 ? 21.777 -12.796 -18.074 1.00 95.06 341 PHE A N 1
ATOM 2724 C CA . PHE A 1 341 ? 20.778 -12.534 -19.105 1.00 95.06 341 PHE A CA 1
ATOM 2725 C C . PHE A 1 341 ? 20.868 -11.113 -19.681 1.00 95.06 341 PHE A C 1
ATOM 2727 O O . PHE A 1 341 ? 19.910 -10.643 -20.302 1.00 95.06 341 PHE A O 1
ATOM 2734 N N . TYR A 1 342 ? 22.007 -10.427 -19.531 1.00 95.00 342 TYR A N 1
ATOM 2735 C CA . TYR A 1 342 ? 22.184 -9.057 -20.020 1.00 95.00 342 TYR A CA 1
ATOM 2736 C C . TYR A 1 342 ? 21.832 -8.898 -21.510 1.00 95.00 342 TYR A C 1
ATOM 2738 O O . TYR A 1 342 ? 21.054 -7.994 -21.816 1.00 95.00 342 TYR A O 1
ATOM 2746 N N . PRO A 1 343 ? 22.261 -9.782 -22.441 1.00 94.81 343 PRO A N 1
ATOM 2747 C CA . PRO A 1 343 ? 21.903 -9.648 -23.858 1.00 94.81 343 PRO A CA 1
ATOM 2748 C C . PRO A 1 343 ? 20.389 -9.657 -24.116 1.00 94.81 343 PRO A C 1
ATOM 2750 O O . PRO A 1 343 ? 19.901 -9.014 -25.045 1.00 94.81 343 PRO A O 1
ATOM 2753 N N . VAL A 1 344 ? 19.628 -10.363 -23.274 1.00 94.00 344 VAL A N 1
ATOM 2754 C CA . VAL A 1 344 ? 18.165 -10.430 -23.361 1.00 94.00 344 VAL A CA 1
ATOM 2755 C C . VAL A 1 344 ? 17.545 -9.110 -22.909 1.00 94.00 344 VAL A C 1
ATOM 2757 O O . VAL A 1 344 ? 16.666 -8.589 -23.591 1.00 94.00 344 VAL A O 1
ATOM 2760 N N . PHE A 1 345 ? 18.022 -8.546 -21.796 1.00 91.12 345 PHE A N 1
ATOM 2761 C CA . PHE A 1 345 ? 17.521 -7.279 -21.251 1.00 91.12 345 PHE A CA 1
ATOM 2762 C C . PHE A 1 345 ? 18.026 -6.039 -21.998 1.00 91.12 345 PHE A C 1
ATOM 2764 O O . PHE A 1 345 ? 17.354 -5.008 -21.983 1.00 91.12 345 PHE A O 1
ATOM 2771 N N . ALA A 1 346 ? 19.163 -6.143 -22.686 1.00 91.75 346 ALA A N 1
ATOM 2772 C CA . ALA A 1 346 ? 19.678 -5.114 -23.582 1.00 91.75 346 ALA A CA 1
ATOM 2773 C C . ALA A 1 346 ? 18.790 -4.942 -24.827 1.00 91.75 346 ALA A C 1
ATOM 2775 O O . ALA A 1 346 ? 18.703 -3.848 -25.378 1.00 91.75 346 ALA A O 1
ATOM 2776 N N . SER A 1 347 ? 18.088 -5.998 -25.257 1.00 92.81 347 SER A N 1
ATOM 2777 C CA . SER A 1 347 ? 17.069 -5.913 -26.305 1.00 92.81 347 SER A CA 1
ATOM 2778 C C . SER A 1 347 ? 15.735 -5.434 -25.714 1.00 92.81 347 SER A C 1
ATOM 2780 O O . SER A 1 347 ? 15.121 -6.172 -24.938 1.00 92.81 347 SER A O 1
ATOM 2782 N N . PRO A 1 348 ? 15.211 -4.255 -26.109 1.00 88.56 348 PRO A N 1
ATOM 2783 C CA . PRO A 1 348 ? 13.953 -3.740 -25.560 1.00 88.56 348 PRO A CA 1
ATOM 2784 C C . PRO A 1 348 ? 12.776 -4.703 -25.758 1.00 88.56 348 PRO A C 1
ATOM 2786 O O . PRO A 1 348 ? 11.921 -4.839 -24.885 1.00 88.56 348 PRO A O 1
ATOM 2789 N N . VAL A 1 349 ? 12.751 -5.408 -26.895 1.00 90.69 349 VAL A N 1
ATOM 2790 C CA . VAL A 1 349 ? 11.682 -6.350 -27.246 1.00 90.69 349 VAL A CA 1
ATOM 2791 C C . VAL A 1 349 ? 11.792 -7.637 -26.432 1.00 90.69 349 VAL A C 1
ATOM 2793 O O . VAL A 1 349 ? 10.810 -8.051 -25.819 1.00 90.69 349 VAL A O 1
ATOM 2796 N N . LEU A 1 350 ? 12.970 -8.272 -26.396 1.00 92.19 350 LEU A N 1
ATOM 2797 C CA . LEU A 1 350 ? 13.136 -9.532 -25.663 1.00 92.19 350 LEU A CA 1
ATOM 2798 C C . LEU A 1 350 ? 12.994 -9.323 -24.153 1.00 92.19 350 LEU A C 1
ATOM 2800 O O . LEU A 1 350 ? 12.300 -10.102 -23.501 1.00 92.19 350 LEU A O 1
ATOM 2804 N N . GLY A 1 351 ? 13.564 -8.241 -23.613 1.00 87.56 351 GLY A N 1
ATOM 2805 C CA . GLY A 1 351 ? 13.384 -7.855 -22.217 1.00 87.56 351 GLY A CA 1
ATOM 2806 C C . GLY A 1 351 ? 11.905 -7.680 -21.864 1.00 87.56 351 GLY A C 1
ATOM 2807 O O . GLY A 1 351 ? 11.429 -8.268 -20.892 1.00 87.56 351 GLY A O 1
ATOM 2808 N N . ALA A 1 352 ? 11.142 -6.958 -22.693 1.00 85.38 352 ALA A N 1
ATOM 2809 C CA . ALA A 1 352 ? 9.703 -6.796 -22.489 1.00 85.38 352 ALA A CA 1
ATOM 2810 C C . ALA A 1 352 ? 8.941 -8.131 -22.538 1.00 85.38 352 ALA A C 1
ATOM 2812 O O . ALA A 1 352 ? 8.088 -8.372 -21.683 1.00 85.38 352 ALA A O 1
ATOM 2813 N N . LEU A 1 353 ? 9.259 -9.020 -23.487 1.00 89.50 353 LEU A N 1
ATOM 2814 C CA . LEU A 1 353 ? 8.631 -10.343 -23.587 1.00 89.50 353 LEU A CA 1
ATOM 2815 C C . LEU A 1 353 ? 8.895 -11.209 -22.350 1.00 89.50 353 LEU A C 1
ATOM 2817 O O . LEU A 1 353 ? 7.963 -11.823 -21.831 1.00 89.50 353 LEU A O 1
ATOM 2821 N N . VAL A 1 354 ? 10.133 -11.233 -21.846 1.00 88.62 354 VAL A N 1
ATOM 2822 C CA . VAL A 1 354 ? 10.487 -11.984 -20.630 1.00 88.62 354 VAL A CA 1
ATOM 2823 C C . VAL A 1 354 ? 9.715 -11.458 -19.421 1.00 88.62 354 VAL A C 1
ATOM 2825 O O . VAL A 1 354 ? 9.164 -12.246 -18.649 1.00 88.62 354 VAL A O 1
ATOM 2828 N N . ILE A 1 355 ? 9.608 -10.136 -19.275 1.00 83.50 355 ILE A N 1
ATOM 2829 C CA . ILE A 1 355 ? 8.875 -9.532 -18.159 1.00 83.50 355 ILE A CA 1
ATOM 2830 C C . ILE A 1 355 ? 7.365 -9.806 -18.276 1.00 83.50 355 ILE A C 1
ATOM 2832 O O . ILE A 1 355 ? 6.732 -10.180 -17.286 1.00 83.50 355 ILE A O 1
ATOM 2836 N N . LEU A 1 356 ? 6.777 -9.681 -19.471 1.00 85.50 356 LEU A N 1
ATOM 2837 C CA . LEU A 1 356 ? 5.367 -10.013 -19.718 1.00 85.50 356 LEU A CA 1
ATOM 2838 C C . LEU A 1 356 ? 5.068 -11.485 -19.410 1.00 85.50 356 LEU A C 1
ATOM 2840 O O . LEU A 1 356 ? 4.049 -11.790 -18.782 1.00 85.50 356 LEU A O 1
ATOM 2844 N N . ALA A 1 357 ? 5.960 -12.397 -19.800 1.00 89.44 357 ALA A N 1
ATOM 2845 C CA . ALA A 1 357 ? 5.836 -13.816 -19.487 1.00 89.44 357 ALA A CA 1
ATOM 2846 C C . ALA A 1 357 ? 5.873 -14.057 -17.969 1.00 89.44 357 ALA A C 1
ATOM 2848 O O . ALA A 1 357 ? 4.998 -14.742 -17.435 1.00 89.44 357 ALA A O 1
ATOM 2849 N N . ALA A 1 358 ? 6.817 -13.435 -17.255 1.00 85.12 358 ALA A N 1
ATOM 2850 C CA . ALA A 1 358 ? 6.911 -13.533 -15.799 1.00 85.12 358 ALA A CA 1
ATOM 2851 C C . ALA A 1 358 ? 5.637 -13.023 -15.098 1.00 85.12 358 ALA A C 1
ATOM 2853 O O . ALA A 1 358 ? 5.105 -13.699 -14.214 1.00 85.12 358 ALA A O 1
ATOM 2854 N N . MET A 1 359 ? 5.092 -11.880 -15.531 1.00 82.88 359 MET A N 1
ATOM 2855 C CA . MET A 1 359 ? 3.824 -11.354 -15.008 1.00 82.88 359 MET A CA 1
ATOM 2856 C C . MET A 1 359 ? 2.647 -12.285 -15.282 1.00 82.88 359 MET A C 1
ATOM 2858 O O . MET A 1 359 ? 1.814 -12.501 -14.404 1.00 82.88 359 MET A O 1
ATOM 2862 N N . THR A 1 360 ? 2.584 -12.858 -16.484 1.00 88.56 360 THR A N 1
ATOM 2863 C CA . THR A 1 360 ? 1.514 -13.785 -16.869 1.00 88.56 360 THR A CA 1
ATOM 2864 C C . THR A 1 360 ? 1.541 -15.034 -15.991 1.00 88.56 360 THR A C 1
ATOM 2866 O O . THR A 1 360 ? 0.500 -15.459 -15.491 1.00 88.56 360 THR A O 1
ATOM 2869 N N . ILE A 1 361 ? 2.731 -15.585 -15.731 1.00 88.75 361 ILE A N 1
ATOM 2870 C CA . ILE A 1 361 ? 2.913 -16.732 -14.832 1.00 88.75 361 ILE A CA 1
ATOM 2871 C C . ILE A 1 361 ? 2.487 -16.376 -13.402 1.00 88.75 361 ILE A C 1
ATOM 2873 O O . ILE A 1 361 ? 1.769 -17.152 -12.765 1.00 88.75 361 ILE A O 1
ATOM 2877 N N . LEU A 1 362 ? 2.878 -15.199 -12.902 1.00 82.81 362 LEU A N 1
ATOM 2878 C CA . LEU A 1 362 ? 2.504 -14.730 -11.565 1.00 82.81 362 LEU A CA 1
ATOM 2879 C C . LEU A 1 362 ? 0.981 -14.570 -11.430 1.00 82.81 362 LEU A C 1
ATOM 2881 O O . LEU A 1 362 ? 0.381 -15.121 -10.505 1.00 82.81 362 LEU A O 1
ATOM 2885 N N . ALA A 1 363 ? 0.349 -13.874 -12.376 1.00 84.25 363 ALA A N 1
ATOM 2886 C CA . ALA A 1 363 ? -1.093 -13.649 -12.392 1.00 84.25 363 ALA A CA 1
ATOM 2887 C C . ALA A 1 363 ? -1.873 -14.968 -12.501 1.00 84.25 363 ALA A C 1
ATOM 2889 O O . ALA A 1 363 ? -2.848 -15.176 -11.777 1.00 84.25 363 ALA A O 1
ATOM 2890 N N . ALA A 1 364 ? -1.420 -15.897 -13.350 1.00 91.94 364 ALA A N 1
ATOM 2891 C CA . ALA A 1 364 ? -2.023 -17.220 -13.484 1.00 91.94 364 ALA A CA 1
ATOM 2892 C C . ALA A 1 364 ? -1.890 -18.053 -12.197 1.00 91.94 364 ALA A C 1
ATOM 2894 O O . ALA A 1 364 ? -2.838 -18.736 -11.801 1.00 91.94 364 ALA A O 1
ATOM 2895 N N . SER A 1 365 ? -0.739 -17.979 -11.520 1.00 90.25 365 SER A N 1
ATOM 2896 C CA . SER A 1 365 ? -0.509 -18.640 -10.231 1.00 90.25 365 SER A CA 1
ATOM 2897 C C . SER A 1 365 ? -1.474 -18.127 -9.160 1.00 90.25 365 SER A C 1
ATOM 2899 O O . SER A 1 365 ? -2.122 -18.923 -8.474 1.00 90.25 365 SER A O 1
ATOM 2901 N N . GLU A 1 366 ? -1.650 -16.809 -9.072 1.00 84.00 366 GLU A N 1
ATOM 2902 C CA . GLU A 1 366 ? -2.532 -16.196 -8.080 1.00 84.00 366 GLU A CA 1
ATOM 2903 C C . GLU A 1 366 ? -4.014 -16.465 -8.376 1.00 84.00 366 GLU A C 1
ATOM 2905 O O . GLU A 1 366 ? -4.768 -16.880 -7.493 1.00 84.00 366 GLU A O 1
ATOM 2910 N N . ALA A 1 367 ? -4.426 -16.376 -9.645 1.00 87.88 367 ALA A N 1
ATOM 2911 C CA . ALA A 1 367 ? -5.767 -16.769 -10.071 1.00 87.88 367 ALA A CA 1
ATOM 2912 C C . ALA A 1 367 ? -6.068 -18.241 -9.731 1.00 87.88 367 ALA A C 1
ATOM 2914 O O . ALA A 1 367 ? -7.182 -18.580 -9.319 1.00 87.88 367 ALA A O 1
ATOM 2915 N N . ARG A 1 368 ? -5.071 -19.130 -9.853 1.00 93.56 368 ARG A N 1
ATOM 2916 C CA . ARG A 1 368 ? -5.207 -20.547 -9.495 1.00 93.56 368 ARG A CA 1
ATOM 2917 C C . ARG A 1 368 ? -5.346 -20.755 -7.987 1.00 93.56 368 ARG A C 1
ATOM 2919 O O . ARG A 1 368 ? -6.155 -21.592 -7.586 1.00 93.56 368 ARG A O 1
ATOM 2926 N N . LYS A 1 369 ? -4.603 -20.015 -7.157 1.00 89.31 369 LYS A N 1
ATOM 2927 C CA . LYS A 1 369 ? -4.764 -20.054 -5.691 1.00 89.31 369 LYS A CA 1
ATOM 2928 C C . LYS A 1 369 ? -6.161 -19.594 -5.277 1.00 89.31 369 LYS A C 1
ATOM 2930 O O . LYS A 1 369 ? -6.832 -20.307 -4.536 1.00 89.31 369 LYS A O 1
ATOM 2935 N N . ASN A 1 370 ? -6.641 -18.490 -5.850 1.00 84.88 370 ASN A N 1
ATOM 2936 C CA . ASN A 1 370 ? -7.968 -17.946 -5.552 1.00 84.88 370 ASN A CA 1
ATOM 2937 C C . ASN A 1 370 ? -9.108 -18.885 -5.969 1.00 84.88 370 ASN A C 1
ATOM 2939 O O . ASN A 1 370 ? -10.129 -18.955 -5.290 1.00 84.88 370 ASN A O 1
ATOM 2943 N N . ARG A 1 371 ? -8.935 -19.668 -7.043 1.00 90.44 371 ARG A N 1
ATOM 2944 C CA . ARG A 1 371 ? -9.906 -20.712 -7.417 1.00 90.44 371 ARG A CA 1
ATOM 2945 C C . ARG A 1 371 ? -9.965 -21.858 -6.410 1.00 90.44 371 ARG A C 1
ATOM 2947 O O . ARG A 1 371 ? -11.054 -22.346 -6.145 1.00 90.44 371 ARG A O 1
ATOM 2954 N N . LYS A 1 372 ? -8.828 -22.278 -5.846 1.00 88.25 372 LYS A N 1
ATOM 2955 C CA . LYS A 1 372 ? -8.788 -23.350 -4.834 1.00 88.25 372 LYS A CA 1
ATOM 2956 C C . LYS A 1 372 ? -9.351 -22.920 -3.478 1.00 88.25 372 LYS A C 1
ATOM 2958 O O . LYS A 1 372 ? -9.782 -23.774 -2.718 1.00 88.25 372 LYS A O 1
ATOM 2963 N N . ALA A 1 373 ? -9.324 -21.624 -3.179 1.00 81.12 373 ALA A N 1
ATOM 2964 C CA . ALA A 1 373 ? -9.847 -21.078 -1.931 1.00 81.12 373 ALA A CA 1
ATOM 2965 C C . ALA A 1 373 ? -11.380 -20.954 -1.909 1.00 81.12 373 ALA A C 1
ATOM 2967 O O . ALA A 1 373 ? -11.947 -20.755 -0.837 1.00 81.12 373 ALA A O 1
ATOM 2968 N N . LYS A 1 374 ? -12.068 -21.078 -3.056 1.00 74.25 374 LYS A N 1
ATOM 2969 C CA . LYS A 1 374 ? -13.531 -21.178 -3.063 1.00 74.25 374 LYS A CA 1
ATOM 2970 C C . LYS A 1 374 ? -13.925 -22.581 -2.582 1.00 74.25 374 LYS A C 1
ATOM 2972 O O . LYS A 1 374 ? -13.578 -23.540 -3.274 1.00 74.25 374 LYS A O 1
ATOM 2977 N N . PRO A 1 375 ? -14.615 -22.721 -1.433 1.00 63.78 375 PRO A N 1
ATOM 2978 C CA . PRO A 1 375 ? -15.168 -24.011 -1.039 1.00 63.78 375 PRO A CA 1
ATOM 2979 C C . PRO A 1 375 ? -16.090 -24.516 -2.153 1.00 63.78 375 PRO A C 1
ATOM 2981 O O . PRO A 1 375 ? -16.737 -23.714 -2.837 1.00 63.78 375 PRO A O 1
ATOM 2984 N N . ALA A 1 376 ? -16.093 -25.833 -2.377 1.00 65.44 376 ALA A N 1
ATOM 2985 C CA . ALA A 1 376 ? -17.044 -26.444 -3.296 1.00 65.44 376 ALA A CA 1
ATOM 2986 C C . ALA A 1 376 ? -18.464 -26.028 -2.868 1.00 65.44 376 ALA A C 1
ATOM 2988 O O . ALA A 1 376 ? -18.713 -25.950 -1.665 1.00 65.44 376 ALA A O 1
ATOM 2989 N N . PRO A 1 377 ? -19.357 -25.683 -3.810 1.00 70.38 377 PRO A N 1
ATOM 2990 C CA . PRO A 1 377 ? -20.743 -25.423 -3.457 1.00 70.38 377 PRO A CA 1
ATOM 2991 C C . PRO A 1 377 ? -21.324 -26.696 -2.829 1.00 70.38 377 PRO A C 1
ATOM 2993 O O . PRO A 1 377 ? -21.279 -27.750 -3.467 1.00 70.38 377 PRO A O 1
ATOM 2996 N N . ASP A 1 378 ? -21.783 -26.576 -1.580 1.00 64.12 378 ASP A N 1
ATOM 2997 C CA . ASP A 1 378 ? -22.534 -27.613 -0.859 1.00 64.12 378 ASP A CA 1
ATOM 2998 C C . ASP A 1 378 ? -23.885 -27.900 -1.529 1.00 64.12 378 ASP A C 1
ATOM 3000 O O . ASP A 1 378 ? -24.542 -26.928 -1.988 1.00 64.12 378 ASP A O 1
#